Protein AF-0000000066427207 (afdb_homodimer)

Foldseek 3Di:
DPPPPPPPPPPPPPPPVQADAAEEEEEPLCQVLVVVLQVVVCVVPVHHYHYHYHFCVVCVVVCLPHHFKYKYLFLQLSLVSQVVNPPQFDSVQKDFQWKFWKWKFFAAPLVVPDQALLCLLVDQWEEEFEDQVVPTSEPRHCFNVQQQCLVVDVSSSVSNVVNYPDHHNYPVVQLVCQQVVVGRMYTGTQLVCLVPVNSGDIHGHDPSRMDMGTMIMTGTVVRDPVSVVSVVSCNDPVSQVSCVSSRIGD/DPPPPPPPPPPPPPPPVQADAAEEEEEPLCQVLVVVLQVVVCVVPVHHYHYHYHFCVVCVVVCLPHHFKYKYLFLQLSLVSQVVNPPQFDSVQKDFQWKFWKWKFFAAPLPVPDAALLCLLVDQWEEEFEDQVVPTSEPRHCFNVQQQCLVVDVSSSVSNVVNYPDHDNYPVVQLVCQQVVVGRMYTGTQLVCLVPVNSGDIHGHDPSRMDMGTMIMTGTVVRDPVSVVSVVSCNDPVSQVSCVSSRIGD

pLDDT: mean 94.64, std 12.48, range [39.25, 98.94]

Secondary structure (DSSP, 8-state):
------------------PPPEEEEE-SSTHHHHHHHHHHHHHHH---EEEEESSHHHHHHHHHHH-SEEEESSHHHHHHHHHTTGGGS-GGG-EEEEEEEEEEEESTT-TT---SHHHHHHS---EEEE--TTT---TTTTHHHHHHHTT--HHHHHHHHHTEEEEESSHHHHHHHHHTTS-SEEEEEHHHHHH-TTS-EEEEPPTTT--EEEEEEEEPTT--HHHHHHHHHTTSHHHHHHHHHTT-B-/------------------PPPEEEEE-SSTHHHHHHHHHHHHHHH---EEEEESSHHHHHHHHHHH-SEEEESSHHHHHHHHHTTGGGS-GGG-EEEEEEEEEEEESTT-TT---SHHHHHHS---EEEE--TTT---TTTTHHHHHHHTT--HHHHHHHHHTEEEEESSHHHHHHHHHTTS-SEEEEEHHHHHH-TTS-EEEEPPTTT--EEEEEEEEPTT--HHHHHHHHHTTSHHHHHHHHHTT-B-

Structure (mmCIF, N/CA/C/O backbone):
data_AF-0000000066427207-model_v1
#
loop_
_entity.id
_entity.type
_entity.pdbx_description
1 polymer 'Major antigenic peptide PEB3'
#
loop_
_atom_site.group_PDB
_atom_site.id
_atom_site.type_symbol
_atom_site.label_atom_id
_atom_site.label_alt_id
_atom_site.label_comp_id
_atom_site.label_asym_id
_atom_site.label_entity_id
_atom_site.label_seq_id
_atom_site.pdbx_PDB_ins_code
_atom_site.Cartn_x
_atom_site.Cartn_y
_atom_site.Cartn_z
_atom_site.occupancy
_atom_site.B_iso_or_equiv
_atom_site.auth_seq_id
_atom_site.auth_comp_id
_atom_site.auth_asym_id
_atom_site.auth_atom_id
_atom_site.pdbx_PDB_model_num
ATOM 1 N N . MET A 1 1 ? 2.691 -89.25 -10.711 1 39.25 1 MET A N 1
ATOM 2 C CA . MET A 1 1 ? 3.457 -88.062 -10.289 1 39.25 1 MET A CA 1
ATOM 3 C C . MET A 1 1 ? 2.871 -86.812 -10.891 1 39.25 1 MET A C 1
ATOM 5 O O . MET A 1 1 ? 3.045 -86.5 -12.078 1 39.25 1 MET A O 1
ATOM 9 N N . LYS A 1 2 ? 1.614 -86.438 -10.367 1 49.22 2 LYS A N 1
ATOM 10 C CA . LYS A 1 2 ? 0.851 -85.25 -10.758 1 49.22 2 LYS A CA 1
ATOM 11 C C . LYS A 1 2 ? 1.655 -84 -10.516 1 49.22 2 LYS A C 1
ATOM 13 O O . LYS A 1 2 ? 2.16 -83.75 -9.414 1 49.22 2 LYS A O 1
ATOM 18 N N . LYS A 1 3 ? 2.303 -83.438 -11.578 1 51.38 3 LYS A N 1
ATOM 19 C CA . LYS A 1 3 ? 2.986 -82.125 -11.625 1 51.38 3 LYS A CA 1
ATOM 20 C C . LYS A 1 3 ? 2.076 -81 -11.133 1 51.38 3 LYS A C 1
ATOM 22 O O . LYS A 1 3 ? 1.018 -80.75 -11.711 1 51.38 3 LYS A O 1
ATOM 27 N N . ILE A 1 4 ? 2.01 -80.812 -9.828 1 53.28 4 ILE A N 1
ATOM 28 C CA . ILE A 1 4 ? 1.367 -79.625 -9.234 1 53.28 4 ILE A CA 1
ATOM 29 C C . ILE A 1 4 ? 2.035 -78.312 -9.758 1 53.28 4 ILE A C 1
ATOM 31 O O . ILE A 1 4 ? 3.232 -78.125 -9.547 1 53.28 4 ILE A O 1
ATOM 35 N N . ILE A 1 5 ? 1.635 -77.812 -10.914 1 51.91 5 ILE A N 1
ATOM 36 C CA . ILE A 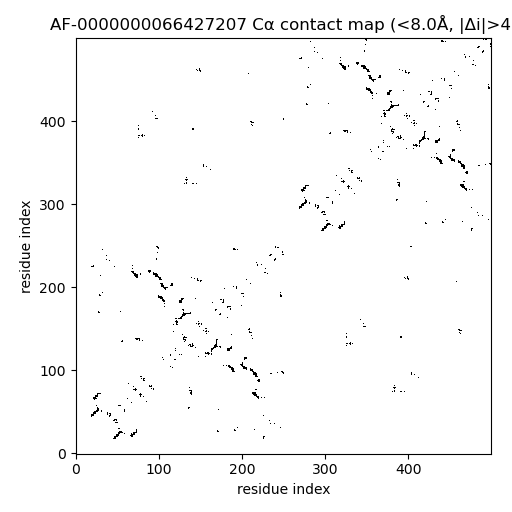1 5 ? 2.043 -76.5 -11.367 1 51.91 5 ILE A CA 1
ATOM 37 C C . ILE A 1 5 ? 1.648 -75.438 -10.32 1 51.91 5 ILE A C 1
ATOM 39 O O . ILE A 1 5 ? 0.467 -75.312 -10 1 51.91 5 ILE A O 1
ATOM 43 N N . THR A 1 6 ? 2.512 -75.125 -9.344 1 52.47 6 THR A N 1
ATOM 44 C CA . THR A 1 6 ? 2.35 -74 -8.422 1 52.47 6 THR A CA 1
ATOM 45 C C . THR A 1 6 ? 2.266 -72.688 -9.188 1 52.47 6 THR A C 1
ATOM 47 O O . THR A 1 6 ? 3.223 -72.312 -9.852 1 52.47 6 THR A O 1
ATOM 50 N N . LEU A 1 7 ? 1.104 -72.25 -9.617 1 52.78 7 LEU A N 1
ATOM 51 C CA . LEU A 1 7 ? 0.864 -70.938 -10.156 1 52.78 7 LEU A CA 1
ATOM 52 C C . LEU A 1 7 ? 1.25 -69.875 -9.141 1 52.78 7 LEU A C 1
ATOM 54 O O . LEU A 1 7 ? 0.631 -69.75 -8.078 1 52.78 7 LEU A O 1
ATOM 58 N N . PHE A 1 8 ? 2.537 -69.562 -8.969 1 53.34 8 PHE A N 1
ATOM 59 C CA . PHE A 1 8 ? 2.922 -68.312 -8.219 1 53.34 8 PHE A CA 1
ATOM 60 C C . PHE A 1 8 ? 2.295 -67.062 -8.836 1 53.34 8 PHE A C 1
ATOM 62 O O . PHE A 1 8 ? 2.652 -66.688 -9.938 1 53.34 8 PHE A O 1
ATOM 69 N N . GLY A 1 9 ? 1.061 -66.75 -8.539 1 48.94 9 GLY A N 1
ATOM 70 C CA . GLY A 1 9 ? 0.497 -65.438 -8.875 1 48.94 9 GLY A CA 1
ATOM 71 C C . GLY A 1 9 ? 1.274 -64.312 -8.289 1 48.94 9 GLY A C 1
ATOM 72 O O . GLY A 1 9 ? 1.406 -64.188 -7.066 1 48.94 9 GLY A O 1
ATOM 73 N N . ALA A 1 10 ? 2.27 -63.75 -8.93 1 52.72 10 ALA A N 1
ATOM 74 C CA . ALA A 1 10 ? 2.912 -62.5 -8.547 1 52.72 10 ALA A CA 1
ATOM 75 C C . ALA A 1 10 ? 1.877 -61.406 -8.32 1 52.72 10 ALA A C 1
ATOM 77 O O . ALA A 1 10 ? 1.228 -60.938 -9.266 1 52.72 10 ALA A O 1
ATOM 78 N N . CYS A 1 11 ? 1.34 -61.25 -7.113 1 50.38 11 CYS A N 1
ATOM 79 C CA . CYS A 1 11 ? 0.583 -60.062 -6.746 1 50.38 11 CYS A CA 1
ATOM 80 C C . CYS A 1 11 ? 1.433 -58.812 -6.902 1 50.38 11 CYS A C 1
ATOM 82 O O . CYS A 1 11 ? 2.377 -58.594 -6.141 1 50.38 11 CYS A O 1
ATOM 84 N N . ALA A 1 12 ? 1.543 -58.188 -8.031 1 53.22 12 ALA A N 1
ATOM 85 C CA . ALA A 1 12 ? 2.092 -56.844 -8.156 1 53.22 12 ALA A CA 1
ATOM 86 C C . ALA A 1 12 ? 1.447 -55.875 -7.156 1 53.22 12 ALA A C 1
ATOM 88 O O . ALA A 1 12 ? 0.272 -55.531 -7.285 1 53.22 12 ALA A O 1
ATOM 89 N N . LEU A 1 13 ? 1.914 -55.875 -5.957 1 49.34 13 LEU A N 1
ATOM 90 C CA . LEU A 1 13 ? 1.544 -54.75 -5.078 1 49.34 13 LEU A CA 1
ATOM 91 C C . LEU A 1 13 ? 1.781 -53.406 -5.762 1 49.34 13 LEU A C 1
ATOM 93 O O . LEU A 1 13 ? 2.928 -53.031 -6.02 1 49.34 13 LEU A O 1
ATOM 97 N N . ALA A 1 14 ? 0.812 -52.969 -6.566 1 51.09 14 ALA A N 1
ATOM 98 C CA . ALA A 1 14 ? 0.858 -51.562 -6.926 1 51.09 14 ALA A CA 1
ATOM 99 C C . ALA A 1 14 ? 1.098 -50.688 -5.695 1 51.09 14 ALA A C 1
ATOM 101 O O . ALA A 1 14 ? 0.227 -50.594 -4.828 1 51.09 14 ALA A O 1
ATOM 102 N N . PHE A 1 15 ? 2.283 -50.625 -5.18 1 47.97 15 PHE A N 1
ATOM 103 C CA . PHE A 1 15 ? 2.561 -49.531 -4.25 1 47.97 15 PHE A CA 1
ATOM 104 C C . PHE A 1 15 ? 1.959 -48.219 -4.754 1 47.97 15 PHE A C 1
ATOM 106 O O . PHE A 1 15 ? 2.457 -47.625 -5.711 1 47.97 15 PHE A O 1
ATOM 113 N N . SER A 1 16 ? 0.687 -48.156 -4.652 1 48.47 16 SER A N 1
ATOM 114 C CA . SER A 1 16 ? 0.201 -46.781 -4.777 1 48.47 16 SER A CA 1
ATOM 115 C C . SER A 1 16 ? 1.084 -45.812 -4.004 1 48.47 16 SER A C 1
ATOM 117 O O . SER A 1 16 ? 1.069 -45.781 -2.771 1 48.47 16 SER A O 1
ATOM 119 N N . MET A 1 17 ? 2.287 -45.562 -4.387 1 50.19 17 MET A N 1
ATOM 120 C CA . MET A 1 17 ? 3.047 -44.5 -3.771 1 50.19 17 MET A CA 1
ATOM 121 C C . MET A 1 17 ? 2.148 -43.281 -3.479 1 50.19 17 MET A C 1
ATOM 123 O O . MET A 1 17 ? 1.667 -42.625 -4.398 1 50.19 17 MET A O 1
ATOM 127 N N . ALA A 1 18 ? 1.421 -43.344 -2.428 1 56.44 18 ALA A N 1
ATOM 128 C CA . ALA A 1 18 ? 0.625 -42.219 -1.936 1 56.44 18 ALA A CA 1
ATOM 129 C C . ALA A 1 18 ? 1.4 -40.938 -2.037 1 56.44 18 ALA A C 1
ATOM 131 O O . ALA A 1 18 ? 2.414 -40.75 -1.359 1 56.44 18 ALA A O 1
ATOM 132 N N . ASN A 1 19 ? 1.307 -40.25 -3.178 1 68.31 19 ASN A N 1
ATOM 133 C CA . ASN A 1 19 ? 1.918 -38.938 -3.336 1 68.31 19 ASN A CA 1
ATOM 134 C C . ASN A 1 19 ? 1.521 -38 -2.201 1 68.31 19 ASN A C 1
ATOM 136 O O . ASN A 1 19 ? 0.393 -38.062 -1.709 1 68.31 19 ASN A O 1
ATOM 140 N N . ALA A 1 20 ? 2.502 -37.344 -1.575 1 79.69 20 ALA A N 1
ATOM 141 C CA . ALA A 1 20 ? 2.215 -36.375 -0.525 1 79.69 20 ALA A CA 1
ATOM 142 C C . ALA A 1 20 ? 1.374 -35.219 -1.063 1 79.69 20 ALA A C 1
ATOM 144 O O . ALA A 1 20 ? 1.535 -34.812 -2.215 1 79.69 20 ALA A O 1
ATOM 145 N N . ASP A 1 21 ? 0.374 -34.75 -0.355 1 94.31 21 ASP A N 1
ATOM 146 C CA . ASP A 1 21 ? -0.467 -33.594 -0.689 1 94.31 21 ASP A CA 1
ATOM 147 C C . ASP A 1 21 ? 0.364 -32.344 -0.809 1 94.31 21 ASP A C 1
ATOM 149 O O . ASP A 1 21 ? 1.424 -32.219 -0.191 1 94.31 21 ASP A O 1
ATOM 153 N N . VAL A 1 22 ? 0.023 -31.516 -1.756 1 98.5 22 VAL A N 1
ATOM 154 C CA . VAL A 1 22 ? 0.549 -30.156 -1.82 1 98.5 22 VAL A CA 1
ATOM 155 C C . VAL A 1 22 ? -0.449 -29.172 -1.192 1 98.5 22 VAL A C 1
ATOM 157 O O . VAL A 1 22 ? -1.583 -29.062 -1.662 1 98.5 22 VAL A O 1
ATOM 160 N N . ASN A 1 23 ? -0.067 -28.5 -0.099 1 98.81 23 ASN A N 1
ATOM 161 C CA . ASN A 1 23 ? -0.948 -27.594 0.625 1 98.81 23 ASN A CA 1
ATOM 162 C C . ASN A 1 23 ? -0.587 -26.125 0.362 1 98.81 23 ASN A C 1
ATOM 164 O O . ASN A 1 23 ? 0.512 -25.688 0.698 1 98.81 23 ASN A O 1
ATOM 168 N N . LEU A 1 24 ? -1.502 -25.406 -0.245 1 98.88 24 LEU A N 1
ATOM 169 C CA . LEU A 1 24 ? -1.368 -23.984 -0.486 1 98.88 24 LEU A CA 1
ATOM 170 C C . LEU A 1 24 ? -2.182 -23.172 0.526 1 98.88 24 LEU A C 1
ATOM 172 O O . LEU A 1 24 ? -3.311 -23.547 0.856 1 98.88 24 LEU A O 1
ATOM 176 N N . TYR A 1 25 ? -1.631 -22.047 0.98 1 98.94 25 TYR A N 1
ATOM 177 C CA . TYR A 1 25 ? -2.338 -21.125 1.866 1 98.94 25 TYR A CA 1
ATOM 178 C C . TYR A 1 25 ? -2.158 -19.688 1.412 1 98.94 25 TYR A C 1
ATOM 180 O O . TYR A 1 25 ? -1.06 -19.281 1.026 1 98.94 25 TYR A O 1
ATOM 188 N N . GLY A 1 26 ? -3.168 -18.875 1.418 1 98.81 26 GLY A N 1
ATOM 189 C CA . GLY A 1 26 ? -3.096 -17.469 1.071 1 98.81 26 GLY A CA 1
ATOM 190 C C . GLY A 1 26 ? -4.441 -16.766 1.118 1 98.81 26 GLY A C 1
ATOM 191 O O . GLY A 1 26 ? -5.402 -17.297 1.679 1 98.81 26 GLY A O 1
ATOM 192 N N . PRO A 1 27 ? -4.512 -15.555 0.648 1 98.44 27 PRO A N 1
ATOM 193 C CA . PRO A 1 27 ? -5.746 -14.766 0.707 1 98.44 27 PRO A CA 1
ATOM 194 C C . PRO A 1 27 ? -6.766 -15.188 -0.346 1 98.44 27 PRO A C 1
ATOM 196 O O . PRO A 1 27 ? -6.473 -16.047 -1.188 1 98.44 27 PRO A O 1
ATOM 199 N N . GLY A 1 28 ? -7.996 -14.586 -0.2 1 96.5 28 GLY A N 1
ATOM 200 C CA . GLY A 1 28 ? -8.984 -14.742 -1.256 1 96.5 28 GLY A CA 1
ATOM 201 C C . GLY A 1 28 ? -8.672 -13.922 -2.492 1 96.5 28 GLY A C 1
ATOM 202 O O . GLY A 1 28 ? -7.855 -13 -2.439 1 96.5 28 GLY A O 1
ATOM 203 N N . GLY A 1 29 ? -9.375 -14.266 -3.594 1 95.94 29 GLY A N 1
ATOM 204 C CA . GLY A 1 29 ? -9.148 -13.641 -4.887 1 95.94 29 GLY A CA 1
ATOM 205 C C . GLY A 1 29 ? -8.594 -14.594 -5.926 1 95.94 29 GLY A C 1
ATOM 206 O O . GLY A 1 29 ? -9.336 -15.102 -6.766 1 95.94 29 GLY A O 1
ATOM 207 N N . PRO A 1 30 ? -7.301 -14.93 -5.594 1 97.81 30 PRO A N 1
ATOM 208 C CA . PRO A 1 30 ? -6.695 -15.867 -6.531 1 97.81 30 PRO A CA 1
ATOM 209 C C . PRO A 1 30 ? -7.238 -17.281 -6.379 1 97.81 30 PRO A C 1
ATOM 211 O O . PRO A 1 30 ? -6.98 -18.141 -7.227 1 97.81 30 PRO A O 1
ATOM 214 N N . HIS A 1 31 ? -7.98 -17.516 -5.266 1 98.06 31 HIS A N 1
ATOM 215 C CA . HIS A 1 31 ? -8.375 -18.875 -4.914 1 98.06 31 HIS A CA 1
ATOM 216 C C . HIS A 1 31 ? -9.234 -19.5 -6.008 1 98.06 31 HIS A C 1
ATOM 218 O O . HIS A 1 31 ? -9.203 -20.719 -6.211 1 98.06 31 HIS A O 1
ATOM 224 N N . THR A 1 32 ? -10.047 -18.75 -6.754 1 97.81 32 THR A N 1
ATOM 225 C CA . THR A 1 32 ? -10.93 -19.312 -7.77 1 97.81 32 THR A CA 1
ATOM 226 C C . THR A 1 32 ? -10.109 -19.922 -8.906 1 97.81 32 THR A C 1
ATOM 228 O O . THR A 1 32 ? -10.352 -21.062 -9.297 1 97.81 32 THR A O 1
ATOM 231 N N . ALA A 1 33 ? -9.164 -19.172 -9.375 1 98.56 33 ALA A N 1
ATOM 232 C CA . ALA A 1 33 ? -8.266 -19.703 -10.391 1 98.56 33 ALA A CA 1
ATOM 233 C C . ALA A 1 33 ? -7.473 -20.891 -9.852 1 98.56 33 ALA A C 1
ATOM 235 O O . ALA A 1 33 ? -7.336 -21.922 -10.531 1 98.56 33 ALA A O 1
ATOM 236 N N . LEU A 1 34 ? -6.98 -20.828 -8.633 1 98.81 34 LEU A N 1
ATOM 237 C CA . LEU A 1 34 ? -6.129 -21.844 -8.039 1 98.81 34 LEU A CA 1
ATOM 238 C C . LEU A 1 34 ? -6.898 -23.156 -7.852 1 98.81 34 LEU A C 1
ATOM 240 O O . LEU A 1 34 ? -6.34 -24.234 -8.031 1 98.81 34 LEU A O 1
ATOM 244 N N . LYS A 1 35 ? -8.141 -23.031 -7.496 1 98.69 35 LYS A N 1
ATOM 245 C CA . LYS A 1 35 ? -8.953 -24.234 -7.336 1 98.69 35 LYS A CA 1
ATOM 246 C C . LYS A 1 35 ? -9.148 -24.938 -8.672 1 98.69 35 LYS A C 1
ATOM 248 O O . LYS A 1 35 ? -9.07 -26.172 -8.742 1 98.69 35 LYS A O 1
ATOM 253 N N . ASP A 1 36 ? -9.438 -24.156 -9.703 1 98.62 36 ASP A N 1
ATOM 254 C CA . ASP A 1 36 ? -9.562 -24.75 -11.031 1 98.62 36 ASP A CA 1
ATOM 255 C C . ASP A 1 36 ? -8.266 -25.453 -11.445 1 98.62 36 ASP A C 1
ATOM 257 O O . ASP A 1 36 ? -8.297 -26.562 -11.961 1 98.62 36 ASP A O 1
ATOM 261 N N . ILE A 1 37 ? -7.191 -24.844 -11.219 1 98.69 37 ILE A N 1
ATOM 262 C CA . ILE A 1 37 ? -5.883 -25.375 -11.602 1 98.69 37 ILE A CA 1
ATOM 263 C C . ILE A 1 37 ? -5.559 -26.609 -10.773 1 98.69 37 ILE A C 1
ATOM 265 O O . ILE A 1 37 ? -5.07 -27.609 -11.305 1 98.69 37 ILE A O 1
ATOM 269 N N . ALA A 1 38 ? -5.816 -26.5 -9.477 1 98.5 38 ALA A N 1
ATOM 270 C CA . ALA A 1 38 ? -5.574 -27.625 -8.586 1 98.5 38 ALA A CA 1
ATOM 271 C C . ALA A 1 38 ? -6.359 -28.859 -9.031 1 98.5 38 ALA A C 1
ATOM 273 O O . ALA A 1 38 ? -5.824 -29.969 -9.055 1 98.5 38 ALA A O 1
ATOM 274 N N . ASN A 1 39 ? -7.613 -28.641 -9.359 1 97.88 39 ASN A N 1
ATOM 275 C CA . ASN A 1 39 ? -8.453 -29.75 -9.828 1 97.88 39 ASN A CA 1
ATOM 276 C C . ASN A 1 39 ? -7.891 -30.375 -11.102 1 97.88 39 ASN A C 1
ATOM 278 O O . ASN A 1 39 ? -7.781 -31.609 -11.188 1 97.88 39 ASN A O 1
ATOM 282 N N . LYS A 1 40 ? -7.512 -29.578 -12.039 1 97.5 40 LYS A N 1
ATOM 283 C CA . LYS A 1 40 ? -6.961 -30.078 -13.297 1 97.5 40 LYS A CA 1
ATOM 284 C C . LYS A 1 40 ? -5.645 -30.812 -13.062 1 97.5 40 LYS A C 1
ATOM 286 O O . LYS A 1 40 ? -5.41 -31.875 -13.656 1 97.5 40 LYS A O 1
ATOM 291 N N . TYR A 1 41 ? -4.805 -30.281 -12.258 1 98.06 41 TYR A N 1
ATOM 292 C CA . TYR A 1 41 ? -3.514 -30.875 -11.945 1 98.06 41 TYR A CA 1
ATOM 293 C C . TYR A 1 41 ? -3.686 -32.25 -11.297 1 98.06 41 TYR A C 1
ATOM 295 O O . TYR A 1 41 ? -2.979 -33.188 -11.641 1 98.06 41 TYR A O 1
ATOM 303 N N . SER A 1 42 ? -4.625 -32.281 -10.359 1 97.19 42 SER A N 1
ATOM 304 C CA . SER A 1 42 ? -4.891 -33.531 -9.664 1 97.19 42 SER A CA 1
ATOM 305 C C . SER A 1 42 ? -5.418 -34.594 -10.617 1 97.19 42 SER A C 1
ATOM 307 O O . SER A 1 42 ? -5.055 -35.781 -10.516 1 97.19 42 SER A O 1
ATOM 309 N N . GLU A 1 43 ? -6.227 -34.219 -11.516 1 96.81 43 GLU A N 1
ATOM 310 C CA . GLU A 1 43 ? -6.746 -35.156 -12.516 1 96.81 43 GLU A CA 1
ATOM 311 C C . GLU A 1 43 ? -5.621 -35.719 -13.391 1 96.81 43 GLU A C 1
ATOM 313 O O . GLU A 1 43 ? -5.613 -36.906 -13.711 1 96.81 43 GLU A O 1
ATOM 318 N N . LYS A 1 44 ? -4.73 -34.906 -13.656 1 96.38 44 LYS A N 1
ATOM 319 C CA . LYS A 1 44 ? -3.66 -35.25 -14.586 1 96.38 44 LYS A CA 1
ATOM 320 C C . LYS A 1 44 ? -2.586 -36.094 -13.891 1 96.38 44 LYS A C 1
ATOM 322 O O . LYS A 1 44 ? -1.997 -37 -14.508 1 96.38 44 LYS A O 1
ATOM 327 N N . THR A 1 45 ? -2.34 -35.844 -12.641 1 96.31 45 THR A N 1
ATOM 328 C CA . THR A 1 45 ? -1.124 -36.375 -12.039 1 96.31 45 THR A CA 1
ATOM 329 C C . THR A 1 45 ? -1.463 -37.344 -10.906 1 96.31 45 THR A C 1
ATOM 331 O O . THR A 1 45 ? -0.606 -38.094 -10.453 1 96.31 45 THR A O 1
ATOM 334 N N . GLY A 1 46 ? -2.652 -37.188 -10.32 1 95.88 46 GLY A N 1
ATOM 335 C CA . GLY A 1 46 ? -3.033 -37.938 -9.141 1 95.88 46 GLY A CA 1
ATOM 336 C C . GLY A 1 46 ? -2.6 -37.281 -7.844 1 95.88 46 GLY A C 1
ATOM 337 O O . GLY A 1 46 ? -2.965 -37.75 -6.758 1 95.88 46 GLY A O 1
ATOM 338 N N . VAL A 1 47 ? -1.792 -36.25 -7.906 1 97 47 VAL A N 1
ATOM 339 C CA . VAL A 1 47 ? -1.327 -35.531 -6.719 1 97 47 VAL A CA 1
ATOM 340 C C . VAL A 1 47 ? -2.441 -34.656 -6.191 1 97 47 VAL A C 1
ATOM 342 O O . VAL A 1 47 ? -2.988 -33.812 -6.93 1 97 47 VAL A O 1
ATOM 345 N N . LYS A 1 48 ? -2.801 -34.844 -4.953 1 97.38 48 LYS A N 1
ATOM 346 C CA . LYS A 1 48 ? -3.822 -34 -4.336 1 97.38 48 LYS A CA 1
ATOM 347 C C . LYS A 1 48 ? -3.262 -32.625 -3.99 1 97.38 48 LYS A C 1
ATOM 349 O O . LYS A 1 48 ? -2.188 -32.5 -3.395 1 97.38 48 LYS A O 1
ATOM 354 N N . VAL A 1 49 ? -3.975 -31.562 -4.398 1 98.5 49 VAL A N 1
ATOM 355 C CA . VAL A 1 49 ? -3.605 -30.172 -4.121 1 98.5 49 VAL A CA 1
ATOM 356 C C . VAL A 1 49 ? -4.715 -29.484 -3.32 1 98.5 49 VAL A C 1
ATOM 358 O O . VAL A 1 49 ? -5.855 -29.406 -3.779 1 98.5 49 VAL A O 1
ATOM 361 N N . ASN A 1 50 ? -4.387 -29.062 -2.09 1 98.69 50 ASN A N 1
ATOM 362 C CA . ASN A 1 50 ? -5.332 -28.375 -1.213 1 98.69 50 ASN A CA 1
ATOM 363 C C . ASN A 1 50 ? -5.121 -26.859 -1.228 1 98.69 50 ASN A C 1
ATOM 365 O O . ASN A 1 50 ? -4.059 -26.375 -0.828 1 98.69 50 ASN A O 1
ATOM 369 N N . VAL A 1 51 ? -6.094 -26.156 -1.67 1 98.81 51 VAL A N 1
ATOM 370 C CA . VAL A 1 51 ? -6.035 -24.703 -1.684 1 98.81 51 VAL A CA 1
ATOM 371 C C . VAL A 1 51 ? -6.789 -24.141 -0.481 1 98.81 51 VAL A C 1
ATOM 373 O O . VAL A 1 51 ? -8.023 -24.188 -0.435 1 98.81 51 VAL A O 1
ATOM 376 N N . ASN A 1 52 ? -6.074 -23.641 0.481 1 98.81 52 ASN A N 1
ATOM 377 C CA . ASN A 1 52 ? -6.637 -22.969 1.646 1 98.81 52 ASN A CA 1
ATOM 378 C C . ASN A 1 52 ? -6.555 -21.438 1.507 1 98.81 52 ASN A C 1
ATOM 380 O O . ASN A 1 52 ? -5.488 -20.891 1.224 1 98.81 52 ASN A O 1
ATOM 384 N N . PHE A 1 53 ? -7.672 -20.781 1.715 1 98.62 53 PHE A N 1
ATOM 385 C CA . PHE A 1 53 ? -7.684 -19.359 1.396 1 98.62 53 PHE A CA 1
ATOM 386 C C . PHE A 1 53 ? -8.602 -18.594 2.35 1 98.62 53 PHE A C 1
ATOM 388 O O . PHE A 1 53 ? -9.445 -19.203 3.014 1 98.62 53 PHE A O 1
ATOM 395 N N . GLY A 1 54 ? -8.461 -17.281 2.453 1 97.94 54 GLY A N 1
ATOM 396 C CA . GLY A 1 54 ? -9.25 -16.391 3.283 1 97.94 54 GLY A CA 1
ATOM 397 C C . GLY A 1 54 ? -8.398 -15.477 4.156 1 97.94 54 GLY A C 1
ATOM 398 O O . GLY A 1 54 ? -7.207 -15.297 3.895 1 97.94 54 GLY A O 1
ATOM 399 N N . PRO A 1 55 ? -9.07 -14.859 5.09 1 97.19 55 PRO A N 1
ATOM 400 C CA . PRO A 1 55 ? -8.281 -14.094 6.051 1 97.19 55 PRO A CA 1
ATOM 401 C C . PRO A 1 55 ? -7.195 -14.93 6.727 1 97.19 55 PRO A C 1
ATOM 403 O O . PRO A 1 55 ? -7.457 -16.062 7.141 1 97.19 55 PRO A O 1
ATOM 406 N N . GLN A 1 56 ? -6.031 -14.375 6.734 1 98.44 56 GLN A N 1
ATOM 407 C CA . GLN A 1 56 ? -4.855 -15.109 7.18 1 98.44 56 GLN A CA 1
ATOM 408 C C . GLN A 1 56 ? -5.098 -15.773 8.531 1 98.44 56 GLN A C 1
ATOM 410 O O . GLN A 1 56 ? -4.652 -16.891 8.773 1 98.44 56 GLN A O 1
ATOM 415 N N . ALA A 1 57 ? -5.82 -15.031 9.391 1 97.56 57 ALA A N 1
ATOM 416 C CA . ALA A 1 57 ? -6.07 -15.531 10.742 1 97.56 57 ALA A CA 1
ATOM 417 C C . ALA A 1 57 ? -6.785 -16.875 10.703 1 97.56 57 ALA A C 1
ATOM 419 O O . ALA A 1 57 ? -6.672 -17.672 11.641 1 97.56 57 ALA A O 1
ATOM 420 N N . THR A 1 58 ? -7.492 -17.203 9.648 1 98.25 58 THR A N 1
ATOM 421 C CA . THR A 1 58 ? -8.344 -18.391 9.594 1 98.25 58 THR A CA 1
ATOM 422 C C . THR A 1 58 ? -7.527 -19.625 9.227 1 98.25 58 THR A C 1
ATOM 424 O O . THR A 1 58 ? -7.969 -20.75 9.438 1 98.25 58 THR A O 1
ATOM 427 N N . TRP A 1 59 ? -6.359 -19.422 8.711 1 98.75 59 TRP A N 1
ATOM 428 C CA . TRP A 1 59 ? -5.629 -20.594 8.25 1 98.75 59 TRP A CA 1
ATOM 429 C C . TRP A 1 59 ? -4.195 -20.578 8.781 1 98.75 59 TRP A C 1
ATOM 431 O O . TRP A 1 59 ? -3.439 -21.531 8.555 1 98.75 59 TRP A O 1
ATOM 441 N N . PHE A 1 60 ? -3.781 -19.594 9.508 1 98.69 60 PHE A N 1
ATOM 442 C CA . PHE A 1 60 ? -2.4 -19.375 9.922 1 98.69 60 PHE A CA 1
ATOM 443 C C . PHE A 1 60 ? -1.882 -20.547 10.727 1 98.69 60 PHE A C 1
ATOM 445 O O . PHE A 1 60 ? -0.802 -21.078 10.445 1 98.69 60 PHE A O 1
ATOM 452 N N . GLU A 1 61 ? -2.633 -21.016 11.719 1 98.62 61 GLU A N 1
ATOM 453 C CA . GLU A 1 61 ? -2.191 -22.109 12.594 1 98.62 61 GLU A CA 1
ATOM 454 C C . GLU A 1 61 ? -2.049 -23.406 11.82 1 98.62 61 GLU A C 1
ATOM 456 O O . GLU A 1 61 ? -1.103 -24.172 12.047 1 98.62 61 GLU A O 1
ATOM 461 N N . LYS A 1 62 ? -2.988 -23.672 10.953 1 98.69 62 LYS A N 1
ATOM 462 C CA . LYS A 1 62 ? -2.889 -24.875 10.133 1 98.69 62 LYS A CA 1
ATOM 463 C C . LYS A 1 62 ? -1.69 -24.797 9.195 1 98.69 62 LYS A C 1
ATOM 465 O O . LYS A 1 62 ? -0.975 -25.781 9.008 1 98.69 62 LYS A O 1
ATOM 470 N N . ALA A 1 63 ? -1.467 -23.672 8.594 1 98.88 63 ALA A N 1
ATOM 471 C CA . ALA A 1 63 ? -0.357 -23.469 7.668 1 98.88 63 ALA A CA 1
ATOM 472 C C . ALA A 1 63 ? 0.984 -23.703 8.359 1 98.88 63 ALA A C 1
ATOM 474 O O . ALA A 1 63 ? 1.918 -24.234 7.742 1 98.88 63 ALA A O 1
ATOM 475 N N . LYS A 1 64 ? 1.081 -23.344 9.586 1 98.44 64 LYS A N 1
ATOM 476 C CA . LYS A 1 64 ? 2.318 -23.562 10.336 1 98.44 64 LYS A CA 1
ATOM 477 C C . LYS A 1 64 ? 2.701 -25.047 10.352 1 98.44 64 LYS A C 1
ATOM 479 O O . LYS A 1 64 ? 3.883 -25.375 10.43 1 98.44 64 LYS A O 1
ATOM 484 N N . LYS A 1 65 ? 1.732 -25.844 10.195 1 97.94 65 LYS A N 1
ATOM 485 C CA . LYS A 1 65 ? 1.954 -27.281 10.344 1 97.94 65 LYS A CA 1
ATOM 486 C C . LYS A 1 65 ? 2.273 -27.922 8.992 1 97.94 65 LYS A C 1
ATOM 488 O O . LYS A 1 65 ? 3.08 -28.859 8.922 1 97.94 65 LYS A O 1
ATOM 493 N N . ASP A 1 66 ? 1.616 -27.391 7.918 1 97.88 66 ASP A N 1
ATOM 494 C CA . ASP A 1 66 ? 1.728 -28.266 6.754 1 97.88 66 ASP A CA 1
ATOM 495 C C . ASP A 1 66 ? 1.801 -27.453 5.461 1 97.88 66 ASP A C 1
ATOM 497 O O . ASP A 1 66 ? 1.646 -28.016 4.371 1 97.88 66 ASP A O 1
ATOM 501 N N . ALA A 1 67 ? 2.02 -26.172 5.555 1 98.81 67 ALA A N 1
ATOM 502 C CA . ALA A 1 67 ? 2.096 -25.375 4.332 1 98.81 67 ALA A CA 1
ATOM 503 C C . ALA A 1 67 ? 3.283 -25.812 3.473 1 98.81 67 ALA A C 1
ATOM 505 O O . ALA A 1 67 ? 4.418 -25.875 3.957 1 98.81 67 ALA A O 1
ATOM 506 N N . ASP A 1 68 ? 2.977 -26.047 2.232 1 98.81 68 ASP A N 1
ATOM 507 C CA . ASP A 1 68 ? 4.023 -26.266 1.24 1 98.81 68 ASP A CA 1
ATOM 508 C C . ASP A 1 68 ? 4.285 -25.016 0.421 1 98.81 68 ASP A C 1
ATOM 510 O O . ASP A 1 68 ? 5.426 -24.734 0.043 1 98.81 68 ASP A O 1
ATOM 514 N N . ILE A 1 69 ? 3.26 -24.344 0.1 1 98.94 69 ILE A N 1
ATOM 515 C CA . ILE A 1 69 ? 3.289 -23.109 -0.684 1 98.94 69 ILE A CA 1
ATOM 516 C C . ILE A 1 69 ? 2.445 -22.031 0.005 1 98.94 69 ILE A C 1
ATOM 518 O O . ILE A 1 69 ? 1.323 -22.312 0.441 1 98.94 69 ILE A O 1
ATOM 522 N N . LEU A 1 70 ? 3.014 -20.875 0.181 1 98.94 70 LEU A N 1
ATOM 523 C CA . LEU A 1 70 ? 2.229 -19.688 0.476 1 98.94 70 LEU A CA 1
ATOM 524 C C . LEU A 1 70 ? 2.02 -18.844 -0.782 1 98.94 70 LEU A C 1
ATOM 526 O O . LEU A 1 70 ? 2.879 -18.812 -1.666 1 98.94 70 LEU A O 1
ATOM 530 N N . PHE A 1 71 ? 0.872 -18.234 -0.882 1 98.88 71 PHE A N 1
ATOM 531 C CA . PHE A 1 71 ? 0.66 -17.328 -2.006 1 98.88 71 PHE A CA 1
ATOM 532 C C . PHE A 1 71 ? 0.056 -16.016 -1.534 1 98.88 71 PHE A C 1
ATOM 534 O O . PHE A 1 71 ? -0.505 -15.93 -0.439 1 98.88 71 PHE A O 1
ATOM 541 N N . GLY A 1 72 ? 0.312 -14.961 -2.293 1 98.75 72 GLY A N 1
ATOM 542 C CA . GLY A 1 72 ? -0.243 -13.633 -2.072 1 98.75 72 GLY A CA 1
ATOM 543 C C . GLY A 1 72 ? -0.948 -13.07 -3.293 1 98.75 72 GLY A C 1
ATOM 544 O O . GLY A 1 72 ? -0.646 -13.461 -4.422 1 98.75 72 GLY A O 1
ATOM 545 N N . ALA A 1 73 ? -1.843 -12.141 -2.992 1 98.69 73 ALA A N 1
ATOM 546 C CA . ALA A 1 73 ? -2.613 -11.492 -4.051 1 98.69 73 ALA A CA 1
ATOM 547 C C . ALA A 1 73 ? -1.986 -10.164 -4.449 1 98.69 73 ALA A C 1
ATOM 549 O O . ALA A 1 73 ? -2.592 -9.383 -5.188 1 98.69 73 ALA A O 1
ATOM 550 N N . SER A 1 74 ? -0.9 -9.805 -3.941 1 98.81 74 SER A N 1
ATOM 551 C CA . SER A 1 74 ? 0.061 -8.75 -4.262 1 98.81 74 SER A CA 1
ATOM 552 C C . SER A 1 74 ? 1.444 -9.086 -3.715 1 98.81 74 SER A C 1
ATOM 554 O O . SER A 1 74 ? 1.595 -10 -2.904 1 98.81 74 SER A O 1
ATOM 556 N N . ASP A 1 75 ? 2.494 -8.422 -4.234 1 98.81 75 ASP A N 1
ATOM 557 C CA . ASP A 1 75 ? 3.822 -8.688 -3.691 1 98.81 75 ASP A CA 1
ATOM 558 C C . ASP A 1 75 ? 3.904 -8.297 -2.219 1 98.81 75 ASP A C 1
ATOM 560 O O . ASP A 1 75 ? 4.406 -9.07 -1.395 1 98.81 75 ASP A O 1
ATOM 564 N N . GLN A 1 76 ? 3.344 -7.086 -1.887 1 98.69 76 GLN A N 1
ATOM 565 C CA . GLN A 1 76 ? 3.436 -6.629 -0.504 1 98.69 76 GLN A CA 1
ATOM 566 C C . GLN A 1 76 ? 2.705 -7.582 0.439 1 98.69 76 GLN A C 1
ATOM 568 O O . GLN A 1 76 ? 3.17 -7.84 1.552 1 98.69 76 GLN A O 1
ATOM 573 N N . SER A 1 77 ? 1.557 -8.133 0.061 1 98.5 77 SER A N 1
ATOM 574 C CA . SER A 1 77 ? 0.854 -9.078 0.918 1 98.5 77 SER A CA 1
ATOM 575 C C . SER A 1 77 ? 1.6 -10.406 0.999 1 98.5 77 SER A C 1
ATOM 577 O O . SER A 1 77 ? 1.634 -11.047 2.055 1 98.5 77 SER A O 1
ATOM 579 N N . ALA A 1 78 ? 2.18 -10.891 -0.138 1 98.88 78 ALA A N 1
ATOM 580 C CA . ALA A 1 78 ? 2.984 -12.109 -0.124 1 98.88 78 ALA A CA 1
ATOM 581 C C . ALA A 1 78 ? 4.164 -11.977 0.834 1 98.88 78 ALA A C 1
ATOM 583 O O . ALA A 1 78 ? 4.445 -12.891 1.614 1 98.88 78 ALA A O 1
ATOM 584 N N . LEU A 1 79 ? 4.836 -10.852 0.747 1 98.81 79 LEU A N 1
ATOM 585 C CA . LEU A 1 79 ? 5.961 -10.57 1.633 1 98.81 79 LEU A CA 1
ATOM 586 C C . LEU A 1 79 ? 5.523 -10.602 3.094 1 98.81 79 LEU A C 1
ATOM 588 O O . LEU A 1 79 ? 6.188 -11.211 3.932 1 98.81 79 LEU A O 1
ATOM 592 N N . ALA A 1 80 ? 4.422 -9.945 3.375 1 98.75 80 ALA A N 1
ATOM 593 C CA . ALA A 1 80 ? 3.92 -9.891 4.746 1 98.75 80 ALA A CA 1
ATOM 594 C C . ALA A 1 80 ? 3.551 -11.281 5.25 1 98.75 80 ALA A C 1
ATOM 596 O O . ALA A 1 80 ? 3.943 -11.672 6.352 1 98.75 80 ALA A O 1
ATOM 597 N N . ILE A 1 81 ? 2.84 -12.023 4.453 1 98.81 81 ILE A N 1
ATOM 598 C CA . ILE A 1 81 ? 2.404 -13.367 4.816 1 98.81 81 ILE A CA 1
ATOM 599 C C . ILE A 1 81 ? 3.621 -14.258 5.055 1 98.81 81 ILE A C 1
ATOM 601 O O . ILE A 1 81 ? 3.729 -14.906 6.102 1 98.81 81 ILE A O 1
ATOM 605 N N . ALA A 1 82 ? 4.508 -14.289 4.137 1 98.75 82 ALA A N 1
ATOM 606 C CA . ALA A 1 82 ? 5.684 -15.148 4.242 1 98.75 82 ALA A CA 1
ATOM 607 C C . ALA A 1 82 ? 6.531 -14.781 5.457 1 98.75 82 ALA A C 1
ATOM 609 O O . ALA A 1 82 ? 7.098 -15.656 6.117 1 98.75 82 ALA A O 1
ATOM 610 N N . SER A 1 83 ? 6.629 -13.5 5.742 1 98.31 83 SER A N 1
ATOM 611 C CA . SER A 1 83 ? 7.438 -13.031 6.863 1 98.31 83 SER A CA 1
ATOM 612 C C . SER A 1 83 ? 6.93 -13.594 8.188 1 98.31 83 SER A C 1
ATOM 614 O O . SER A 1 83 ? 7.707 -13.773 9.125 1 98.31 83 SER A O 1
ATOM 616 N N . ASP A 1 84 ? 5.719 -13.914 8.289 1 98.19 84 ASP A N 1
ATOM 617 C CA . ASP A 1 84 ? 5.133 -14.445 9.516 1 98.19 84 ASP A CA 1
ATOM 618 C C . ASP A 1 84 ? 5.578 -15.883 9.758 1 98.19 84 ASP A C 1
ATOM 620 O O . ASP A 1 84 ? 5.387 -16.422 10.844 1 98.19 84 ASP A O 1
ATOM 624 N N . PHE A 1 85 ? 6.223 -16.5 8.742 1 98.25 85 PHE A N 1
ATOM 625 C CA . PHE A 1 85 ? 6.617 -17.891 8.875 1 98.25 85 PHE A CA 1
ATOM 626 C C . PHE A 1 85 ? 8.133 -18.016 9.031 1 98.25 85 PHE A C 1
ATOM 628 O O . PHE A 1 85 ? 8.672 -19.125 9.016 1 98.25 85 PHE A O 1
ATOM 635 N N . GLY A 1 86 ? 8.828 -16.938 9.141 1 95.38 86 GLY A N 1
ATOM 636 C CA . GLY A 1 86 ? 10.25 -16.906 9.43 1 95.38 86 GLY A CA 1
ATOM 637 C C . GLY A 1 86 ? 11.086 -17.594 8.367 1 95.38 86 GLY A C 1
ATOM 638 O O . GLY A 1 86 ? 10.93 -17.328 7.172 1 95.38 86 GLY A O 1
ATOM 639 N N . LYS A 1 87 ? 11.977 -18.422 8.766 1 95.88 87 LYS A N 1
ATOM 640 C CA . LYS A 1 87 ? 12.992 -18.984 7.883 1 95.88 87 LYS A CA 1
ATOM 641 C C . LYS A 1 87 ? 12.422 -20.109 7.031 1 95.88 87 LYS A C 1
ATOM 643 O O . LYS A 1 87 ? 13.062 -20.562 6.078 1 95.88 87 LYS A O 1
ATOM 648 N N . ASP A 1 88 ? 11.25 -20.516 7.359 1 97.56 88 ASP A N 1
ATOM 649 C CA . ASP A 1 88 ? 10.625 -21.578 6.586 1 97.56 88 ASP A CA 1
ATOM 650 C C . ASP A 1 88 ? 10.359 -21.141 5.152 1 97.56 88 ASP A C 1
ATOM 652 O O . ASP A 1 88 ? 10.281 -21.969 4.242 1 97.56 88 ASP A O 1
ATOM 656 N N . PHE A 1 89 ? 10.188 -19.875 5.027 1 98.62 89 PHE A N 1
ATOM 657 C CA . PHE A 1 89 ? 9.945 -19.281 3.719 1 98.62 89 PHE A CA 1
ATOM 658 C C . PHE A 1 89 ? 10.883 -18.109 3.48 1 98.62 89 PHE A C 1
ATOM 660 O O . PHE A 1 89 ? 10.781 -17.078 4.156 1 98.62 89 PHE A O 1
ATOM 667 N N . ASN A 1 90 ? 11.719 -18.25 2.518 1 98.12 90 ASN A N 1
ATOM 668 C CA . ASN A 1 90 ? 12.688 -17.203 2.174 1 98.12 90 ASN A CA 1
ATOM 669 C C . ASN A 1 90 ? 12.062 -16.141 1.286 1 98.12 90 ASN A C 1
ATOM 671 O O . ASN A 1 90 ? 11.906 -16.328 0.08 1 98.12 90 ASN A O 1
ATOM 675 N N . VAL A 1 91 ? 11.828 -14.984 1.793 1 97.88 91 VAL A N 1
ATOM 676 C CA . VAL A 1 91 ? 11.023 -13.961 1.131 1 97.88 91 VAL A CA 1
ATOM 677 C C . VAL A 1 91 ? 11.711 -13.508 -0.154 1 97.88 91 VAL A C 1
ATOM 679 O O . VAL A 1 91 ? 11.07 -12.953 -1.05 1 97.88 91 VAL A O 1
ATOM 682 N N . SER A 1 92 ? 13 -13.68 -0.298 1 97 92 SER A N 1
ATOM 683 C CA . SER A 1 92 ? 13.703 -13.32 -1.524 1 97 92 SER A CA 1
ATOM 684 C C . SER A 1 92 ? 13.289 -14.219 -2.684 1 97 92 SER A C 1
ATOM 686 O O . SER A 1 92 ? 13.562 -13.906 -3.846 1 97 92 SER A O 1
ATOM 688 N N . LYS A 1 93 ? 12.578 -15.344 -2.359 1 97.94 93 LYS A N 1
ATOM 689 C CA . LYS A 1 93 ? 12.219 -16.328 -3.379 1 97.94 93 LYS A CA 1
ATOM 690 C C . LYS A 1 93 ? 10.758 -16.172 -3.801 1 97.94 93 LYS A C 1
ATOM 692 O O . LYS A 1 93 ? 10.234 -17 -4.547 1 97.94 93 LYS A O 1
ATOM 697 N N . ILE A 1 94 ? 10.102 -15.172 -3.283 1 98.75 94 ILE A N 1
ATOM 698 C CA . ILE A 1 94 ? 8.742 -14.883 -3.744 1 98.75 94 ILE A CA 1
ATOM 699 C C . ILE A 1 94 ? 8.75 -14.656 -5.254 1 98.75 94 ILE A C 1
ATOM 701 O O . ILE A 1 94 ? 9.578 -13.898 -5.77 1 98.75 94 ILE A O 1
ATOM 705 N N . LYS A 1 95 ? 7.797 -15.266 -5.918 1 98.38 95 LYS A N 1
ATOM 706 C CA . LYS A 1 95 ? 7.754 -15.219 -7.379 1 98.38 95 LYS A CA 1
ATOM 707 C C . LYS A 1 95 ? 6.418 -14.68 -7.875 1 98.38 95 LYS A C 1
ATOM 709 O O . LYS A 1 95 ? 5.391 -15.352 -7.781 1 98.38 95 LYS A O 1
ATOM 714 N N . PRO A 1 96 ? 6.465 -13.453 -8.445 1 98.81 96 PRO A N 1
ATOM 715 C CA . PRO A 1 96 ? 5.266 -13.031 -9.172 1 98.81 96 PRO A CA 1
ATOM 716 C C . PRO A 1 96 ? 5.027 -13.844 -10.438 1 98.81 96 PRO A C 1
ATOM 718 O O . PRO A 1 96 ? 5.961 -14.07 -11.219 1 98.81 96 PRO A O 1
ATOM 721 N N . LEU A 1 97 ? 3.768 -14.266 -10.672 1 98.81 97 LEU A N 1
ATOM 722 C CA . LEU A 1 97 ? 3.49 -15.117 -11.828 1 98.81 97 LEU A CA 1
ATOM 723 C C . LEU A 1 97 ? 2.52 -14.43 -12.781 1 98.81 97 LEU A C 1
ATOM 725 O O . LEU A 1 97 ? 2.623 -14.594 -14 1 98.81 97 LEU A O 1
ATOM 729 N N . TYR A 1 98 ? 1.508 -13.758 -12.273 1 98.88 98 TYR A N 1
ATOM 730 C CA . TYR A 1 98 ? 0.477 -13.047 -13.016 1 98.88 98 TYR A CA 1
ATOM 731 C C . TYR A 1 98 ? 0.158 -11.711 -12.367 1 98.88 98 TYR A C 1
ATOM 733 O O . TYR A 1 98 ? 0.569 -11.453 -11.227 1 98.88 98 TYR A O 1
ATOM 741 N N . PHE A 1 99 ? -0.475 -10.82 -13.07 1 98.88 99 PHE A N 1
ATOM 742 C CA . PHE A 1 99 ? -0.974 -9.578 -12.492 1 98.88 99 PHE A CA 1
ATOM 743 C C . PHE A 1 99 ? -2.385 -9.273 -12.984 1 98.88 99 PHE A C 1
ATOM 745 O O . PHE A 1 99 ? -2.852 -9.883 -13.945 1 98.88 99 PHE A O 1
ATOM 752 N N . ARG A 1 100 ? -3.033 -8.453 -12.258 1 98.88 100 ARG A N 1
ATOM 753 C CA . ARG A 1 100 ? -4.367 -8.031 -12.664 1 98.88 100 ARG A CA 1
ATOM 754 C C . ARG A 1 100 ? -4.594 -6.555 -12.352 1 98.88 100 ARG A C 1
ATOM 756 O O . ARG A 1 100 ? -3.836 -5.957 -11.586 1 98.88 100 ARG A O 1
ATOM 763 N N . GLU A 1 101 ? -5.605 -6.027 -12.953 1 98.69 101 GLU A N 1
ATOM 764 C CA . GLU A 1 101 ? -5.883 -4.598 -12.844 1 98.69 101 GLU A CA 1
ATOM 765 C C . GLU A 1 101 ? -6.91 -4.316 -11.75 1 98.69 101 GLU A C 1
ATOM 767 O O . GLU A 1 101 ? -7.809 -5.125 -11.508 1 98.69 101 GLU A O 1
ATOM 772 N N . ALA A 1 102 ? -6.785 -3.188 -11.141 1 98.94 102 ALA A N 1
ATOM 773 C CA . ALA A 1 102 ? -7.84 -2.676 -10.266 1 98.94 102 ALA A CA 1
ATOM 774 C C . ALA A 1 102 ? -9.047 -2.205 -11.07 1 98.94 102 ALA A C 1
ATOM 776 O O . ALA A 1 102 ? -8.891 -1.676 -12.18 1 98.94 102 ALA A O 1
ATOM 777 N N . ILE A 1 103 ? -10.227 -2.385 -10.539 1 98.94 103 ILE A N 1
ATOM 778 C CA . ILE A 1 103 ? -11.461 -1.925 -11.156 1 98.94 103 ILE A CA 1
ATOM 779 C C . ILE A 1 103 ? -12.383 -1.338 -10.094 1 98.94 103 ILE A C 1
ATOM 781 O O . ILE A 1 103 ? -12.094 -1.414 -8.898 1 98.94 103 ILE A O 1
ATOM 785 N N . ILE A 1 104 ? -13.391 -0.722 -10.594 1 98.94 104 ILE A N 1
ATOM 786 C CA . ILE A 1 104 ? -14.523 -0.335 -9.766 1 98.94 104 ILE A CA 1
ATOM 787 C C . ILE A 1 104 ? -15.688 -1.294 -10 1 98.94 104 ILE A C 1
ATOM 789 O O . ILE A 1 104 ? -16.062 -1.555 -11.148 1 98.94 104 ILE A O 1
ATOM 793 N N . LEU A 1 105 ? -16.219 -1.876 -8.945 1 98.94 105 LEU A N 1
ATOM 794 C CA . LEU A 1 105 ? -17.516 -2.561 -9.047 1 98.94 105 LEU A CA 1
ATOM 795 C C . LEU A 1 105 ? -18.641 -1.679 -8.523 1 98.94 105 LEU A C 1
ATOM 797 O O . LEU A 1 105 ? -18.562 -1.177 -7.398 1 98.94 105 LEU A O 1
ATOM 801 N N . THR A 1 106 ? -19.609 -1.475 -9.312 1 98.88 106 THR A N 1
ATOM 802 C CA . THR A 1 106 ? -20.812 -0.766 -8.891 1 98.88 106 THR A CA 1
ATOM 803 C C . THR A 1 106 ? -21.969 -1.737 -8.703 1 98.88 106 THR A C 1
ATOM 805 O O . THR A 1 106 ? -21.875 -2.906 -9.078 1 98.88 106 THR A O 1
ATOM 808 N N . GLN A 1 107 ? -23.031 -1.204 -8.031 1 98.75 107 GLN A N 1
ATOM 809 C CA . GLN A 1 107 ? -24.25 -2.006 -7.984 1 98.75 107 GLN A CA 1
ATOM 810 C C . GLN A 1 107 ? -24.75 -2.336 -9.391 1 98.75 107 GLN A C 1
ATOM 812 O O . GLN A 1 107 ? -24.375 -1.676 -10.359 1 98.75 107 GLN A O 1
ATOM 817 N N . LYS A 1 108 ? -25.578 -3.465 -9.445 1 98.38 108 LYS A N 1
ATOM 818 C CA . LYS A 1 108 ? -26.062 -3.979 -10.727 1 98.38 108 LYS A CA 1
ATOM 819 C C . LYS A 1 108 ? -26.688 -2.869 -11.57 1 98.38 108 LYS A C 1
ATOM 821 O O . LYS A 1 108 ? -27.516 -2.111 -11.078 1 98.38 108 LYS A O 1
ATOM 826 N N . GLY A 1 109 ? -26.172 -2.736 -12.789 1 98.31 109 GLY A N 1
ATOM 827 C CA . GLY A 1 109 ? -26.719 -1.761 -13.727 1 98.31 109 GLY A CA 1
ATOM 828 C C . GLY A 1 109 ? -26.047 -0.403 -13.625 1 98.31 109 GLY A C 1
ATOM 829 O O . GLY A 1 109 ? -26.328 0.493 -14.422 1 98.31 109 GLY A O 1
ATOM 830 N N . ASN A 1 110 ? -25.266 -0.192 -12.555 1 98.69 110 ASN A N 1
ATOM 831 C CA . ASN A 1 110 ? -24.547 1.067 -12.367 1 98.69 110 ASN A CA 1
ATOM 832 C C . ASN A 1 110 ? -25.516 2.25 -12.281 1 98.69 110 ASN A C 1
ATOM 834 O O . ASN A 1 110 ? -25.422 3.189 -13.078 1 98.69 110 ASN A O 1
ATOM 838 N N . PRO A 1 111 ? -26.344 2.236 -11.305 1 98.44 111 PRO A N 1
ATOM 839 C CA . PRO A 1 111 ? -27.406 3.236 -11.242 1 98.44 111 PRO A CA 1
ATOM 840 C C . PRO A 1 111 ? -26.875 4.664 -11.125 1 98.44 111 PRO A C 1
ATOM 842 O O . PRO A 1 111 ? -27.547 5.613 -11.547 1 98.44 111 PRO A O 1
ATOM 845 N N . LEU A 1 112 ? -25.656 4.828 -10.586 1 98.56 112 LEU A N 1
ATOM 846 C CA . LEU A 1 112 ? -25.109 6.168 -10.398 1 98.56 112 LEU A CA 1
ATOM 847 C C . LEU A 1 112 ? -24.281 6.59 -11.602 1 98.56 112 LEU A C 1
ATOM 849 O O . LEU A 1 112 ? -23.672 7.66 -11.602 1 98.56 112 LEU A O 1
ATOM 853 N N . LYS A 1 113 ? -24.172 5.754 -12.672 1 98.62 113 LYS A N 1
ATOM 854 C CA . LYS A 1 113 ? -23.5 6.039 -13.93 1 98.62 113 LYS A CA 1
ATOM 855 C C . LYS A 1 113 ? -22.031 6.438 -13.695 1 98.62 113 LYS A C 1
ATOM 857 O O . LYS A 1 113 ? -21.578 7.449 -14.227 1 98.62 113 LYS A O 1
ATOM 862 N N . ILE A 1 114 ? -21.422 5.676 -12.828 1 98.88 114 ILE A N 1
ATOM 863 C CA . ILE A 1 114 ? -20 5.863 -12.539 1 98.88 114 ILE A CA 1
ATOM 864 C C . ILE A 1 114 ? -19.188 5.512 -13.773 1 98.88 114 ILE A C 1
ATOM 866 O O . ILE A 1 114 ? -19.344 4.434 -14.352 1 98.88 114 ILE A O 1
ATOM 870 N N . LYS A 1 115 ? -18.25 6.422 -14.188 1 98.75 115 LYS A N 1
ATOM 871 C CA . LYS A 1 115 ? -17.438 6.207 -15.383 1 98.75 115 LYS A CA 1
ATOM 872 C C . LYS A 1 115 ? -15.984 5.934 -15.023 1 98.75 115 LYS A C 1
ATOM 874 O O . LYS A 1 115 ? -15.203 5.504 -15.875 1 98.75 115 LYS A O 1
ATOM 879 N N . GLY A 1 116 ? -15.594 6.25 -13.805 1 98.75 116 GLY A N 1
ATOM 880 C CA . GLY A 1 116 ? -14.219 6.078 -13.352 1 98.75 116 GLY A CA 1
ATOM 881 C C . GLY A 1 116 ? -13.984 6.605 -11.945 1 98.75 116 GLY A C 1
ATOM 882 O O . GLY A 1 116 ? -14.938 6.895 -11.219 1 98.75 116 GLY A O 1
ATOM 883 N N . LEU A 1 117 ? -12.758 6.719 -11.531 1 98.75 117 LEU A N 1
ATOM 884 C CA . LEU A 1 117 ? -12.383 7.152 -10.195 1 98.75 117 LEU A CA 1
ATOM 885 C C . LEU A 1 117 ? -12.773 8.609 -9.969 1 98.75 117 LEU A C 1
ATOM 887 O O . LEU A 1 117 ? -13.172 8.984 -8.859 1 98.75 117 LEU A O 1
ATOM 891 N N . LYS A 1 118 ? -12.586 9.367 -10.977 1 98.75 118 LYS A N 1
ATOM 892 C CA . LYS A 1 118 ? -12.898 10.789 -10.828 1 98.75 118 LYS A CA 1
ATOM 893 C C . LYS A 1 118 ? -14.375 11 -10.492 1 98.75 118 LYS A C 1
ATOM 895 O O . LYS A 1 118 ? -14.719 11.891 -9.719 1 98.75 118 LYS A O 1
ATOM 900 N N . ASP A 1 119 ? -15.242 10.195 -11.07 1 98.81 119 ASP A N 1
ATOM 901 C CA . ASP A 1 119 ? -16.656 10.258 -10.719 1 98.81 119 ASP A CA 1
ATOM 902 C C . ASP A 1 119 ? -16.875 9.922 -9.242 1 98.81 119 ASP A C 1
ATOM 904 O O . ASP A 1 119 ? -17.734 10.508 -8.586 1 98.81 119 ASP A O 1
ATOM 908 N N . LEU A 1 120 ? -16.094 8.977 -8.719 1 98.88 120 LEU A N 1
ATOM 909 C CA . LEU A 1 120 ? -16.2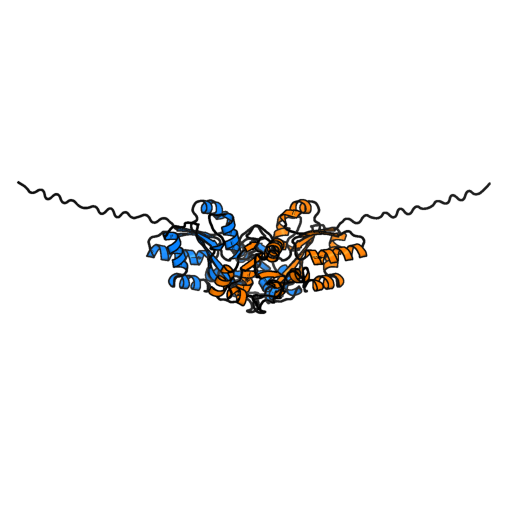19 8.586 -7.316 1 98.88 120 LEU A CA 1
ATOM 910 C C . LEU A 1 120 ? -15.797 9.727 -6.391 1 98.88 120 LEU A C 1
ATOM 912 O O . LEU A 1 120 ? -16.266 9.812 -5.258 1 98.88 120 LEU A O 1
ATOM 916 N N . ALA A 1 121 ? -14.891 10.555 -6.855 1 98.56 121 ALA A N 1
ATOM 917 C CA . ALA A 1 121 ? -14.469 11.727 -6.082 1 98.56 121 ALA A CA 1
ATOM 918 C C . ALA A 1 121 ? -15.508 12.836 -6.168 1 98.56 121 ALA A C 1
ATOM 920 O O . ALA A 1 121 ? -15.766 13.539 -5.184 1 98.56 121 ALA A O 1
ATOM 921 N N . ASN A 1 122 ? -16.141 12.969 -7.285 1 97.94 122 ASN A N 1
ATOM 922 C CA . ASN A 1 122 ? -16.922 14.164 -7.582 1 97.94 122 ASN A CA 1
ATOM 923 C C . ASN A 1 122 ? -18.406 13.969 -7.262 1 97.94 122 ASN A C 1
ATOM 925 O O . ASN A 1 122 ? -19.141 14.938 -7.098 1 97.94 122 ASN A O 1
ATOM 929 N N . LYS A 1 123 ? -18.859 12.758 -7.199 1 98 123 LYS A N 1
ATOM 930 C CA . LYS A 1 123 ? -20.25 12.453 -6.914 1 98 123 LYS A CA 1
ATOM 931 C C . LYS A 1 123 ? -20.453 12.062 -5.449 1 98 123 LYS A C 1
ATOM 933 O O . LYS A 1 123 ? -19.484 11.758 -4.754 1 98 123 LYS A O 1
ATOM 938 N N . LYS A 1 124 ? -21.703 12.195 -5.039 1 97.19 124 LYS A N 1
ATOM 939 C CA . LYS A 1 124 ? -22.062 11.609 -3.752 1 97.19 124 LYS A CA 1
ATOM 940 C C . LYS A 1 124 ? -22.219 10.094 -3.863 1 97.19 124 LYS A C 1
ATOM 942 O O . LYS A 1 124 ? -23.234 9.602 -4.367 1 97.19 124 LYS A O 1
ATOM 947 N N . VAL A 1 125 ? -21.297 9.414 -3.469 1 98.69 125 VAL A N 1
ATOM 948 C CA . VAL A 1 125 ? -21.219 7.961 -3.6 1 98.69 125 VAL A CA 1
ATOM 949 C C . VAL A 1 125 ? -20.625 7.355 -2.328 1 98.69 125 VAL A C 1
ATOM 951 O O . VAL A 1 125 ? -19.766 7.965 -1.686 1 98.69 125 VAL A O 1
ATOM 954 N N . ARG A 1 126 ? -21.156 6.191 -1.866 1 98.88 126 ARG A N 1
ATOM 955 C CA . ARG A 1 126 ? -20.562 5.418 -0.778 1 98.88 126 ARG A CA 1
ATOM 956 C C . ARG A 1 126 ? -19.547 4.41 -1.312 1 98.88 126 ARG A C 1
ATOM 958 O O . ARG A 1 126 ? -19.922 3.477 -2.027 1 98.88 126 ARG A O 1
ATOM 965 N N . ILE A 1 127 ? -18.266 4.594 -0.95 1 98.94 127 ILE A N 1
ATOM 966 C CA . ILE A 1 127 ? -17.203 3.742 -1.458 1 98.94 127 ILE A CA 1
ATOM 967 C C . ILE A 1 127 ? -16.719 2.807 -0.354 1 98.94 127 ILE A C 1
ATOM 969 O O . ILE A 1 127 ? -16.547 3.227 0.793 1 98.94 127 ILE A O 1
ATOM 973 N N . VAL A 1 128 ? -16.547 1.522 -0.623 1 98.94 128 VAL A N 1
ATOM 974 C CA . VAL A 1 128 ? -15.852 0.595 0.265 1 98.94 128 VAL A CA 1
ATOM 975 C C . VAL A 1 128 ? -14.508 0.195 -0.348 1 98.94 128 VAL A C 1
ATOM 977 O O . VAL A 1 128 ? -14.414 -0.019 -1.559 1 98.94 128 VAL A O 1
ATOM 980 N N . VAL A 1 129 ? -13.445 0.19 0.453 1 98.88 129 VAL A N 1
ATOM 981 C CA . VAL A 1 129 ? -12.109 -0.181 -0.003 1 98.88 129 VAL A CA 1
ATOM 982 C C . VAL A 1 129 ? -11.508 -1.206 0.953 1 98.88 129 VAL A C 1
ATOM 984 O O . VAL A 1 129 ? -11.625 -1.075 2.172 1 98.88 129 VAL A O 1
ATOM 987 N N . PRO A 1 130 ? -10.906 -2.314 0.416 1 98.75 130 PRO A N 1
ATOM 988 C CA . PRO A 1 130 ? -10.016 -3.105 1.269 1 98.75 130 PRO A CA 1
ATOM 989 C C . PRO A 1 130 ? -8.766 -2.332 1.694 1 98.75 130 PRO A C 1
ATOM 991 O O . PRO A 1 130 ? -8.109 -1.709 0.859 1 98.75 130 PRO A O 1
ATOM 994 N N . GLU A 1 131 ? -8.484 -2.326 2.902 1 98.5 131 GLU A N 1
ATOM 995 C CA . GLU A 1 131 ? -7.328 -1.694 3.529 1 98.5 131 GLU A CA 1
ATOM 996 C C . GLU A 1 131 ? -6.891 -2.457 4.777 1 98.5 131 GLU A C 1
ATOM 998 O O . GLU A 1 131 ? -7.68 -2.645 5.703 1 98.5 131 GLU A O 1
ATOM 1003 N N . GLY A 1 132 ? -5.648 -2.854 4.852 1 97.56 132 GLY A N 1
ATOM 1004 C CA . GLY A 1 132 ? -5.176 -3.723 5.918 1 97.56 132 GLY A CA 1
ATOM 1005 C C . GLY A 1 132 ? -5.051 -3.012 7.254 1 97.56 132 GLY A C 1
ATOM 1006 O O . GLY A 1 132 ? -5.172 -3.639 8.312 1 97.56 132 GLY A O 1
ATOM 1007 N N . ALA A 1 133 ? -4.754 -1.72 7.254 1 97.19 133 ALA A N 1
ATOM 1008 C CA . ALA A 1 133 ? -4.672 -0.874 8.438 1 97.19 133 ALA A CA 1
ATOM 1009 C C . ALA A 1 133 ? -3.67 -1.436 9.445 1 97.19 133 ALA A C 1
ATOM 1011 O O . ALA A 1 133 ? -3.877 -1.335 10.656 1 97.19 133 ALA A O 1
ATOM 1012 N N . GLY A 1 134 ? -2.668 -2.111 8.922 1 95.62 134 GLY A N 1
ATOM 1013 C CA . GLY A 1 134 ? -1.651 -2.688 9.781 1 95.62 134 GLY A CA 1
ATOM 1014 C C . GLY A 1 134 ? -2.113 -3.945 10.492 1 95.62 134 GLY A C 1
ATOM 1015 O O . GLY A 1 134 ? -1.38 -4.512 11.305 1 95.62 134 GLY A O 1
ATOM 1016 N N . LYS A 1 135 ? -3.256 -4.438 10.141 1 95.81 135 LYS A N 1
ATOM 1017 C CA . LYS A 1 135 ? -3.834 -5.547 10.891 1 95.81 135 LYS A CA 1
ATOM 1018 C C . LYS A 1 135 ? -4.109 -6.742 9.977 1 95.81 135 LYS A C 1
ATOM 1020 O O . LYS A 1 135 ? -4.254 -7.871 10.453 1 95.81 135 LYS A O 1
ATOM 1025 N N . SER A 1 136 ? -4.266 -6.508 8.742 1 97.56 136 SER A N 1
ATOM 1026 C CA . SER A 1 136 ? -4.559 -7.551 7.766 1 97.56 136 SER A CA 1
ATOM 1027 C C . SER A 1 136 ? -3.635 -7.449 6.555 1 97.56 136 SER A C 1
ATOM 1029 O O . SER A 1 136 ? -3.312 -6.348 6.102 1 97.56 136 SER A O 1
ATOM 1031 N N . ASN A 1 137 ? -3.172 -8.609 6.102 1 97.81 137 ASN A N 1
ATOM 1032 C CA . ASN A 1 137 ? -2.346 -8.648 4.902 1 97.81 137 ASN A CA 1
ATOM 1033 C C . ASN A 1 137 ? -3.191 -8.82 3.645 1 97.81 137 ASN A C 1
ATOM 1035 O O . ASN A 1 137 ? -3.404 -9.945 3.188 1 97.81 137 ASN A O 1
ATOM 1039 N N . THR A 1 138 ? -3.637 -7.688 3.092 1 98.12 138 THR A N 1
ATOM 1040 C CA . THR A 1 138 ? -4.531 -7.664 1.939 1 98.12 138 THR A CA 1
ATOM 1041 C C . THR A 1 138 ? -3.877 -6.953 0.759 1 98.12 138 THR A C 1
ATOM 1043 O O . THR A 1 138 ? -3.049 -6.059 0.948 1 98.12 138 THR A O 1
ATOM 1046 N N . SER A 1 139 ? -4.316 -7.348 -0.448 1 98.44 139 SER A N 1
ATOM 1047 C CA . SER A 1 139 ? -3.816 -6.723 -1.67 1 98.44 139 SER A CA 1
ATOM 1048 C C . SER A 1 139 ? -4.312 -5.289 -1.798 1 98.44 139 SER A C 1
ATOM 1050 O O . SER A 1 139 ? -3.799 -4.52 -2.615 1 98.44 139 SER A O 1
ATOM 1052 N N . GLY A 1 140 ? -5.305 -4.906 -1.034 1 98.56 140 GLY A N 1
ATOM 1053 C CA . GLY A 1 140 ? -5.961 -3.619 -1.2 1 98.56 140 GLY A CA 1
ATOM 1054 C C . GLY A 1 140 ? -5.215 -2.479 -0.534 1 98.56 140 GLY A C 1
ATOM 1055 O O . GLY A 1 140 ? -5.539 -1.309 -0.745 1 98.56 140 GLY A O 1
ATOM 1056 N N . THR A 1 141 ? -4.152 -2.805 0.272 1 98.5 141 THR A N 1
ATOM 1057 C CA . THR A 1 141 ? -3.473 -1.777 1.055 1 98.5 141 THR A CA 1
ATOM 1058 C C . THR A 1 141 ? -2.83 -0.738 0.14 1 98.5 141 THR A C 1
ATOM 1060 O O . THR A 1 141 ? -1.973 -1.072 -0.681 1 98.5 141 THR A O 1
ATOM 1063 N N . GLY A 1 142 ? -3.311 0.499 0.248 1 98.62 142 GLY A N 1
ATOM 1064 C CA . GLY A 1 142 ? -2.699 1.637 -0.42 1 98.62 142 GLY A CA 1
ATOM 1065 C C . GLY A 1 142 ? -3.184 1.823 -1.846 1 98.62 142 GLY A C 1
ATOM 1066 O O . GLY A 1 142 ? -2.779 2.768 -2.527 1 98.62 142 GLY A O 1
ATOM 1067 N N . VAL A 1 143 ? -4.109 0.976 -2.307 1 98.88 143 VAL A N 1
ATOM 1068 C CA . VAL A 1 143 ? -4.469 0.921 -3.721 1 98.88 143 VAL A CA 1
ATOM 1069 C C . VAL A 1 143 ? -5.211 2.195 -4.113 1 98.88 143 VAL A C 1
ATOM 1071 O O . VAL A 1 143 ? -4.82 2.881 -5.062 1 98.88 143 VAL A O 1
ATOM 1074 N N . TRP A 1 144 ? -6.266 2.525 -3.389 1 98.88 144 TRP A N 1
ATOM 1075 C CA . TRP A 1 144 ? -7.094 3.66 -3.781 1 98.88 144 TRP A CA 1
ATOM 1076 C C . TRP A 1 144 ? -6.289 4.957 -3.758 1 98.88 144 TRP A C 1
ATOM 1078 O O . TRP A 1 144 ? -6.434 5.801 -4.645 1 98.88 144 TRP A O 1
ATOM 1088 N N . GLU A 1 145 ? -5.387 5.113 -2.732 1 98.88 145 GLU A N 1
ATOM 1089 C CA . GLU A 1 145 ? -4.648 6.371 -2.633 1 98.88 145 GLU A CA 1
ATOM 1090 C C . GLU A 1 145 ? -3.605 6.488 -3.74 1 98.88 145 GLU A C 1
ATOM 1092 O O . GLU A 1 145 ? -3.334 7.586 -4.23 1 98.88 145 GLU A O 1
ATOM 1097 N N . ASP A 1 146 ? -3.01 5.348 -4.145 1 98.88 146 ASP A N 1
ATOM 1098 C CA . ASP A 1 146 ? -2.049 5.402 -5.246 1 98.88 146 ASP A CA 1
ATOM 1099 C C . ASP A 1 146 ? -2.736 5.781 -6.555 1 98.88 146 ASP A C 1
ATOM 1101 O O . ASP A 1 146 ? -2.16 6.492 -7.383 1 98.88 146 ASP A O 1
ATOM 1105 N N . MET A 1 147 ? -3.945 5.344 -6.691 1 98.94 147 MET A N 1
ATOM 1106 C CA . MET A 1 147 ? -4.656 5.645 -7.93 1 98.94 147 MET A CA 1
ATOM 1107 C C . MET A 1 147 ? -5.141 7.094 -7.938 1 98.94 147 MET A C 1
ATOM 1109 O O . MET A 1 147 ? -4.777 7.867 -8.82 1 98.94 147 MET A O 1
ATOM 1113 N N . ILE A 1 148 ? -5.879 7.484 -6.926 1 98.94 148 ILE A N 1
ATOM 1114 C CA . ILE A 1 148 ? -6.473 8.82 -6.934 1 98.94 148 ILE A CA 1
ATOM 1115 C C . ILE A 1 148 ? -5.375 9.875 -6.785 1 98.94 148 ILE A C 1
ATOM 1117 O O . ILE A 1 148 ? -5.5 10.984 -7.309 1 98.94 148 ILE A O 1
ATOM 1121 N N . GLY A 1 149 ? -4.277 9.508 -6.129 1 98.81 149 GLY A N 1
ATOM 1122 C CA . GLY A 1 149 ? -3.154 10.422 -5.984 1 98.81 149 GLY A CA 1
ATOM 1123 C C . GLY A 1 149 ? -2.576 10.867 -7.312 1 98.81 149 GLY A C 1
ATOM 1124 O O . GLY A 1 149 ? -2.025 11.969 -7.418 1 98.81 149 GLY A O 1
ATOM 1125 N N . ARG A 1 150 ? -2.723 10.102 -8.328 1 98.81 150 ARG A N 1
ATOM 1126 C CA . ARG A 1 150 ? -2.148 10.398 -9.633 1 98.81 150 ARG A CA 1
ATOM 1127 C C . ARG A 1 150 ? -2.91 11.531 -10.32 1 98.81 150 ARG A C 1
ATOM 1129 O O . ARG A 1 150 ? -2.463 12.055 -11.344 1 98.81 150 ARG A O 1
ATOM 1136 N N . THR A 1 151 ? -4.039 11.922 -9.758 1 98.62 151 THR A N 1
ATOM 1137 C CA . THR A 1 151 ? -4.707 13.125 -10.242 1 98.62 151 THR A CA 1
ATOM 1138 C C . THR A 1 151 ? -3.902 14.375 -9.883 1 98.62 151 THR A C 1
ATOM 1140 O O . THR A 1 151 ? -4.121 15.445 -10.453 1 98.62 151 THR A O 1
ATOM 1143 N N . GLN A 1 152 ? -3.102 14.297 -8.891 1 98.44 152 GLN A N 1
ATOM 1144 C CA . GLN A 1 152 ? -2.246 15.383 -8.422 1 98.44 152 GLN A CA 1
ATOM 1145 C C . GLN A 1 152 ? -3.07 16.609 -8.039 1 98.44 152 GLN A C 1
ATOM 1147 O O . GLN A 1 152 ? -2.736 17.734 -8.414 1 98.44 152 GLN A O 1
ATOM 1152 N N . ASP A 1 153 ? -4.098 16.344 -7.324 1 98.44 153 ASP A N 1
ATOM 1153 C CA . ASP A 1 153 ? -5.012 17.375 -6.852 1 98.44 153 ASP A CA 1
ATOM 1154 C C . ASP A 1 153 ? -5.539 17.047 -5.457 1 98.44 153 ASP A C 1
ATOM 1156 O O . ASP A 1 153 ? -6.375 16.156 -5.293 1 98.44 153 ASP A O 1
ATOM 1160 N N . ILE A 1 154 ? -5.102 17.797 -4.473 1 98.56 154 ILE A N 1
ATOM 1161 C CA . ILE A 1 154 ? -5.367 17.484 -3.072 1 98.56 154 ILE A CA 1
ATOM 1162 C C . ILE A 1 154 ? -6.871 17.531 -2.811 1 98.56 154 ILE A C 1
ATOM 1164 O O . ILE A 1 154 ? -7.387 16.75 -2 1 98.56 154 ILE A O 1
ATOM 1168 N N . LYS A 1 155 ? -7.594 18.391 -3.461 1 98.31 155 LYS A N 1
ATOM 1169 C CA . LYS A 1 155 ? -9.039 18.469 -3.266 1 98.31 155 LYS A CA 1
ATOM 1170 C C . LYS A 1 155 ? -9.727 17.203 -3.762 1 98.31 155 LYS A C 1
ATOM 1172 O O . LYS A 1 155 ? -10.633 16.688 -3.102 1 98.31 155 LYS A O 1
ATOM 1177 N N . THR A 1 156 ? -9.305 16.734 -4.922 1 98.62 156 THR A N 1
ATOM 1178 C CA . THR A 1 156 ? -9.852 15.484 -5.453 1 98.62 156 THR A CA 1
ATOM 1179 C C . THR A 1 156 ? -9.562 14.32 -4.516 1 98.62 156 THR A C 1
ATOM 1181 O O . THR A 1 156 ? -10.43 13.484 -4.27 1 98.62 156 THR A O 1
ATOM 1184 N N . ILE A 1 157 ? -8.375 14.297 -3.949 1 98.75 157 ILE A N 1
ATOM 1185 C CA . ILE A 1 157 ? -7.977 13.25 -3.012 1 98.75 157 ILE A CA 1
ATOM 1186 C C . ILE A 1 157 ? -8.852 13.32 -1.761 1 98.75 157 ILE A C 1
ATOM 1188 O O . ILE A 1 157 ? -9.359 12.297 -1.295 1 98.75 157 ILE A O 1
ATOM 1192 N N . GLN A 1 158 ? -9.031 14.523 -1.264 1 98.62 158 GLN A N 1
ATOM 1193 C CA . GLN A 1 158 ? -9.875 14.727 -0.091 1 98.62 158 GLN A CA 1
ATOM 1194 C C . GLN A 1 158 ? -11.312 14.297 -0.363 1 98.62 158 GLN A C 1
ATOM 1196 O O . GLN A 1 158 ? -11.922 13.602 0.456 1 98.62 158 GLN A O 1
ATOM 1201 N N . ASN A 1 159 ? -11.852 14.719 -1.515 1 98.75 159 ASN A N 1
ATOM 1202 C CA . ASN A 1 159 ? -13.219 14.352 -1.88 1 98.75 159 ASN A CA 1
ATOM 1203 C C . ASN A 1 159 ? -13.391 12.836 -1.95 1 98.75 159 ASN A C 1
ATOM 1205 O O . ASN A 1 159 ? -14.367 12.297 -1.429 1 98.75 159 ASN A O 1
ATOM 1209 N N . PHE A 1 160 ? -12.5 12.195 -2.6 1 98.88 160 PHE A N 1
ATOM 1210 C CA . PHE A 1 160 ? -12.547 10.742 -2.715 1 98.88 160 PHE A CA 1
ATOM 1211 C C . PHE A 1 160 ? -12.539 10.086 -1.338 1 98.88 160 PHE A C 1
ATOM 1213 O O . PHE A 1 160 ? -13.375 9.227 -1.049 1 98.88 160 PHE A O 1
ATOM 1220 N N . ARG A 1 161 ? -11.617 10.477 -0.519 1 98.75 161 ARG A N 1
ATOM 1221 C CA . ARG A 1 161 ? -11.5 9.906 0.818 1 98.75 161 ARG A CA 1
ATOM 1222 C C . ARG A 1 161 ? -12.789 10.094 1.606 1 98.75 161 ARG A C 1
ATOM 1224 O O . ARG A 1 161 ? -13.227 9.188 2.32 1 98.75 161 ARG A O 1
ATOM 1231 N N . ASN A 1 162 ? -13.336 11.32 1.512 1 98.31 162 ASN A N 1
ATOM 1232 C CA . ASN A 1 162 ? -14.555 11.641 2.246 1 98.31 162 ASN A CA 1
ATOM 1233 C C . ASN A 1 162 ? -15.719 10.742 1.821 1 98.31 162 ASN A C 1
ATOM 1235 O O . ASN A 1 162 ? -16.672 10.555 2.58 1 98.31 162 ASN A O 1
ATOM 1239 N N . ASN A 1 163 ? -15.625 10.203 0.591 1 98.81 163 ASN A N 1
ATOM 1240 C CA . ASN A 1 163 ? -16.688 9.344 0.067 1 98.81 163 ASN A CA 1
ATOM 1241 C C . ASN A 1 163 ? -16.5 7.895 0.501 1 98.81 163 ASN A C 1
ATOM 1243 O O . ASN A 1 163 ? -17.375 7.062 0.294 1 98.81 163 ASN A O 1
ATOM 1247 N N . ILE A 1 164 ? -15.367 7.547 1.122 1 98.81 164 ILE A N 1
ATOM 1248 C CA . ILE A 1 164 ? -15.156 6.191 1.615 1 98.81 164 ILE A CA 1
ATOM 1249 C C . ILE A 1 164 ? -15.938 5.988 2.914 1 98.81 164 ILE A C 1
ATOM 1251 O O . ILE A 1 164 ? -15.672 6.66 3.914 1 98.81 164 ILE A O 1
ATOM 1255 N N . VAL A 1 165 ? -16.797 5.016 2.877 1 98.69 165 VAL A N 1
ATOM 1256 C CA . VAL A 1 165 ? -17.672 4.809 4.031 1 98.69 165 VAL A CA 1
ATOM 1257 C C . VAL A 1 165 ? -17.156 3.639 4.863 1 98.69 165 VAL A C 1
ATOM 1259 O O . VAL A 1 165 ? -17.578 3.449 6.008 1 98.69 165 VAL A O 1
ATOM 1262 N N . ALA A 1 1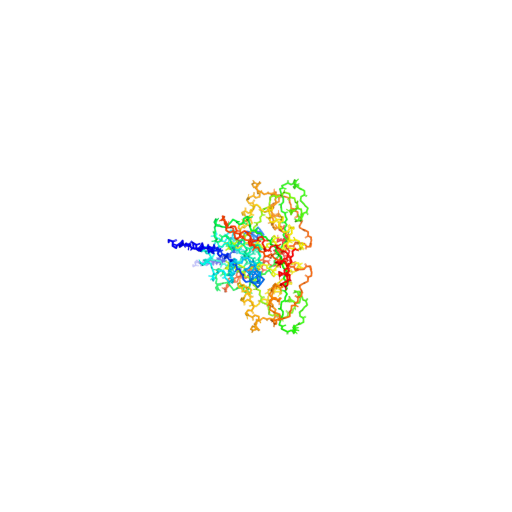66 ? -16.25 2.816 4.27 1 98.62 166 ALA A N 1
ATOM 1263 C CA . ALA A 1 166 ? -15.727 1.68 5.02 1 98.62 166 ALA A CA 1
ATOM 1264 C C . ALA A 1 166 ? -14.344 1.285 4.508 1 98.62 166 ALA A C 1
ATOM 1266 O O . ALA A 1 166 ? -14.156 1.066 3.307 1 98.62 166 ALA A O 1
ATOM 1267 N N . PHE A 1 167 ? -13.383 1.311 5.383 1 98.62 167 PHE A N 1
ATOM 1268 C CA . PHE A 1 167 ? -12.125 0.586 5.246 1 98.62 167 PHE A CA 1
ATOM 1269 C C . PHE A 1 167 ? -12.234 -0.804 5.863 1 98.62 167 PHE A C 1
ATOM 1271 O O . PHE A 1 167 ? -12.477 -0.94 7.062 1 98.62 167 PHE A O 1
ATOM 1278 N N . VAL A 1 168 ? -12.055 -1.828 5.02 1 98.69 168 VAL A N 1
ATOM 1279 C CA . VAL A 1 168 ? -12.281 -3.176 5.531 1 98.69 168 VAL A CA 1
ATOM 1280 C C . VAL A 1 168 ? -11.031 -4.027 5.316 1 98.69 168 VAL A C 1
ATOM 1282 O O . VAL A 1 168 ? -10.234 -3.758 4.418 1 98.69 168 VAL A O 1
ATOM 1285 N N . PRO A 1 169 ? -10.867 -5.059 6.07 1 98.12 169 PRO A N 1
ATOM 1286 C CA . PRO A 1 169 ? -9.562 -5.719 6.172 1 98.12 169 PRO A CA 1
ATOM 1287 C C . PRO A 1 169 ? -9.219 -6.547 4.938 1 98.12 169 PRO A C 1
ATOM 1289 O O . PRO A 1 169 ? -8.062 -6.938 4.754 1 98.12 169 PRO A O 1
ATOM 1292 N N . ASN A 1 170 ? -10.188 -6.859 4.109 1 98.06 170 ASN A N 1
ATOM 1293 C CA . ASN A 1 170 ? -9.93 -7.695 2.943 1 98.06 170 ASN A CA 1
ATOM 1294 C C . ASN A 1 170 ? -11.07 -7.625 1.937 1 98.06 170 ASN A C 1
ATOM 1296 O O . ASN A 1 170 ? -12.125 -7.047 2.223 1 98.06 170 ASN A O 1
ATOM 1300 N N . SER A 1 171 ? -10.82 -8.258 0.808 1 98.19 171 SER A N 1
ATOM 1301 C CA . SER A 1 171 ? -11.797 -8.203 -0.277 1 98.19 171 SER A CA 1
ATOM 1302 C C . SER A 1 171 ? -13.086 -8.93 0.101 1 98.19 171 SER A C 1
ATOM 1304 O O . SER A 1 171 ? -14.172 -8.523 -0.307 1 98.19 171 SER A O 1
ATOM 1306 N N . GLY A 1 172 ? -12.984 -10.055 0.837 1 97.38 172 GLY A N 1
ATOM 1307 C CA . GLY A 1 172 ? -14.18 -10.75 1.279 1 97.38 172 GLY A CA 1
ATOM 1308 C C . GLY A 1 172 ? -15.109 -9.875 2.102 1 97.38 172 GLY A C 1
ATOM 1309 O O . GLY A 1 172 ? -16.328 -9.891 1.9 1 97.38 172 GLY A O 1
ATOM 1310 N N . SER A 1 173 ? -14.539 -9.109 3.033 1 98.19 173 SER A N 1
ATOM 1311 C CA . SER A 1 173 ? -15.328 -8.195 3.852 1 98.19 173 SER A CA 1
ATOM 1312 C C . SER A 1 173 ? -15.945 -7.086 3.006 1 98.19 173 SER A C 1
ATOM 1314 O O . SER A 1 173 ? -17.078 -6.676 3.242 1 98.19 173 SER A O 1
ATOM 1316 N N . ALA A 1 174 ? -15.195 -6.578 2.053 1 98.69 174 ALA A N 1
ATOM 1317 C CA . ALA A 1 174 ? -15.727 -5.562 1.148 1 98.69 174 ALA A CA 1
ATOM 1318 C C . ALA A 1 174 ? -16.891 -6.109 0.327 1 98.69 174 ALA A C 1
ATOM 1320 O O . ALA A 1 174 ? -17.922 -5.445 0.176 1 98.69 174 ALA A O 1
ATOM 1321 N N . ARG A 1 175 ? -16.703 -7.293 -0.201 1 98.19 175 ARG A N 1
ATOM 1322 C CA . ARG A 1 175 ? -17.75 -7.953 -0.979 1 98.19 175 ARG A CA 1
ATOM 1323 C C . ARG A 1 175 ? -19.047 -8.055 -0.182 1 98.19 175 ARG A C 1
ATOM 1325 O O . ARG A 1 175 ? -20.125 -7.805 -0.712 1 98.19 175 ARG A O 1
ATOM 1332 N N . LYS A 1 176 ? -18.859 -8.477 1.056 1 98 176 LYS A N 1
ATOM 1333 C CA . LYS A 1 176 ? -20.031 -8.633 1.919 1 98 176 LYS A CA 1
ATOM 1334 C C . LYS A 1 176 ? -20.797 -7.32 2.061 1 98 176 LYS A C 1
ATOM 1336 O O . LYS A 1 176 ? -22.016 -7.273 1.861 1 98 176 LYS A O 1
ATOM 1341 N N . LEU A 1 177 ? -20.125 -6.207 2.379 1 98.56 177 LEU A N 1
ATOM 1342 C CA . LEU A 1 177 ? -20.766 -4.902 2.529 1 98.56 177 LEU A CA 1
ATOM 1343 C C . LEU A 1 177 ? -21.406 -4.457 1.221 1 98.56 177 LEU A C 1
ATOM 1345 O O . LEU A 1 177 ? -22.516 -3.939 1.218 1 98.56 177 LEU A O 1
ATOM 1349 N N . PHE A 1 178 ? -20.719 -4.684 0.163 1 98.75 178 PHE A N 1
ATOM 1350 C CA . PHE A 1 178 ? -21.188 -4.309 -1.162 1 98.75 178 PHE A CA 1
ATOM 1351 C C . PHE A 1 178 ? -22.453 -5.082 -1.523 1 98.75 178 PHE A C 1
ATOM 1353 O O . PHE A 1 178 ? -23.438 -4.496 -1.977 1 98.75 178 PHE A O 1
ATOM 1360 N N . ALA A 1 179 ? -22.438 -6.359 -1.299 1 97.62 179 ALA A N 1
A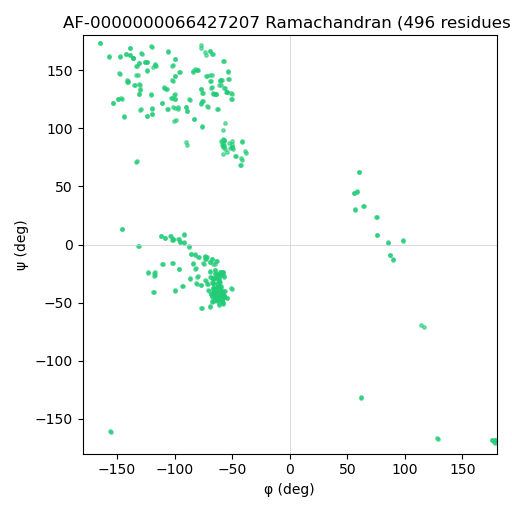TOM 1361 C CA . ALA A 1 179 ? -23.562 -7.223 -1.626 1 97.62 179 ALA A CA 1
ATOM 1362 C C . ALA A 1 179 ? -24.781 -6.863 -0.787 1 97.62 179 ALA A C 1
ATOM 1364 O O . ALA A 1 179 ? -25.922 -7.105 -1.201 1 97.62 179 ALA A O 1
ATOM 1365 N N . GLN A 1 180 ? -24.562 -6.277 0.354 1 98 180 GLN A N 1
ATOM 1366 C CA . GLN A 1 180 ? -25.641 -5.895 1.256 1 98 180 GLN A CA 1
ATOM 1367 C C . GLN A 1 180 ? -26.094 -4.465 0.995 1 98 180 GLN A C 1
ATOM 1369 O O . GLN A 1 180 ? -26.797 -3.873 1.812 1 98 180 GLN A O 1
ATOM 1374 N N . ASP A 1 181 ? -25.625 -3.9 -0.035 1 97.81 181 ASP A N 1
ATOM 1375 C CA . ASP A 1 181 ? -26 -2.557 -0.466 1 97.81 181 ASP A CA 1
ATOM 1376 C C . ASP A 1 181 ? -25.578 -1.511 0.564 1 97.81 181 ASP A C 1
ATOM 1378 O O . ASP A 1 181 ? -26.297 -0.548 0.811 1 97.81 181 ASP A O 1
ATOM 1382 N N . GLN A 1 182 ? -24.5 -1.803 1.177 1 98.62 182 GLN A N 1
ATOM 1383 C CA . GLN A 1 182 ? -23.953 -0.842 2.131 1 98.62 182 GLN A CA 1
ATOM 1384 C C . GLN A 1 182 ? -22.891 0.037 1.479 1 98.62 182 GLN A C 1
ATOM 1386 O O . GLN A 1 182 ? -22.297 0.883 2.141 1 98.62 182 GLN A O 1
ATOM 1391 N N . ALA A 1 183 ? -22.641 -0.122 0.255 1 98.88 183 ALA A N 1
ATOM 1392 C CA . ALA A 1 183 ? -21.766 0.706 -0.577 1 98.88 183 ALA A CA 1
ATOM 1393 C C . ALA A 1 183 ? -22.266 0.759 -2.016 1 98.88 183 ALA A C 1
ATOM 1395 O O . ALA A 1 183 ? -22.797 -0.228 -2.531 1 98.88 183 ALA A O 1
ATOM 1396 N N . ASP A 1 184 ? -22.047 1.89 -2.668 1 98.88 184 ASP A N 1
ATOM 1397 C CA . ASP A 1 184 ? -22.406 2.08 -4.07 1 98.88 184 ASP A CA 1
ATOM 1398 C C . ASP A 1 184 ? -21.281 1.59 -4.996 1 98.88 184 ASP A C 1
ATOM 1400 O O . ASP A 1 184 ? -21.547 1.19 -6.133 1 98.88 184 ASP A O 1
ATOM 1404 N N . ALA A 1 185 ? -20.094 1.649 -4.547 1 98.94 185 ALA A N 1
ATOM 1405 C CA . ALA A 1 185 ? -18.906 1.274 -5.324 1 98.94 185 ALA A CA 1
ATOM 1406 C C . ALA A 1 185 ? -17.891 0.551 -4.449 1 98.94 185 ALA A C 1
ATOM 1408 O O . ALA A 1 185 ? -17.688 0.91 -3.287 1 98.94 185 ALA A O 1
ATOM 1409 N N . TRP A 1 186 ? -17.281 -0.469 -5.004 1 98.94 186 TRP A N 1
ATOM 1410 C CA . TRP A 1 186 ? -16.219 -1.262 -4.398 1 98.94 186 TRP A CA 1
ATOM 1411 C C . TRP A 1 186 ? -14.953 -1.192 -5.238 1 98.94 186 TRP A C 1
ATOM 1413 O O . TRP A 1 186 ? -14.938 -1.622 -6.395 1 98.94 186 TRP A O 1
ATOM 1423 N N . ILE A 1 187 ? -13.891 -0.525 -4.672 1 98.94 187 ILE A N 1
ATOM 1424 C CA . ILE A 1 187 ? -12.586 -0.603 -5.32 1 98.94 187 ILE A CA 1
ATOM 1425 C C . ILE A 1 187 ? -12 -2.002 -5.137 1 98.94 187 ILE A C 1
ATOM 1427 O O . ILE A 1 187 ? -11.766 -2.441 -4.008 1 98.94 187 ILE A O 1
ATOM 1431 N N . THR A 1 188 ? -11.758 -2.686 -6.215 1 98.75 188 THR A N 1
ATOM 1432 C CA . THR A 1 188 ? -11.344 -4.082 -6.137 1 98.75 188 THR A CA 1
ATOM 1433 C C . THR A 1 188 ? -10.57 -4.484 -7.391 1 98.75 188 THR A C 1
ATOM 1435 O O . THR A 1 188 ? -9.953 -3.641 -8.047 1 98.75 188 THR A O 1
ATOM 1438 N N . TRP A 1 189 ? -10.508 -5.766 -7.598 1 98.88 189 TRP A N 1
ATOM 1439 C CA . TRP A 1 189 ? -9.719 -6.32 -8.688 1 98.88 189 TRP A CA 1
ATOM 1440 C C . TRP A 1 189 ? -10.617 -7.047 -9.688 1 98.88 189 TRP A C 1
ATOM 1442 O O . TRP A 1 189 ? -11.656 -7.594 -9.32 1 98.88 189 TRP A O 1
ATOM 1452 N N . ILE A 1 190 ? -10.172 -7.152 -10.938 1 98.75 190 ILE A N 1
ATOM 1453 C CA . ILE A 1 190 ? -10.953 -7.703 -12.039 1 98.75 190 ILE A CA 1
ATOM 1454 C C . ILE A 1 190 ? -11.289 -9.164 -11.758 1 98.75 190 ILE A C 1
ATOM 1456 O O . ILE A 1 190 ? -12.328 -9.664 -12.195 1 98.75 190 ILE A O 1
ATOM 1460 N N . ASP A 1 191 ? -10.43 -9.859 -11.008 1 98.56 191 ASP A N 1
ATOM 1461 C CA . ASP A 1 191 ? -10.68 -11.281 -10.766 1 98.56 191 ASP A CA 1
ATOM 1462 C C . ASP A 1 191 ? -11.93 -11.477 -9.906 1 98.56 191 ASP A C 1
ATOM 1464 O O . ASP A 1 191 ? -12.617 -12.492 -10.031 1 98.56 191 ASP A O 1
ATOM 1468 N N . TRP A 1 192 ? -12.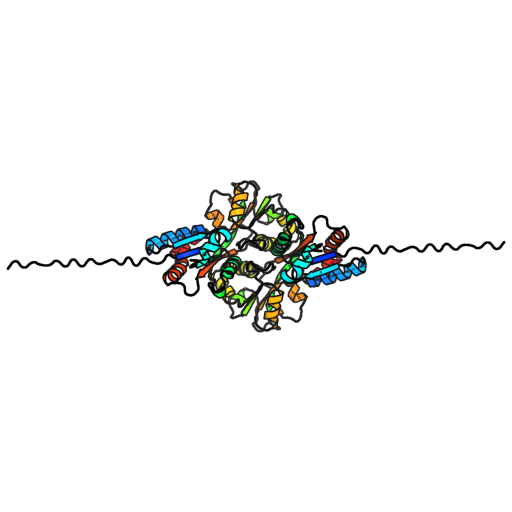258 -10.562 -9.086 1 98.38 192 TRP A N 1
ATOM 1469 C CA . TRP A 1 192 ? -13.484 -10.664 -8.305 1 98.38 192 TRP A CA 1
ATOM 1470 C C . TRP A 1 192 ? -14.719 -10.539 -9.195 1 98.38 192 TRP A C 1
ATOM 1472 O O . TRP A 1 192 ? -15.703 -11.25 -8.992 1 98.38 192 TRP A O 1
ATOM 1482 N N . SER A 1 193 ? -14.648 -9.602 -10.125 1 97.94 193 SER A N 1
ATOM 1483 C CA . SER A 1 193 ? -15.75 -9.453 -11.07 1 97.94 193 SER A CA 1
ATOM 1484 C C . SER A 1 193 ? -15.914 -10.703 -11.922 1 97.94 193 SER A C 1
ATOM 1486 O O . SER A 1 193 ? -17.031 -11.188 -12.117 1 97.94 193 SER A O 1
ATOM 1488 N N . LYS A 1 194 ? -14.828 -11.25 -12.445 1 98.25 194 LYS A N 1
ATOM 1489 C CA . LYS A 1 194 ? -14.867 -12.422 -13.312 1 98.25 194 LYS A CA 1
ATOM 1490 C C . LYS A 1 194 ? -15.336 -13.656 -12.555 1 98.25 194 LYS A C 1
ATOM 1492 O O . LYS A 1 194 ? -16.016 -14.516 -13.109 1 98.25 194 LYS A O 1
ATOM 1497 N N . SER A 1 195 ? -15.008 -13.742 -11.289 1 97.44 195 SER A N 1
ATOM 1498 C CA . SER A 1 195 ? -15.352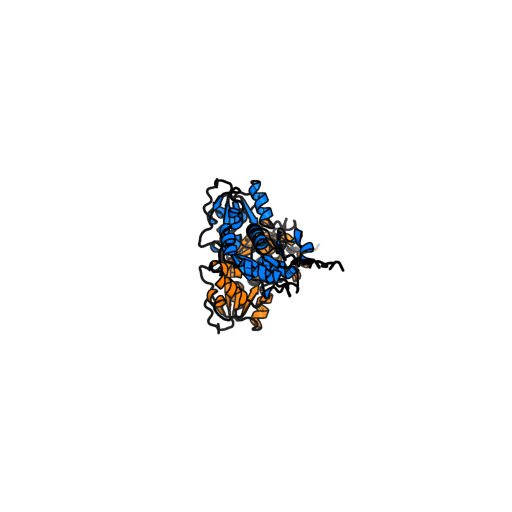 -14.898 -10.469 1 97.44 195 SER A CA 1
ATOM 1499 C C . SER A 1 195 ? -16.781 -14.797 -9.953 1 97.44 195 SER A C 1
ATOM 1501 O O . SER A 1 195 ? -17.359 -15.797 -9.523 1 97.44 195 SER A O 1
ATOM 1503 N N . ASN A 1 196 ? -17.297 -13.578 -9.938 1 95.75 196 ASN A N 1
ATOM 1504 C CA . ASN A 1 196 ? -18.641 -13.305 -9.445 1 95.75 196 ASN A CA 1
ATOM 1505 C C . ASN A 1 196 ? -19.422 -12.422 -10.414 1 95.75 196 ASN A C 1
ATOM 1507 O O . ASN A 1 196 ? -19.797 -11.297 -10.078 1 95.75 196 ASN A O 1
ATOM 1511 N N . PRO A 1 197 ? -19.828 -12.992 -11.57 1 94.31 197 PRO A N 1
ATOM 1512 C CA . PRO A 1 197 ? -20.359 -12.156 -12.648 1 94.31 197 PRO A CA 1
ATOM 1513 C C . PRO A 1 197 ? -21.688 -11.5 -12.281 1 94.31 197 PRO A C 1
ATOM 1515 O O . PRO A 1 197 ? -22.062 -10.484 -12.875 1 94.31 197 PRO A O 1
ATOM 1518 N N . ASP A 1 198 ? -22.391 -11.945 -11.266 1 95.19 198 ASP A N 1
ATOM 1519 C CA . ASP A 1 198 ? -23.719 -11.422 -10.961 1 95.19 198 ASP A CA 1
ATOM 1520 C C . ASP A 1 198 ? -23.656 -10.422 -9.805 1 95.19 198 ASP A C 1
ATOM 1522 O O . ASP A 1 198 ? -24.688 -9.867 -9.398 1 95.19 198 ASP A O 1
ATOM 1526 N N . ILE A 1 199 ? -22.484 -10.156 -9.359 1 95.94 199 ILE A N 1
ATOM 1527 C CA . ILE A 1 199 ? -22.391 -9.406 -8.117 1 95.94 199 ILE A CA 1
ATOM 1528 C C . ILE A 1 199 ? -22.609 -7.918 -8.398 1 95.94 199 ILE A C 1
ATOM 1530 O O . ILE A 1 199 ? -23.062 -7.18 -7.52 1 95.94 199 ILE A O 1
ATOM 1534 N N . GLY A 1 200 ? -22.312 -7.461 -9.539 1 98.25 200 GLY A N 1
ATOM 1535 C CA . GLY A 1 200 ? -22.375 -6.051 -9.891 1 98.25 200 GLY A CA 1
ATOM 1536 C C . GLY A 1 200 ? -21.922 -5.762 -11.305 1 98.25 200 GLY A C 1
ATOM 1537 O O . GLY A 1 200 ? -21.844 -6.672 -12.133 1 98.25 200 GLY A O 1
ATOM 1538 N N . THR A 1 201 ? -21.719 -4.438 -11.602 1 98.75 201 THR A N 1
ATOM 1539 C CA . THR A 1 201 ? -21.25 -3.984 -12.906 1 98.75 201 THR A CA 1
ATOM 1540 C C . THR A 1 201 ? -19.828 -3.43 -12.797 1 98.75 201 THR A C 1
ATOM 1542 O O . THR A 1 201 ? -19.578 -2.504 -12.023 1 98.75 201 THR A O 1
ATOM 1545 N N . ALA A 1 202 ? -18.938 -4.023 -13.555 1 98.81 202 ALA A N 1
ATOM 1546 C CA . ALA A 1 202 ? -17.547 -3.584 -13.539 1 98.81 202 ALA A CA 1
ATOM 1547 C C . ALA A 1 202 ? -17.375 -2.301 -14.344 1 98.81 202 ALA A C 1
ATOM 1549 O O . ALA A 1 202 ? -17.938 -2.162 -15.438 1 98.81 202 ALA A O 1
ATOM 1550 N N . VAL A 1 203 ? -16.656 -1.34 -13.781 1 98.88 203 VAL A N 1
ATOM 1551 C CA . VAL A 1 203 ? -16.266 -0.103 -14.453 1 98.88 203 VAL A CA 1
ATOM 1552 C C . VAL A 1 203 ? -14.734 0.001 -14.484 1 98.88 203 VAL A C 1
ATOM 1554 O O . VAL A 1 203 ? -14.07 -0.169 -13.461 1 98.88 203 VAL A O 1
ATOM 1557 N N . ALA A 1 204 ? -14.203 0.253 -15.688 1 98.81 204 ALA A N 1
ATOM 1558 C CA . ALA A 1 204 ? -12.758 0.429 -15.828 1 98.81 204 ALA A CA 1
ATOM 1559 C C . ALA A 1 204 ? -12.289 1.722 -15.172 1 98.81 204 ALA A C 1
ATOM 1561 O O . ALA A 1 204 ? -12.977 2.744 -15.234 1 98.81 204 ALA A O 1
ATOM 1562 N N . ILE A 1 205 ? -11.18 1.617 -14.555 1 98.88 205 ILE A N 1
ATOM 1563 C CA . ILE A 1 205 ? -10.523 2.816 -14.039 1 98.88 205 ILE A CA 1
ATOM 1564 C C . ILE A 1 205 ? -9.781 3.521 -15.172 1 98.88 205 ILE A C 1
ATOM 1566 O O . ILE A 1 205 ? -9.281 2.871 -16.094 1 98.88 205 ILE A O 1
ATOM 1570 N N . GLU A 1 206 ? -9.664 4.855 -15.07 1 98.81 206 GLU A N 1
ATOM 1571 C CA . GLU A 1 206 ? -8.984 5.637 -16.094 1 98.81 206 GLU A CA 1
ATOM 1572 C C . GLU A 1 206 ? -7.578 5.098 -16.359 1 98.81 206 GLU A C 1
ATOM 1574 O O . GLU A 1 206 ? -6.863 4.734 -15.422 1 98.81 206 GLU A O 1
ATOM 1579 N N . LYS A 1 207 ? -7.141 5.102 -17.609 1 98.38 207 LYS A N 1
ATOM 1580 C CA . LYS A 1 207 ? -5.875 4.504 -18.031 1 98.38 207 LYS A CA 1
ATOM 1581 C C . LYS A 1 207 ? -4.691 5.18 -17.344 1 98.38 207 LYS A C 1
ATOM 1583 O O . LYS A 1 207 ? -3.689 4.531 -17.047 1 98.38 207 LYS A O 1
ATOM 1588 N N . ASP A 1 208 ? -4.812 6.402 -17.078 1 98.19 208 ASP A N 1
ATOM 1589 C CA . ASP A 1 208 ? -3.688 7.133 -16.5 1 98.19 208 ASP A CA 1
ATOM 1590 C C . ASP A 1 208 ? -3.678 7.023 -14.984 1 98.19 208 ASP A C 1
ATOM 1592 O O . ASP A 1 208 ? -2.73 7.465 -14.328 1 98.19 208 ASP A O 1
ATOM 1596 N N . LEU A 1 209 ? -4.684 6.316 -14.383 1 98.88 209 LEU A N 1
ATOM 1597 C CA . LEU A 1 209 ? -4.789 6.277 -12.93 1 98.88 209 LEU A CA 1
ATOM 1598 C C . LEU A 1 209 ? -4.641 4.848 -12.414 1 98.88 209 LEU A C 1
ATOM 1600 O O . LEU A 1 209 ? -4.215 4.633 -11.281 1 98.88 209 LEU A O 1
ATOM 1604 N N . VAL A 1 210 ? -4.965 3.883 -13.148 1 98.94 210 VAL A N 1
ATOM 1605 C CA . VAL A 1 210 ? -5.16 2.498 -12.734 1 98.94 210 VAL A CA 1
ATOM 1606 C C . VAL A 1 210 ? -3.822 1.893 -12.312 1 98.94 210 VAL A C 1
ATOM 1608 O O . VAL A 1 210 ? -2.777 2.229 -12.875 1 98.94 210 VAL A O 1
ATOM 1611 N N . VAL A 1 211 ? -3.836 0.991 -11.297 1 98.88 211 VAL A N 1
ATOM 1612 C CA . VAL A 1 211 ? -2.654 0.228 -10.906 1 98.88 211 VAL A CA 1
ATOM 1613 C C . VAL A 1 211 ? -2.936 -1.267 -11.055 1 98.88 211 VAL A C 1
ATOM 1615 O O . VAL A 1 211 ? -4.07 -1.669 -11.312 1 98.88 211 VAL A O 1
ATOM 1618 N N . TYR A 1 212 ? -1.868 -2.018 -10.922 1 98.88 212 TYR A N 1
ATOM 1619 C CA . TYR A 1 212 ? -1.864 -3.467 -11.078 1 98.88 212 TYR A CA 1
ATOM 1620 C C . TYR A 1 212 ? -1.133 -4.141 -9.922 1 98.88 212 TYR A C 1
ATOM 1622 O O . TYR A 1 212 ? -0.158 -3.6 -9.398 1 98.88 212 TYR A O 1
ATOM 1630 N N . ARG A 1 213 ? -1.587 -5.316 -9.531 1 98.81 213 ARG A N 1
ATOM 1631 C CA . ARG A 1 213 ? -0.858 -6.086 -8.531 1 98.81 213 ARG A CA 1
ATOM 1632 C C . ARG A 1 213 ? -0.776 -7.555 -8.922 1 98.81 213 ARG A C 1
ATOM 1634 O O . ARG A 1 213 ? -1.601 -8.047 -9.695 1 98.81 213 ARG A O 1
ATOM 1641 N N . THR A 1 214 ? 0.15 -8.25 -8.344 1 98.94 214 THR A N 1
ATOM 1642 C CA . THR A 1 214 ? 0.567 -9.562 -8.828 1 98.94 214 THR A CA 1
ATOM 1643 C C . THR A 1 214 ? -0.046 -10.672 -7.973 1 98.94 214 THR A C 1
ATOM 1645 O O . THR A 1 214 ? -0.468 -10.43 -6.84 1 98.94 214 THR A O 1
ATOM 1648 N N . PHE A 1 215 ? -0.193 -11.828 -8.594 1 98.94 215 PHE A N 1
ATOM 1649 C CA . PHE A 1 215 ? -0.257 -13.117 -7.914 1 98.94 215 PHE A CA 1
ATOM 1650 C C . PHE A 1 215 ? 1.141 -13.688 -7.699 1 98.94 215 PHE A C 1
ATOM 1652 O O . PHE A 1 215 ? 1.908 -13.836 -8.656 1 98.94 215 PHE A O 1
ATOM 1659 N N . ASN A 1 216 ? 1.457 -13.992 -6.422 1 98.88 216 ASN A N 1
ATOM 1660 C CA . ASN A 1 216 ? 2.789 -14.453 -6.051 1 98.88 216 ASN A CA 1
ATOM 1661 C C . ASN A 1 216 ? 2.738 -15.805 -5.332 1 98.88 216 ASN A C 1
ATOM 1663 O O . ASN A 1 216 ? 1.79 -16.078 -4.598 1 98.88 216 ASN A O 1
ATOM 1667 N N . VAL A 1 217 ? 3.777 -16.578 -5.492 1 98.88 217 VAL A N 1
ATOM 1668 C CA . VAL A 1 217 ? 3.908 -17.812 -4.738 1 98.88 217 VAL A CA 1
ATOM 1669 C C . VAL A 1 217 ? 5.293 -17.891 -4.102 1 98.88 217 VAL A C 1
ATOM 1671 O O . VAL A 1 217 ? 6.242 -17.281 -4.594 1 98.88 217 VAL A O 1
ATOM 1674 N N . ILE A 1 218 ? 5.402 -18.625 -3.072 1 98.88 218 ILE A N 1
ATOM 1675 C CA . ILE A 1 218 ? 6.664 -18.938 -2.412 1 98.88 218 ILE A CA 1
ATOM 1676 C C . ILE A 1 218 ? 6.605 -20.359 -1.844 1 98.88 218 ILE A C 1
ATOM 1678 O O . ILE A 1 218 ? 5.676 -20.703 -1.112 1 98.88 218 ILE A O 1
ATOM 1682 N N . ALA A 1 219 ? 7.527 -21.156 -2.199 1 98.81 219 ALA A N 1
ATOM 1683 C CA . ALA A 1 219 ? 7.621 -22.531 -1.699 1 98.81 219 ALA A CA 1
ATOM 1684 C C . ALA A 1 219 ? 8.336 -22.578 -0.351 1 98.81 219 ALA A C 1
ATOM 1686 O O . ALA A 1 219 ? 9.227 -21.766 -0.088 1 98.81 219 ALA A O 1
ATOM 1687 N N . LYS A 1 220 ? 7.945 -23.531 0.444 1 98.69 220 LYS A N 1
ATOM 1688 C CA . LYS A 1 220 ? 8.695 -23.828 1.665 1 98.69 220 LYS A CA 1
ATOM 1689 C C . LYS A 1 220 ? 10.133 -24.203 1.35 1 98.69 220 LYS A C 1
ATOM 1691 O O . LYS A 1 220 ? 10.398 -24.875 0.343 1 98.69 220 LYS A O 1
ATOM 1696 N N . GLU A 1 221 ? 11.055 -23.734 2.207 1 98.38 221 GLU A N 1
ATOM 1697 C CA . GLU A 1 221 ? 12.438 -24.172 2.053 1 98.38 221 GLU A CA 1
ATOM 1698 C C . GLU A 1 221 ? 12.539 -25.688 2.074 1 98.38 221 GLU A C 1
ATOM 1700 O O . GLU A 1 221 ? 11.906 -26.344 2.906 1 98.38 221 GLU A O 1
ATOM 1705 N N . GLY A 1 222 ? 13.25 -26.234 1.115 1 97.25 222 GLY A N 1
ATOM 1706 C CA . GLY A 1 222 ? 13.375 -27.688 1.036 1 97.25 222 GLY A CA 1
ATOM 1707 C C . GLY A 1 222 ? 12.125 -28.359 0.507 1 97.25 222 GLY A C 1
ATOM 1708 O O . GLY A 1 222 ? 11.898 -29.547 0.772 1 97.25 222 GLY A O 1
ATOM 1709 N N . ALA A 1 223 ? 11.359 -27.688 -0.191 1 96.56 223 ALA A N 1
ATOM 1710 C CA . ALA A 1 223 ? 10.094 -28.188 -0.705 1 96.56 223 ALA A CA 1
ATOM 1711 C C . ALA A 1 223 ? 10.297 -29.5 -1.479 1 96.56 223 ALA A C 1
ATOM 1713 O O . ALA A 1 223 ? 11.328 -29.688 -2.129 1 96.56 223 ALA A O 1
ATOM 1714 N N . SER A 1 224 ? 9.289 -30.375 -1.45 1 96.75 224 SER A N 1
ATOM 1715 C CA . SER A 1 224 ? 9.297 -31.641 -2.156 1 96.75 224 SER A CA 1
ATOM 1716 C C . SER A 1 224 ? 9.281 -31.438 -3.668 1 96.75 224 SER A C 1
ATOM 1718 O O . SER A 1 224 ? 9 -30.344 -4.148 1 96.75 224 SER A O 1
ATOM 1720 N N . LYS A 1 225 ? 9.602 -32.438 -4.363 1 96.31 225 LYS A N 1
ATOM 1721 C CA . LYS A 1 225 ? 9.516 -32.438 -5.82 1 96.31 225 LYS A CA 1
ATOM 1722 C C . LYS A 1 225 ? 8.086 -32.156 -6.277 1 96.31 225 LYS A C 1
ATOM 1724 O O . LYS A 1 225 ? 7.871 -31.406 -7.246 1 96.31 225 LYS A O 1
ATOM 1729 N N . GLU A 1 226 ? 7.086 -32.75 -5.57 1 97.12 226 GLU A N 1
ATOM 1730 C CA . GLU A 1 226 ? 5.684 -32.531 -5.902 1 97.12 226 GLU A CA 1
ATOM 1731 C C . GLU A 1 226 ? 5.324 -31.062 -5.82 1 97.12 226 GLU A C 1
ATOM 1733 O O . GLU A 1 226 ? 4.617 -30.547 -6.688 1 97.12 226 GLU A O 1
ATOM 1738 N N . THR A 1 227 ? 5.797 -30.406 -4.77 1 97.88 227 THR A N 1
ATOM 1739 C CA . THR A 1 227 ? 5.559 -28.969 -4.586 1 97.88 227 THR A CA 1
ATOM 1740 C C . THR A 1 227 ? 6.188 -28.172 -5.719 1 97.88 227 THR A C 1
ATOM 1742 O O . THR A 1 227 ? 5.543 -27.297 -6.293 1 97.88 227 THR A O 1
ATOM 1745 N N . GLN A 1 228 ? 7.395 -28.516 -6.07 1 97.75 228 GLN A N 1
ATOM 1746 C CA . GLN A 1 228 ? 8.109 -27.812 -7.133 1 97.75 228 GLN A CA 1
ATOM 1747 C C . GLN A 1 228 ? 7.434 -28.016 -8.484 1 97.75 228 GLN A C 1
ATOM 1749 O O . GLN A 1 228 ? 7.328 -27.094 -9.281 1 97.75 228 GLN A O 1
ATOM 1754 N N . ASP A 1 229 ? 7.023 -29.219 -8.695 1 98 229 ASP A N 1
ATOM 1755 C CA . ASP A 1 229 ? 6.328 -29.531 -9.945 1 98 229 ASP A CA 1
ATOM 1756 C C . ASP A 1 229 ? 5.023 -28.75 -10.055 1 98 229 ASP A C 1
ATOM 1758 O O . ASP A 1 229 ? 4.66 -28.281 -11.141 1 98 229 ASP A O 1
ATOM 1762 N N . PHE A 1 230 ? 4.312 -28.672 -8.969 1 98.62 230 PHE A N 1
ATOM 1763 C CA . PHE A 1 230 ? 3.064 -27.906 -9 1 98.62 230 PHE A CA 1
ATOM 1764 C C . PHE A 1 230 ? 3.326 -26.438 -9.281 1 98.62 230 PHE A C 1
ATOM 1766 O O . PHE A 1 230 ? 2.602 -25.812 -10.055 1 98.62 230 PHE A O 1
ATOM 1773 N N . ILE A 1 231 ? 4.289 -25.812 -8.656 1 98.69 231 ILE A N 1
ATOM 1774 C CA . ILE A 1 231 ? 4.633 -24.422 -8.906 1 98.69 231 ILE A CA 1
ATOM 1775 C C . ILE A 1 231 ? 4.988 -24.234 -10.375 1 98.69 231 ILE A C 1
ATOM 1777 O O . ILE A 1 231 ? 4.586 -23.25 -10.992 1 98.69 231 ILE A O 1
ATOM 1781 N N . ALA A 1 232 ? 5.781 -25.172 -10.922 1 98.31 232 ALA A N 1
ATOM 1782 C CA . ALA A 1 232 ? 6.094 -25.109 -12.352 1 98.31 232 ALA A CA 1
ATOM 1783 C C . ALA A 1 232 ? 4.82 -25.156 -13.195 1 98.31 232 ALA A C 1
ATOM 1785 O O . ALA A 1 232 ? 4.695 -24.453 -14.195 1 98.31 232 ALA A O 1
ATOM 1786 N N . TYR A 1 233 ? 3.883 -26 -12.805 1 98.5 233 TYR A N 1
ATOM 1787 C CA . TYR A 1 233 ? 2.615 -26.141 -13.508 1 98.5 233 TYR A CA 1
ATOM 1788 C C . TYR A 1 233 ? 1.83 -24.844 -13.5 1 98.5 233 TYR A C 1
ATOM 1790 O O . TYR A 1 233 ? 1.108 -24.531 -14.453 1 98.5 233 TYR A O 1
ATOM 1798 N N . LEU A 1 234 ? 1.969 -23.984 -12.477 1 98.75 234 LEU A N 1
ATOM 1799 C CA . LEU A 1 234 ? 1.262 -22.703 -12.352 1 98.75 234 LEU A CA 1
ATOM 1800 C C . LEU A 1 234 ? 1.659 -21.75 -13.469 1 98.75 234 LEU A C 1
ATOM 1802 O O . LEU A 1 234 ? 0.985 -20.75 -13.703 1 98.75 234 LEU A O 1
ATOM 1806 N N . SER A 1 235 ? 2.707 -22.031 -14.188 1 97.56 235 SER A N 1
ATOM 1807 C CA . SER A 1 235 ? 3.143 -21.188 -15.289 1 97.56 235 SER A CA 1
ATOM 1808 C C . SER A 1 235 ? 2.965 -21.891 -16.625 1 97.56 235 SER A C 1
ATOM 1810 O O . SER A 1 235 ? 3.492 -21.453 -17.656 1 97.56 235 SER A O 1
ATOM 1812 N N . SER A 1 236 ? 2.35 -23.016 -16.625 1 97.88 236 SER A N 1
ATOM 1813 C CA . SER A 1 236 ? 2.098 -23.766 -17.859 1 97.88 236 SER A CA 1
ATOM 1814 C C . SER A 1 236 ? 1.073 -23.062 -18.734 1 97.88 236 SER A C 1
ATOM 1816 O O . SER A 1 236 ? 0.373 -22.156 -18.281 1 97.88 236 SER A O 1
ATOM 1818 N N . LYS A 1 237 ? 0.953 -23.484 -19.984 1 97.69 237 LYS A N 1
ATOM 1819 C CA . LYS A 1 237 ? -0.04 -22.953 -20.906 1 97.69 237 LYS A CA 1
ATOM 1820 C C . LYS A 1 237 ? -1.456 -23.156 -20.375 1 97.69 237 LYS A C 1
ATOM 1822 O O . LYS A 1 237 ? -2.301 -22.266 -20.5 1 97.69 237 LYS A O 1
ATOM 1827 N N . GLU A 1 238 ? -1.671 -24.297 -19.812 1 97.62 238 GLU A N 1
ATOM 1828 C CA . GLU A 1 238 ? -2.986 -24.609 -19.25 1 97.62 238 GLU A CA 1
ATOM 1829 C C . GLU A 1 238 ? -3.338 -23.672 -18.109 1 97.62 238 GLU A C 1
ATOM 1831 O O . GLU A 1 238 ? -4.461 -23.156 -18.031 1 97.62 238 GLU A O 1
ATOM 1836 N N . ALA A 1 239 ? -2.443 -23.484 -17.188 1 98.19 239 ALA A N 1
ATOM 1837 C CA . ALA A 1 239 ? -2.674 -22.578 -16.062 1 98.19 239 ALA A CA 1
ATOM 1838 C C . ALA A 1 239 ? -2.912 -21.156 -16.547 1 98.19 239 ALA A C 1
ATOM 1840 O O . ALA A 1 239 ? -3.781 -20.453 -16.031 1 98.19 239 ALA A O 1
ATOM 1841 N N . LYS A 1 240 ? -2.154 -20.766 -17.516 1 98.31 240 LYS A N 1
ATOM 1842 C CA . LYS A 1 240 ? -2.293 -19.422 -18.094 1 98.31 240 LYS A CA 1
ATOM 1843 C C . LYS A 1 240 ? -3.705 -19.188 -18.609 1 98.31 240 LYS A C 1
ATOM 1845 O O . LYS A 1 240 ? -4.285 -18.125 -18.406 1 98.31 240 LYS A O 1
ATOM 1850 N N . GLU A 1 241 ? -4.223 -20.125 -19.281 1 98.31 241 GLU A N 1
ATOM 1851 C CA . GLU A 1 241 ? -5.57 -20.016 -19.828 1 98.31 241 GLU A CA 1
ATOM 1852 C C . GLU A 1 241 ? -6.609 -19.891 -18.719 1 98.31 241 GLU A C 1
ATOM 1854 O O . GLU A 1 241 ? -7.57 -19.125 -18.844 1 98.31 241 GLU A O 1
ATOM 1859 N N . ILE A 1 242 ? -6.402 -20.609 -17.688 1 98.44 242 ILE A N 1
ATOM 1860 C CA . ILE A 1 242 ? -7.328 -20.547 -16.562 1 98.44 242 ILE A CA 1
ATOM 1861 C C . ILE A 1 242 ? -7.23 -19.172 -15.891 1 98.44 242 ILE A C 1
ATOM 1863 O O . ILE A 1 242 ? -8.25 -18.531 -15.625 1 98.44 242 ILE A O 1
ATOM 1867 N N . PHE A 1 243 ? -5.98 -18.719 -15.602 1 98.69 243 PHE A N 1
ATOM 1868 C CA . PHE A 1 243 ? -5.793 -17.406 -15.008 1 98.69 243 PHE A CA 1
ATOM 1869 C C . PHE A 1 243 ? -6.414 -16.312 -15.875 1 98.69 243 PHE A C 1
ATOM 1871 O O . PHE A 1 243 ? -7.055 -15.398 -15.367 1 98.69 243 PHE A O 1
ATOM 1878 N N . LYS A 1 244 ? -6.277 -16.438 -17.172 1 98.5 244 LYS A N 1
ATOM 1879 C CA . LYS A 1 244 ? -6.832 -15.477 -18.109 1 98.5 244 LYS A CA 1
ATOM 1880 C C . LYS A 1 244 ? -8.352 -15.398 -17.984 1 98.5 244 LYS A C 1
ATOM 1882 O O . LYS A 1 244 ? -8.938 -14.32 -18.078 1 98.5 244 LYS A O 1
ATOM 1887 N N . LYS A 1 245 ? -8.977 -16.547 -17.797 1 98.19 245 LYS A N 1
ATOM 1888 C CA . LYS A 1 245 ? -10.422 -16.609 -17.641 1 98.19 245 LYS A CA 1
ATOM 1889 C C . LYS A 1 245 ? -10.883 -15.734 -16.484 1 98.19 245 LYS A C 1
ATOM 1891 O O . LYS A 1 245 ? -11.992 -15.18 -16.5 1 98.19 245 LYS A O 1
ATOM 1896 N N . TYR A 1 246 ? -10 -15.555 -15.516 1 98.44 246 TYR A N 1
ATOM 1897 C CA . TYR A 1 246 ? -10.367 -14.797 -14.32 1 98.44 246 TYR A CA 1
ATOM 1898 C C . TYR A 1 246 ? -9.773 -13.398 -14.352 1 98.44 246 TYR A C 1
ATOM 1900 O O . TYR A 1 246 ? -9.797 -12.688 -13.344 1 98.44 246 TYR A O 1
ATOM 1908 N N . GLY A 1 247 ? -9.188 -13.031 -15.453 1 98.38 247 GLY A N 1
ATOM 1909 C CA . GLY A 1 247 ? -8.781 -11.648 -15.648 1 98.38 247 GLY A CA 1
ATOM 1910 C C . GLY A 1 247 ? -7.312 -11.406 -15.352 1 98.38 247 GLY A C 1
ATOM 1911 O O . GLY A 1 247 ? -6.836 -10.273 -15.422 1 98.38 247 GLY A O 1
ATOM 1912 N N . TRP A 1 248 ? -6.633 -12.492 -15.023 1 98.62 248 TRP A N 1
ATOM 1913 C CA . TRP A 1 248 ? -5.199 -12.375 -14.789 1 98.62 248 TRP A CA 1
ATOM 1914 C C . TRP A 1 248 ? -4.43 -12.367 -16.109 1 98.62 248 TRP A C 1
ATOM 1916 O O . TRP A 1 248 ? -4.871 -12.953 -17.094 1 98.62 248 TRP A O 1
ATOM 1926 N N . ARG A 1 249 ? -3.26 -11.641 -16.062 1 97.56 249 ARG A N 1
ATOM 1927 C CA . ARG A 1 249 ? -2.41 -11.492 -17.234 1 97.56 249 ARG A CA 1
ATOM 1928 C C . ARG A 1 249 ? -0.967 -11.867 -16.922 1 97.56 249 ARG A C 1
ATOM 1930 O O . ARG A 1 249 ? -0.588 -11.969 -15.75 1 97.56 249 ARG A O 1
ATOM 1937 N N . GLU A 1 250 ? -0.215 -12.078 -18.016 1 94.31 250 GLU A N 1
ATOM 1938 C CA . GLU A 1 250 ? 1.223 -12.297 -17.891 1 94.31 250 GLU A CA 1
ATOM 1939 C C . GLU A 1 250 ? 2.014 -11.141 -18.5 1 94.31 250 GLU A C 1
ATOM 1941 O O . GLU A 1 250 ? 1.529 -10.461 -19.406 1 94.31 250 GLU A O 1
ATOM 1946 N N . MET B 1 1 ? -0.934 65.812 60.219 1 40.31 1 MET B N 1
ATOM 1947 C CA . MET B 1 1 ? -1.6 64.625 59.781 1 40.31 1 MET B CA 1
ATOM 1948 C C . MET B 1 1 ? -1.243 64.312 58.312 1 40.31 1 MET B C 1
ATOM 1950 O O . MET B 1 1 ? -1.687 65 57.406 1 40.31 1 MET B O 1
ATOM 1954 N N . LYS B 1 2 ? 0.059 63.875 58.156 1 49.47 2 LYS B N 1
ATOM 1955 C CA . LYS B 1 2 ? 0.648 63.5 56.875 1 49.47 2 LYS B CA 1
ATOM 1956 C C . LYS B 1 2 ? -0.167 62.406 56.188 1 49.47 2 LYS B C 1
ATOM 1958 O O . LYS B 1 2 ? -0.497 61.406 56.812 1 49.47 2 LYS B O 1
ATOM 1963 N N . LYS B 1 3 ? -0.971 62.75 55.125 1 52.41 3 LYS B N 1
ATOM 1964 C CA . LYS B 1 3 ? -1.692 61.844 54.219 1 52.41 3 LYS B CA 1
ATOM 1965 C C . LYS B 1 3 ? -0.767 60.812 53.625 1 52.41 3 LYS B C 1
ATOM 1967 O O . LYS B 1 3 ? 0.216 61.125 52.969 1 52.41 3 LYS B O 1
ATOM 1972 N N . ILE B 1 4 ? -0.562 59.656 54.312 1 52.91 4 ILE B N 1
ATOM 1973 C CA . ILE B 1 4 ? 0.115 58.5 53.75 1 52.91 4 ILE B CA 1
ATOM 1974 C C . ILE B 1 4 ? -0.628 58 52.5 1 52.91 4 ILE B C 1
ATOM 1976 O O . ILE B 1 4 ? -1.806 57.656 52.594 1 52.91 4 ILE B O 1
ATOM 1980 N N . ILE B 1 5 ? -0.32 58.5 51.312 1 52.66 5 ILE B N 1
ATOM 1981 C CA . ILE B 1 5 ? -0.792 57.938 50.062 1 52.66 5 ILE B CA 1
ATOM 1982 C C . ILE B 1 5 ? -0.359 56.469 49.969 1 52.66 5 ILE B C 1
ATOM 1984 O O . ILE B 1 5 ? 0.836 56.188 49.969 1 52.66 5 ILE B O 1
ATOM 1988 N N . THR B 1 6 ? -1.146 55.5 50.469 1 52.94 6 THR B N 1
ATOM 1989 C CA . THR B 1 6 ? -0.944 54.094 50.219 1 52.94 6 THR B CA 1
ATOM 1990 C C . THR B 1 6 ? -0.951 53.781 48.719 1 52.94 6 THR B C 1
ATOM 1992 O O . THR B 1 6 ? -1.964 53.969 48.031 1 52.94 6 THR B O 1
ATOM 1995 N N . LEU B 1 7 ? 0.162 53.906 48.031 1 52.91 7 LEU B N 1
ATOM 1996 C CA . LEU B 1 7 ? 0.318 53.406 46.688 1 52.91 7 LEU B CA 1
ATOM 1997 C C . LEU B 1 7 ? -0.008 51.938 46.594 1 52.91 7 LEU B C 1
ATOM 1999 O O . LEU B 1 7 ? 0.692 51.094 47.156 1 52.91 7 LEU B O 1
ATOM 2003 N N . PHE B 1 8 ? -1.28 51.531 46.531 1 53.59 8 PHE B N 1
ATOM 2004 C CA . PHE B 1 8 ? -1.628 50.156 46.156 1 53.59 8 PHE B CA 1
ATOM 2005 C C . PHE B 1 8 ? -1.044 49.812 44.781 1 53.59 8 PHE B C 1
ATOM 2007 O O . PHE B 1 8 ? -1.459 50.375 43.75 1 53.59 8 PHE B O 1
ATOM 2014 N N . GLY B 1 9 ? 0.197 49.406 44.688 1 48.91 9 GLY B N 1
ATOM 2015 C CA . GLY B 1 9 ? 0.724 48.844 43.469 1 48.91 9 GLY B CA 1
ATOM 2016 C C . GLY B 1 9 ? -0.051 47.625 43 1 48.91 9 GLY B C 1
ATOM 2017 O O . GLY B 1 9 ? -0.14 46.625 43.719 1 48.91 9 GLY B O 1
ATOM 2018 N N . ALA B 1 10 ? -1.071 47.688 42.188 1 52.84 10 ALA B N 1
ATOM 2019 C CA . ALA B 1 10 ? -1.717 46.594 41.5 1 52.84 10 ALA B CA 1
ATOM 2020 C C . ALA B 1 10 ? -0.688 45.719 40.781 1 52.84 10 ALA B C 1
ATOM 2022 O O . ALA B 1 10 ? -0.085 46.125 39.812 1 52.84 10 ALA B O 1
ATOM 2023 N N . CYS B 1 11 ? -0.101 44.719 41.469 1 50.12 11 CYS B N 1
ATOM 2024 C CA . CYS B 1 11 ? 0.649 43.688 40.781 1 50.12 11 CYS B CA 1
ATOM 2025 C C . CYS B 1 11 ? -0.229 42.969 39.75 1 50.12 11 CYS B C 1
ATOM 2027 O O . CYS B 1 11 ? -1.134 42.219 40.156 1 50.12 11 CYS B O 1
ATOM 2029 N N . ALA B 1 12 ? -0.389 43.406 38.562 1 53.12 12 ALA B N 1
ATOM 2030 C CA . ALA B 1 12 ? -0.965 42.594 37.5 1 53.12 12 ALA B CA 1
ATOM 2031 C C . ALA B 1 12 ? -0.284 41.219 37.406 1 53.12 12 ALA B C 1
ATOM 2033 O O . ALA B 1 12 ? 0.883 41.125 37 1 53.12 12 ALA B O 1
ATOM 2034 N N . LEU B 1 13 ? -0.694 40.312 38.188 1 49.16 13 LEU B N 1
ATOM 2035 C CA . LEU B 1 13 ? -0.298 38.938 37.906 1 49.16 13 LEU B CA 1
ATOM 2036 C C . LEU B 1 13 ? -0.586 38.562 36.438 1 49.16 13 LEU B C 1
ATOM 2038 O O . LEU B 1 13 ? -1.748 38.5 36.031 1 49.16 13 LEU B O 1
ATOM 2042 N N . ALA B 1 14 ? 0.339 38.906 35.562 1 51.22 14 ALA B N 1
ATOM 2043 C CA . ALA B 1 14 ? 0.254 38.25 34.25 1 51.22 14 ALA B CA 1
ATOM 2044 C C . ALA B 1 14 ? 0.069 36.75 34.406 1 51.22 14 ALA B C 1
ATOM 2046 O O . ALA B 1 14 ? 0.988 36.062 34.844 1 51.22 14 ALA B O 1
ATOM 2047 N N . PHE B 1 15 ? -1.094 36.281 34.75 1 48.16 15 PHE B N 1
ATOM 2048 C CA . PHE B 1 15 ? -1.336 34.844 34.531 1 48.16 15 PHE B CA 1
ATOM 2049 C C . PHE B 1 15 ? -0.786 34.406 33.156 1 48.16 15 PHE B C 1
ATOM 2051 O O . PHE B 1 15 ? -1.341 34.75 32.125 1 48.16 15 PHE B O 1
ATOM 2058 N N . SER B 1 16 ? 0.487 34.312 33.125 1 48.19 16 SER B N 1
ATOM 2059 C CA . SER B 1 16 ? 0.939 33.531 31.969 1 48.19 16 SER B CA 1
ATOM 2060 C C . SER B 1 16 ? 0.08 32.281 31.766 1 48.19 16 SER B C 1
ATOM 2062 O O . SER B 1 16 ? 0.163 31.344 32.531 1 48.19 16 SER B O 1
ATOM 2064 N N . MET B 1 17 ? -1.137 32.406 31.391 1 50.22 17 MET B N 1
ATOM 2065 C CA . MET B 1 17 ? -1.88 31.219 31 1 50.22 17 MET B CA 1
ATOM 2066 C C . MET B 1 17 ? -0.983 30.25 30.234 1 50.22 17 MET B C 1
ATOM 2068 O O . MET B 1 17 ? -0.564 30.531 29.109 1 50.22 17 MET B O 1
ATOM 2072 N N . ALA B 1 18 ? -0.179 29.516 30.922 1 56.19 18 ALA B N 1
ATOM 2073 C CA . ALA B 1 18 ? 0.623 28.438 30.344 1 56.19 18 ALA B CA 1
ATOM 2074 C C . ALA B 1 18 ? -0.182 27.641 29.328 1 56.19 18 ALA B C 1
ATOM 2076 O O . ALA B 1 18 ? -1.165 26.984 29.672 1 56.19 18 ALA B O 1
ATOM 2077 N N . ASN B 1 19 ? -0.159 28.078 28.078 1 67.75 19 ASN B N 1
ATOM 2078 C CA . ASN B 1 19 ? -0.801 27.312 27 1 67.75 19 ASN B CA 1
ATOM 2079 C C . ASN B 1 19 ? -0.374 25.859 27.016 1 67.75 19 ASN B C 1
ATOM 2081 O O . ASN B 1 19 ? 0.778 25.547 27.328 1 67.75 19 ASN B O 1
ATOM 2085 N N . ALA B 1 20 ? -1.329 24.938 26.984 1 80.12 20 ALA B N 1
ATOM 2086 C CA . ALA B 1 20 ? -1.02 23.5 26.922 1 80.12 20 ALA B CA 1
ATOM 2087 C C . ALA B 1 20 ? -0.224 23.172 25.672 1 80.12 20 ALA B C 1
ATOM 2089 O O . ALA B 1 20 ? -0.442 23.766 24.609 1 80.12 20 ALA B O 1
ATOM 2090 N N . ASP B 1 21 ? 0.801 22.344 25.734 1 94.44 21 ASP B N 1
ATOM 2091 C CA . ASP B 1 21 ? 1.602 21.859 24.609 1 94.44 21 ASP B CA 1
ATOM 2092 C C . ASP B 1 21 ? 0.737 21.094 23.609 1 94.44 21 ASP B C 1
ATOM 2094 O O . ASP B 1 21 ? -0.297 20.531 23.969 1 94.44 21 ASP B O 1
ATOM 2098 N N . VAL B 1 22 ? 1.021 21.281 22.359 1 98.5 22 VAL B N 1
ATOM 2099 C CA . VAL B 1 22 ? 0.466 20.422 21.312 1 98.5 22 VAL B CA 1
ATOM 2100 C C . VAL B 1 22 ? 1.47 19.344 20.938 1 98.5 22 VAL B C 1
ATOM 2102 O O . VAL B 1 22 ? 2.58 19.641 20.5 1 98.5 22 VAL B O 1
ATOM 2105 N N . ASN B 1 23 ? 1.122 18.062 21.141 1 98.81 23 ASN B N 1
ATOM 2106 C CA . ASN B 1 23 ? 2.018 16.938 20.891 1 98.81 23 ASN B CA 1
ATOM 2107 C C . ASN B 1 23 ? 1.615 16.172 19.625 1 98.81 23 ASN B C 1
ATOM 2109 O O . ASN B 1 23 ? 0.525 15.602 19.562 1 98.81 23 ASN B O 1
ATOM 2113 N N . LEU B 1 24 ? 2.482 16.172 18.656 1 98.88 24 LEU B N 1
ATOM 2114 C CA . LEU B 1 24 ? 2.309 15.414 17.422 1 98.88 24 LEU B CA 1
ATOM 2115 C C . LEU B 1 24 ? 3.15 14.148 17.438 1 98.88 24 LEU B C 1
ATOM 2117 O O . LEU B 1 24 ? 4.297 14.164 17.891 1 98.88 24 LEU B O 1
ATOM 2121 N N . TYR B 1 25 ? 2.602 13.055 16.906 1 98.94 25 TYR B N 1
ATOM 2122 C CA . TYR B 1 25 ? 3.328 11.797 16.766 1 98.94 25 TYR B CA 1
ATOM 2123 C C . TYR B 1 25 ? 3.1 11.188 15.383 1 98.94 25 TYR B C 1
ATOM 2125 O O . TYR B 1 25 ? 1.978 11.203 14.867 1 98.94 25 TYR B O 1
ATOM 2133 N N . GLY B 1 26 ? 4.09 10.672 14.734 1 98.81 26 GLY B N 1
ATOM 2134 C CA . GLY B 1 26 ? 3.973 10.008 13.445 1 98.81 26 GLY B CA 1
ATOM 2135 C C . GLY B 1 26 ? 5.305 9.547 12.883 1 98.81 26 GLY B C 1
ATOM 2136 O O . GLY B 1 26 ? 6.301 9.484 13.609 1 98.81 26 GLY B O 1
ATOM 2137 N N . PRO B 1 27 ? 5.336 9.125 11.656 1 98.5 27 PRO B N 1
ATOM 2138 C CA . PRO B 1 27 ? 6.551 8.586 11.039 1 98.5 27 PRO B CA 1
ATOM 2139 C C . PRO B 1 27 ? 7.539 9.688 10.641 1 98.5 27 PRO B C 1
ATOM 2141 O O . PRO B 1 27 ? 7.219 10.875 10.734 1 98.5 27 PRO B O 1
ATOM 2144 N N . GLY B 1 28 ? 8.773 9.203 10.281 1 97.06 28 GLY B N 1
ATOM 2145 C CA . GLY B 1 28 ? 9.719 10.125 9.672 1 97.06 28 GLY B CA 1
ATOM 2146 C C . GLY B 1 28 ? 9.359 10.5 8.242 1 97.06 28 GLY B C 1
ATOM 2147 O O . GLY B 1 28 ? 8.586 9.797 7.59 1 97.06 28 GLY B O 1
ATOM 2148 N N . GLY B 1 29 ? 9.953 11.57 7.758 1 96.38 29 GLY B N 1
ATOM 2149 C CA . GLY B 1 29 ? 9.672 12.125 6.441 1 96.38 29 GLY B CA 1
ATOM 2150 C C . GLY B 1 29 ? 9.094 13.523 6.492 1 96.38 29 GLY B C 1
ATOM 2151 O O . GLY B 1 29 ? 9.812 14.508 6.301 1 96.38 29 GLY B O 1
ATOM 2152 N N . PRO B 1 30 ? 7.812 13.477 6.98 1 98 30 PRO B N 1
ATOM 2153 C CA . PRO B 1 30 ? 7.176 14.797 7.098 1 98 30 PRO B CA 1
ATOM 2154 C C . PRO B 1 30 ? 7.742 15.617 8.25 1 98 30 PRO B C 1
ATOM 2156 O O . PRO B 1 30 ? 7.461 16.812 8.352 1 98 30 PRO B O 1
ATOM 2159 N N . HIS B 1 31 ? 8.516 14.945 9.125 1 98.19 31 HIS B N 1
ATOM 2160 C CA . HIS B 1 31 ? 8.945 15.578 10.367 1 98.19 31 HIS B CA 1
ATOM 2161 C C . HIS B 1 31 ? 9.789 16.812 10.086 1 98.19 31 HIS B C 1
ATOM 2163 O O . HIS B 1 31 ? 9.789 17.766 10.875 1 98.19 31 HIS B O 1
ATOM 2169 N N . THR B 1 32 ? 10.555 16.875 8.984 1 97.94 32 THR B N 1
ATOM 2170 C CA . THR B 1 32 ? 11.414 18.031 8.711 1 97.94 32 THR B CA 1
ATOM 2171 C C . THR B 1 32 ? 10.57 19.281 8.469 1 97.94 32 THR B C 1
ATOM 2173 O O . THR B 1 32 ? 10.828 20.328 9.07 1 97.94 32 THR B O 1
ATOM 2176 N N . ALA B 1 33 ? 9.578 19.125 7.633 1 98.62 33 ALA B N 1
ATOM 2177 C CA . ALA B 1 33 ? 8.656 20.234 7.414 1 98.62 33 ALA B CA 1
ATOM 2178 C C . ALA B 1 33 ? 7.922 20.594 8.703 1 98.62 33 ALA B C 1
ATOM 2180 O O . ALA B 1 33 ? 7.777 21.781 9.031 1 98.62 33 ALA B O 1
ATOM 2181 N N . LEU B 1 34 ? 7.48 19.625 9.461 1 98.88 34 LEU B N 1
ATOM 2182 C CA . LEU B 1 34 ? 6.68 19.828 10.664 1 98.88 34 LEU B CA 1
ATOM 2183 C C . LEU B 1 34 ? 7.48 20.562 11.734 1 98.88 34 LEU B C 1
ATOM 2185 O O . LEU B 1 34 ? 6.941 21.391 12.461 1 98.88 34 LEU B O 1
ATOM 2189 N N . LYS B 1 35 ? 8.734 20.234 11.812 1 98.75 35 LYS B N 1
ATOM 2190 C CA . LYS B 1 35 ? 9.578 20.906 12.797 1 98.75 35 LYS B CA 1
ATOM 2191 C C . LYS B 1 35 ? 9.734 22.391 12.453 1 98.75 35 LYS B C 1
ATOM 2193 O O . LYS B 1 35 ? 9.68 23.25 13.344 1 98.75 35 LYS B O 1
ATOM 2198 N N . ASP B 1 36 ? 9.961 22.656 11.18 1 98.62 36 ASP B N 1
ATOM 2199 C CA . ASP B 1 36 ? 10.039 24.062 10.75 1 98.62 36 ASP B CA 1
ATOM 2200 C C . ASP B 1 36 ? 8.742 24.797 11.062 1 98.62 36 ASP B C 1
ATOM 2202 O O . ASP B 1 36 ? 8.773 25.922 11.57 1 98.62 36 ASP B O 1
ATOM 2206 N N . ILE B 1 37 ? 7.664 24.203 10.797 1 98.69 37 ILE B N 1
ATOM 2207 C CA . ILE B 1 37 ? 6.355 24.812 11 1 98.69 37 ILE B CA 1
ATOM 2208 C C . ILE B 1 37 ? 6.094 25 12.492 1 98.69 37 ILE B C 1
ATOM 2210 O O . ILE B 1 37 ? 5.602 26.047 12.922 1 98.69 37 ILE B O 1
ATOM 2214 N N . ALA B 1 38 ? 6.398 23.953 13.242 1 98.5 38 ALA B N 1
ATOM 2215 C CA . ALA B 1 38 ? 6.223 24.016 14.695 1 98.5 38 ALA B CA 1
ATOM 2216 C C . ALA B 1 38 ? 7.016 25.172 15.297 1 98.5 38 ALA B C 1
ATOM 2218 O O . ALA B 1 38 ? 6.504 25.906 16.141 1 98.5 38 ALA B O 1
ATOM 2219 N N . ASN B 1 39 ? 8.242 25.297 14.867 1 97.94 39 ASN B N 1
ATOM 2220 C CA . ASN B 1 39 ? 9.086 26.391 15.352 1 97.94 39 ASN B CA 1
ATOM 2221 C C . ASN B 1 39 ? 8.484 27.75 15.023 1 97.94 39 ASN B C 1
ATOM 2223 O O . ASN B 1 39 ? 8.398 28.625 15.891 1 97.94 39 ASN B O 1
ATOM 2227 N N . LYS B 1 40 ? 8.055 27.938 13.82 1 97.62 40 LYS B N 1
ATOM 2228 C CA . LYS B 1 40 ? 7.457 29.203 13.406 1 97.62 40 LYS B CA 1
ATOM 2229 C C . LYS B 1 40 ? 6.172 29.484 14.172 1 97.62 40 LYS B C 1
ATOM 2231 O O . LYS B 1 40 ? 5.934 30.625 14.594 1 97.62 40 LYS B O 1
ATOM 2236 N N . TYR B 1 41 ? 5.359 28.5 14.344 1 98.12 41 TYR B N 1
ATOM 2237 C CA . TYR B 1 41 ? 4.094 28.641 15.055 1 98.12 41 TYR B CA 1
ATOM 2238 C C . TYR B 1 41 ? 4.324 29.047 16.516 1 98.12 41 TYR B C 1
ATOM 2240 O O . TYR B 1 41 ? 3.625 29.922 17.031 1 98.12 41 TYR B O 1
ATOM 2248 N N . SER B 1 42 ? 5.301 28.391 17.094 1 97.25 42 SER B N 1
ATOM 2249 C CA . SER B 1 42 ? 5.625 28.688 18.5 1 97.25 42 SER B CA 1
ATOM 2250 C C . SER B 1 42 ? 6.133 30.109 18.656 1 97.25 42 SER B C 1
ATOM 2252 O O . SER B 1 42 ? 5.801 30.797 19.625 1 97.25 42 SER B O 1
ATOM 2254 N N . GLU B 1 43 ? 6.887 30.547 17.75 1 96.88 43 GLU B N 1
ATOM 2255 C CA . GLU B 1 43 ? 7.383 31.922 17.766 1 96.88 43 GLU B CA 1
ATOM 2256 C C . GLU B 1 43 ? 6.238 32.938 17.672 1 96.88 43 GLU B C 1
ATOM 2258 O O . GLU B 1 43 ? 6.242 33.938 18.359 1 96.88 43 GLU B O 1
ATOM 2263 N N . LYS B 1 44 ? 5.316 32.562 16.922 1 96.44 44 LYS B N 1
ATOM 2264 C CA . LYS B 1 44 ? 4.219 33.5 16.641 1 96.44 44 LYS B CA 1
ATOM 2265 C C . LYS B 1 44 ? 3.193 33.5 17.766 1 96.44 44 LYS B C 1
ATOM 2267 O O . LYS B 1 44 ? 2.598 34.531 18.062 1 96.44 44 LYS B O 1
ATOM 2272 N N . THR B 1 45 ? 2.998 32.375 18.391 1 96.38 45 THR B N 1
ATOM 2273 C CA . THR B 1 45 ? 1.822 32.25 19.25 1 96.38 45 THR B CA 1
ATOM 2274 C C . THR B 1 45 ? 2.232 32.031 20.703 1 96.38 45 THR B C 1
ATOM 2276 O O . THR B 1 45 ? 1.413 32.188 21.609 1 96.38 45 THR B O 1
ATOM 2279 N N . GLY B 1 46 ? 3.439 31.516 20.922 1 95.94 46 GLY B N 1
ATOM 2280 C CA . GLY B 1 46 ? 3.889 31.141 22.25 1 95.94 46 GLY B CA 1
ATOM 2281 C C . GLY B 1 46 ? 3.496 29.719 22.625 1 95.94 46 GLY B C 1
ATOM 2282 O O . GLY B 1 46 ? 3.914 29.219 23.672 1 95.94 46 GLY B O 1
ATOM 2283 N N . VAL B 1 47 ? 2.674 29.078 21.844 1 97.12 47 VAL B N 1
ATOM 2284 C CA . VAL B 1 47 ? 2.246 27.703 22.094 1 97.12 47 VAL B CA 1
ATOM 2285 C C . VAL B 1 47 ? 3.361 26.734 21.719 1 97.12 47 VAL B C 1
ATOM 2287 O O . VAL B 1 47 ? 3.859 26.766 20.578 1 97.12 47 VAL B O 1
ATOM 2290 N N . LYS B 1 48 ? 3.771 25.922 22.641 1 97.44 48 LYS B N 1
ATOM 2291 C CA . LYS B 1 48 ? 4.801 24.922 22.359 1 97.44 48 LYS B CA 1
ATOM 2292 C C . LYS B 1 48 ? 4.23 23.75 21.578 1 97.44 48 LYS B C 1
ATOM 2294 O O . LYS B 1 48 ? 3.18 23.219 21.938 1 97.44 48 LYS B O 1
ATOM 2299 N N . VAL B 1 49 ? 4.902 23.391 20.484 1 98.56 49 VAL B N 1
ATOM 2300 C CA . VAL B 1 49 ? 4.516 22.266 19.625 1 98.56 49 VAL B CA 1
ATOM 2301 C C . VAL B 1 49 ? 5.645 21.234 19.594 1 98.56 49 VAL B C 1
ATOM 2303 O O . VAL B 1 49 ? 6.762 21.547 19.172 1 98.56 49 VAL B O 1
ATOM 2306 N N . ASN B 1 50 ? 5.363 20 20.078 1 98.69 50 ASN B N 1
ATOM 2307 C CA . ASN B 1 50 ? 6.332 18.922 20.094 1 98.69 50 ASN B CA 1
ATOM 2308 C C . ASN B 1 50 ? 6.082 17.938 18.938 1 98.69 50 ASN B C 1
ATOM 2310 O O . ASN B 1 50 ? 5.027 17.297 18.875 1 98.69 50 ASN B O 1
ATOM 2314 N N . VAL B 1 51 ? 7.02 17.812 18.078 1 98.88 51 VAL B N 1
ATOM 2315 C CA . VAL B 1 51 ? 6.93 16.875 16.969 1 98.88 51 VAL B CA 1
ATOM 2316 C C . VAL B 1 51 ? 7.727 15.617 17.297 1 98.88 51 VAL B C 1
ATOM 2318 O O . VAL B 1 51 ? 8.961 15.633 17.297 1 98.88 51 VAL B O 1
ATOM 2321 N N . ASN B 1 52 ? 7.047 14.562 17.594 1 98.81 52 ASN B N 1
ATOM 2322 C CA . ASN B 1 52 ? 7.648 13.25 17.812 1 98.81 52 ASN B CA 1
ATOM 2323 C C . ASN B 1 52 ? 7.527 12.359 16.578 1 98.81 52 ASN B C 1
ATOM 2325 O O . ASN B 1 52 ? 6.438 12.203 16.016 1 98.81 52 ASN B O 1
ATOM 2329 N N . PHE B 1 53 ? 8.633 11.773 16.156 1 98.69 53 PHE B N 1
ATOM 2330 C CA . PHE B 1 53 ? 8.602 11.086 14.875 1 98.69 53 PHE B CA 1
ATOM 2331 C C . PHE B 1 53 ? 9.539 9.891 14.883 1 98.69 53 PHE B C 1
ATOM 2333 O O . PHE B 1 53 ? 10.43 9.797 15.734 1 98.69 53 PHE B O 1
ATOM 2340 N N . GLY B 1 54 ? 9.383 8.961 13.961 1 98.06 54 GLY B N 1
ATOM 2341 C CA . GLY B 1 54 ? 10.188 7.766 13.789 1 98.06 54 GLY B CA 1
ATOM 2342 C C . GLY B 1 54 ? 9.367 6.492 13.711 1 98.06 54 GLY B C 1
ATOM 2343 O O . GLY B 1 54 ? 8.164 6.543 13.461 1 98.06 54 GLY B O 1
ATOM 2344 N N . PRO B 1 55 ? 10.07 5.402 13.828 1 97.38 55 PRO B N 1
ATOM 2345 C CA . PRO B 1 55 ? 9.312 4.152 13.922 1 97.38 55 PRO B CA 1
ATOM 2346 C C . PRO B 1 55 ? 8.281 4.172 15.047 1 97.38 55 PRO B C 1
ATOM 2348 O O . PRO B 1 55 ? 8.586 4.605 16.156 1 97.38 55 PRO B O 1
ATOM 2351 N N . GLN B 1 56 ? 7.109 3.775 14.688 1 98.5 56 GLN B N 1
ATOM 2352 C CA . GLN B 1 56 ? 5.969 3.904 15.586 1 98.5 56 GLN B CA 1
ATOM 2353 C C . GLN B 1 56 ? 6.281 3.32 16.953 1 98.5 56 GLN B C 1
ATOM 2355 O O . GLN B 1 56 ? 5.875 3.873 17.984 1 98.5 56 GLN B O 1
ATOM 2360 N N . ALA B 1 57 ? 7.027 2.207 16.938 1 97.62 57 ALA B N 1
ATOM 2361 C CA . ALA B 1 57 ? 7.348 1.521 18.188 1 97.62 57 ALA B CA 1
ATOM 2362 C C . ALA B 1 57 ? 8.086 2.447 19.141 1 97.62 57 ALA B C 1
ATOM 2364 O O . ALA B 1 57 ? 8.031 2.258 20.359 1 97.62 57 ALA B O 1
ATOM 2365 N N . THR B 1 58 ? 8.75 3.475 18.656 1 98.31 58 THR B N 1
ATOM 2366 C CA . THR B 1 58 ? 9.617 4.309 19.484 1 98.31 58 THR B CA 1
ATOM 2367 C C . THR B 1 58 ? 8.812 5.379 20.203 1 98.31 58 THR B C 1
ATOM 2369 O O . THR B 1 58 ? 9.289 5.977 21.172 1 98.31 58 THR B O 1
ATOM 2372 N N . TRP B 1 59 ? 7.625 5.602 19.766 1 98.75 59 TRP B N 1
ATOM 2373 C CA . TRP B 1 59 ? 6.895 6.703 20.391 1 98.75 59 TRP B CA 1
ATOM 2374 C C . TRP B 1 59 ? 5.488 6.262 20.781 1 98.75 59 TRP B C 1
ATOM 2376 O O . TRP B 1 59 ? 4.738 7.035 21.391 1 98.75 59 TRP B O 1
ATOM 2386 N N . PHE B 1 60 ? 5.082 5.055 20.531 1 98.69 60 PHE B N 1
ATOM 2387 C CA . PHE B 1 60 ? 3.717 4.562 20.703 1 98.69 60 PHE B CA 1
ATOM 2388 C C . PHE B 1 60 ? 3.258 4.723 22.141 1 98.69 60 PHE B C 1
ATOM 2390 O O . PHE B 1 60 ? 2.176 5.254 22.406 1 98.69 60 PHE B O 1
ATOM 2397 N N . GLU B 1 61 ? 4.062 4.301 23.109 1 98.69 61 GLU B N 1
ATOM 2398 C CA . GLU B 1 61 ? 3.684 4.34 24.516 1 98.69 61 GLU B CA 1
ATOM 2399 C C . GLU B 1 61 ? 3.529 5.777 25 1 98.69 61 GLU B C 1
ATOM 2401 O O . GLU B 1 61 ? 2.611 6.086 25.766 1 98.69 61 GLU B O 1
ATOM 2406 N N . LYS B 1 62 ? 4.438 6.613 24.594 1 98.75 62 LYS B N 1
ATOM 2407 C CA . LYS B 1 62 ? 4.324 8.023 24.969 1 98.75 62 LYS B CA 1
ATOM 2408 C C . LYS B 1 62 ? 3.082 8.656 24.344 1 98.75 62 LYS B C 1
ATOM 2410 O O . LYS B 1 62 ? 2.379 9.43 25 1 98.75 62 LYS B O 1
ATOM 2415 N N . ALA B 1 63 ? 2.812 8.367 23.125 1 98.88 63 ALA B N 1
ATOM 2416 C CA . ALA B 1 63 ? 1.656 8.906 22.422 1 98.88 63 ALA B CA 1
ATOM 2417 C C . ALA B 1 63 ? 0.354 8.516 23.109 1 98.88 63 ALA B C 1
ATOM 2419 O O . ALA B 1 63 ? -0.595 9.305 23.141 1 98.88 63 ALA B O 1
ATOM 2420 N N . LYS B 1 64 ? 0.305 7.344 23.641 1 98.44 64 LYS B N 1
ATOM 2421 C CA . LYS B 1 64 ? -0.891 6.898 24.344 1 98.44 64 LYS B CA 1
ATOM 2422 C C . LYS B 1 64 ? -1.239 7.844 25.5 1 98.44 64 LYS B C 1
ATOM 2424 O O . LYS B 1 64 ? -2.408 7.984 25.859 1 98.44 64 LYS B O 1
ATOM 2429 N N . LYS B 1 65 ? -0.262 8.516 25.953 1 97.94 65 LYS B N 1
ATOM 2430 C CA . LYS B 1 65 ? -0.445 9.336 27.141 1 97.94 65 LYS B CA 1
ATOM 2431 C C . LYS B 1 65 ? -0.815 10.773 26.766 1 97.94 65 LYS B C 1
ATOM 2433 O O . LYS B 1 65 ? -1.606 11.414 27.453 1 97.94 65 LYS B O 1
ATOM 2438 N N . ASP B 1 66 ? -0.217 11.25 25.625 1 97.94 66 ASP B N 1
ATOM 2439 C CA . ASP B 1 66 ? -0.371 12.695 25.531 1 97.94 66 ASP B CA 1
ATOM 2440 C C . ASP B 1 66 ? -0.522 13.141 24.078 1 97.94 66 ASP B C 1
ATOM 2442 O O . ASP B 1 66 ? -0.414 14.328 23.781 1 97.94 66 ASP B O 1
ATOM 2446 N N . ALA B 1 67 ? -0.756 12.227 23.188 1 98.81 67 ALA B N 1
ATOM 2447 C CA . ALA B 1 67 ? -0.906 12.625 21.781 1 98.81 67 ALA B CA 1
ATOM 2448 C C . ALA B 1 67 ? -2.121 13.523 21.609 1 98.81 67 ALA B C 1
ATOM 2450 O O . ALA B 1 67 ? -3.229 13.18 22.016 1 98.81 67 ALA B O 1
ATOM 2451 N N . ASP B 1 68 ? -1.867 14.625 20.953 1 98.81 68 ASP B N 1
ATOM 2452 C CA . ASP B 1 68 ? -2.951 15.508 20.516 1 98.81 68 ASP B CA 1
ATOM 2453 C C . ASP B 1 68 ? -3.275 15.297 19.047 1 98.81 68 ASP B C 1
ATOM 2455 O O . ASP B 1 68 ? -4.438 15.383 18.641 1 98.81 68 ASP B O 1
ATOM 2459 N N . ILE B 1 69 ? -2.275 15.117 18.281 1 98.94 69 ILE B N 1
ATOM 2460 C CA . ILE B 1 69 ? -2.363 14.906 16.844 1 98.94 69 ILE B CA 1
ATOM 2461 C C . ILE B 1 69 ? -1.515 13.695 16.453 1 98.94 69 ILE B C 1
ATOM 2463 O O . ILE B 1 69 ? -0.367 13.57 16.891 1 98.94 69 ILE B O 1
ATOM 2467 N N . LEU B 1 70 ? -2.102 12.789 15.711 1 98.94 70 LEU B N 1
ATOM 2468 C CA . LEU B 1 70 ? -1.329 11.805 14.969 1 98.94 70 LEU B CA 1
ATOM 2469 C C . LEU B 1 70 ? -1.196 12.211 13.5 1 98.94 70 LEU B C 1
ATOM 2471 O O . LEU B 1 70 ? -2.096 12.844 12.945 1 98.94 70 LEU B O 1
ATOM 2475 N N . PHE B 1 71 ? -0.068 11.906 12.922 1 98.94 71 PHE B N 1
ATOM 2476 C CA . PHE B 1 71 ? 0.075 12.164 11.492 1 98.94 71 PHE B CA 1
ATOM 2477 C C . PHE B 1 71 ? 0.672 10.961 10.773 1 98.94 71 PHE B C 1
ATOM 2479 O O . PHE B 1 71 ? 1.283 10.102 11.406 1 98.94 71 PHE B O 1
ATOM 2486 N N . GLY B 1 72 ? 0.367 10.844 9.5 1 98.75 72 GLY B N 1
ATOM 2487 C CA . GLY B 1 72 ? 0.904 9.82 8.617 1 98.75 72 GLY B CA 1
ATOM 2488 C C . GLY B 1 72 ? 1.544 10.391 7.367 1 98.75 72 GLY B C 1
ATOM 2489 O O . GLY B 1 72 ? 1.205 11.492 6.938 1 98.75 72 GLY B O 1
ATOM 2490 N N . ALA B 1 73 ? 2.42 9.57 6.816 1 98.75 73 ALA B N 1
ATOM 2491 C CA . ALA B 1 73 ? 3.131 9.961 5.602 1 98.75 73 ALA B CA 1
ATOM 2492 C C . ALA B 1 73 ? 2.457 9.375 4.363 1 98.75 73 ALA B C 1
ATOM 2494 O O . ALA B 1 73 ? 3.014 9.422 3.262 1 98.75 73 ALA B O 1
ATOM 2495 N N . SER B 1 74 ? 1.388 8.734 4.477 1 98.81 74 SER B N 1
ATOM 2496 C CA . SER B 1 74 ? 0.39 8.266 3.52 1 98.81 74 SER B CA 1
ATOM 2497 C C . SER B 1 74 ? -0.963 8.047 4.191 1 98.81 74 SER B C 1
ATOM 2499 O O . SER B 1 74 ? -1.059 8.047 5.418 1 98.81 74 SER B O 1
ATOM 2501 N N . ASP B 1 75 ? -2.049 7.988 3.391 1 98.81 75 ASP B N 1
ATOM 2502 C CA . ASP B 1 75 ? -3.346 7.73 4.008 1 98.81 75 ASP B CA 1
ATOM 2503 C C . ASP B 1 75 ? -3.373 6.359 4.68 1 98.81 75 ASP B C 1
ATOM 2505 O O . ASP B 1 75 ? -3.828 6.23 5.816 1 98.81 75 ASP B O 1
ATOM 2509 N N . GLN B 1 76 ? -2.818 5.328 3.967 1 98.69 76 GLN B N 1
ATOM 2510 C CA . GLN B 1 76 ? -2.854 3.984 4.531 1 9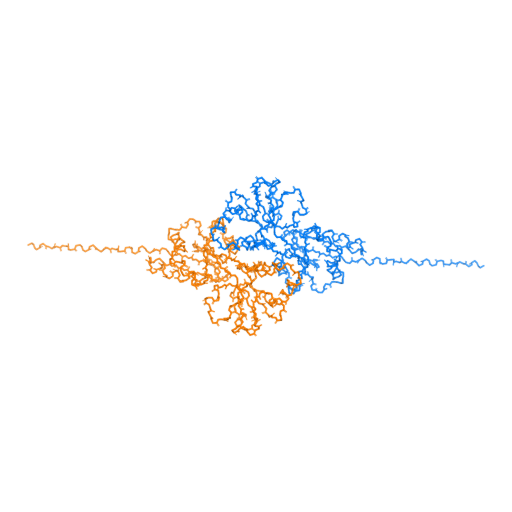8.69 76 GLN B CA 1
ATOM 2511 C C . GLN B 1 76 ? -2.061 3.914 5.832 1 98.69 76 GLN B C 1
ATOM 2513 O O . GLN B 1 76 ? -2.463 3.229 6.777 1 98.69 76 GLN B O 1
ATOM 2518 N N . SER B 1 77 ? -0.921 4.586 5.945 1 98.5 77 SER B N 1
ATOM 2519 C CA . SER B 1 77 ? -0.16 4.582 7.191 1 98.5 77 SER B CA 1
ATOM 2520 C C . SER B 1 77 ? -0.878 5.371 8.281 1 98.5 77 SER B C 1
ATOM 2522 O O . SER B 1 77 ? -0.853 4.984 9.453 1 98.5 77 SER B O 1
ATOM 2524 N N . ALA B 1 78 ? -1.496 6.531 7.926 1 98.88 78 ALA B N 1
ATOM 2525 C CA . ALA B 1 78 ? -2.277 7.297 8.891 1 98.88 78 ALA B CA 1
ATOM 2526 C C . ALA B 1 78 ? -3.412 6.461 9.469 1 98.88 78 ALA B C 1
ATOM 2528 O O . ALA B 1 78 ? -3.639 6.461 10.68 1 98.88 78 ALA B O 1
ATOM 2529 N N . LEU B 1 79 ? -4.109 5.77 8.594 1 98.81 79 LEU B N 1
ATOM 2530 C CA . LEU B 1 79 ? -5.199 4.895 9.008 1 98.81 79 LEU B CA 1
ATOM 2531 C C . LEU B 1 79 ? -4.695 3.818 9.969 1 98.81 79 LEU B C 1
ATOM 2533 O O . LEU B 1 79 ? -5.309 3.572 11.008 1 98.81 79 LEU B O 1
ATOM 2537 N N . ALA B 1 80 ? -3.592 3.201 9.602 1 98.75 80 ALA B N 1
ATOM 2538 C CA . ALA B 1 80 ? -3.029 2.143 10.438 1 98.75 80 ALA B CA 1
ATOM 2539 C C . ALA B 1 80 ? -2.611 2.682 11.805 1 98.75 80 ALA B C 1
ATOM 2541 O O . ALA B 1 80 ? -2.945 2.1 12.836 1 98.75 80 ALA B O 1
ATOM 2542 N N . ILE B 1 81 ? -1.921 3.785 11.812 1 98.81 81 ILE B N 1
ATOM 2543 C CA . ILE B 1 81 ? -1.442 4.398 13.047 1 98.81 81 ILE B CA 1
ATOM 2544 C C . ILE B 1 81 ? -2.629 4.777 13.93 1 98.81 81 ILE B C 1
ATOM 2546 O O . ILE B 1 81 ? -2.676 4.41 15.109 1 98.81 81 ILE B O 1
ATOM 2550 N N . ALA B 1 82 ? -3.559 5.469 13.398 1 98.81 82 ALA B N 1
ATOM 2551 C CA . ALA B 1 82 ? -4.711 5.93 14.164 1 98.81 82 ALA B CA 1
ATOM 2552 C C . ALA B 1 82 ? -5.508 4.75 14.719 1 98.81 82 ALA B C 1
ATOM 2554 O O . ALA B 1 82 ? -6.027 4.812 15.836 1 98.81 82 ALA B O 1
ATOM 2555 N N . SER B 1 83 ? -5.625 3.699 13.945 1 98.31 83 SER B N 1
ATOM 2556 C CA . SER B 1 83 ? -6.391 2.527 14.359 1 98.31 83 SER B CA 1
ATOM 2557 C C . SER B 1 83 ? -5.809 1.908 15.633 1 98.31 83 SER B C 1
ATOM 2559 O O . SER B 1 83 ? -6.535 1.296 16.422 1 98.31 83 SER B O 1
ATOM 2561 N N . ASP B 1 84 ? -4.59 2.064 15.875 1 98.19 84 ASP B N 1
ATOM 2562 C CA . ASP B 1 84 ? -3.932 1.503 17.047 1 98.19 84 ASP B CA 1
ATOM 2563 C C . ASP B 1 84 ? -4.34 2.252 18.312 1 98.19 84 ASP B C 1
ATOM 2565 O O . ASP B 1 84 ? -4.082 1.785 19.438 1 98.19 84 ASP B O 1
ATOM 2569 N N . PHE B 1 85 ? -5.016 3.396 18.156 1 98.31 85 PHE B N 1
ATOM 2570 C CA . PHE B 1 85 ? -5.375 4.203 19.312 1 98.31 85 PHE B CA 1
ATOM 2571 C C . PHE B 1 85 ? -6.875 4.137 19.578 1 98.31 85 PHE B C 1
ATOM 2573 O O . PHE B 1 85 ? -7.395 4.863 20.422 1 98.31 85 PHE B O 1
ATOM 2580 N N . GLY B 1 86 ? -7.59 3.32 18.859 1 95.44 86 GLY B N 1
ATOM 2581 C CA . GLY B 1 86 ? -9 3.051 19.094 1 95.44 86 GLY B CA 1
ATOM 2582 C C . GLY B 1 86 ? -9.875 4.281 18.953 1 95.44 86 GLY B C 1
ATOM 2583 O O . GLY B 1 86 ? -9.773 5.012 17.953 1 95.44 86 GLY B O 1
ATOM 2584 N N . LYS B 1 87 ? -10.719 4.516 19.891 1 95.94 87 LYS B N 1
ATOM 2585 C CA . LYS B 1 87 ? -11.758 5.531 19.781 1 95.94 87 LYS B CA 1
ATOM 2586 C C . LYS B 1 87 ? -11.203 6.926 20.047 1 95.94 87 LYS B C 1
ATOM 2588 O O . LYS B 1 87 ? -11.875 7.93 19.797 1 95.94 87 LYS B O 1
ATOM 2593 N N . ASP B 1 88 ? -10.023 6.965 20.516 1 97.56 88 ASP B N 1
ATOM 2594 C CA . ASP B 1 88 ? -9.406 8.266 20.781 1 97.56 88 ASP B CA 1
ATOM 2595 C C . ASP B 1 88 ? -9.219 9.062 19.5 1 97.56 88 ASP B C 1
ATOM 2597 O O . ASP B 1 88 ? -9.164 10.297 19.531 1 97.56 88 ASP B O 1
ATOM 2601 N N . PHE B 1 89 ? -9.07 8.328 18.469 1 98.62 89 PHE B N 1
ATOM 2602 C CA . PHE B 1 89 ? -8.906 8.938 17.141 1 98.62 89 PHE B CA 1
ATOM 2603 C C . PHE B 1 89 ? -9.883 8.328 16.141 1 98.62 89 PHE B C 1
ATOM 2605 O O . PHE B 1 89 ? -9.781 7.148 15.812 1 98.62 89 PHE B O 1
ATOM 2612 N N . ASN B 1 90 ? -10.75 9.141 15.656 1 98.12 90 ASN B N 1
ATOM 2613 C CA . ASN B 1 90 ? -11.758 8.703 14.688 1 98.12 90 ASN B CA 1
ATOM 2614 C C . ASN B 1 90 ? -11.203 8.68 13.273 1 98.12 90 ASN B C 1
ATOM 2616 O O . ASN B 1 90 ? -11.086 9.727 12.625 1 98.12 90 ASN B O 1
ATOM 2620 N N . VAL B 1 91 ? -10.969 7.547 12.719 1 97.88 91 VAL B N 1
ATOM 2621 C CA . VAL B 1 91 ? -10.219 7.391 11.484 1 97.88 91 VAL B CA 1
ATOM 2622 C C . VAL B 1 91 ? -10.977 8.055 10.328 1 97.88 91 VAL B C 1
ATOM 2624 O O . VAL B 1 91 ? -10.391 8.383 9.297 1 97.88 91 VAL B O 1
ATOM 2627 N N . SER B 1 92 ? -12.266 8.258 10.422 1 97 92 SER B N 1
ATOM 2628 C CA . SER B 1 92 ? -13.031 8.938 9.383 1 97 92 SER B CA 1
ATOM 2629 C C . SER B 1 92 ? -12.648 10.406 9.281 1 97 92 SER B C 1
ATOM 2631 O O . SER B 1 92 ? -12.977 11.078 8.305 1 97 92 SER B O 1
ATOM 2633 N N . LYS B 1 93 ? -11.891 10.898 10.312 1 98 93 LYS B N 1
ATOM 2634 C CA . LYS B 1 93 ? -11.555 12.32 10.367 1 98 93 LYS B CA 1
ATOM 2635 C C . LYS B 1 93 ? -10.117 12.562 9.906 1 98 93 LYS B C 1
ATOM 2637 O O . LYS B 1 93 ? -9.602 13.68 10.031 1 98 93 LYS B O 1
ATOM 2642 N N . ILE B 1 94 ? -9.461 11.531 9.469 1 98.75 94 ILE B N 1
ATOM 2643 C CA . ILE B 1 94 ? -8.133 11.711 8.883 1 98.75 94 ILE B CA 1
ATOM 2644 C C . ILE B 1 94 ? -8.211 12.703 7.723 1 98.75 94 ILE B C 1
ATOM 2646 O O . ILE B 1 94 ? -9.07 12.586 6.852 1 98.75 94 ILE B O 1
ATOM 2650 N N . LYS B 1 95 ? -7.27 13.625 7.703 1 98.38 95 LYS B N 1
ATOM 2651 C CA . LYS B 1 95 ? -7.297 14.703 6.715 1 98.38 95 LYS B CA 1
ATOM 2652 C C . LYS B 1 95 ? -5.996 14.742 5.918 1 98.38 95 LYS B C 1
ATOM 2654 O O . LYS B 1 95 ? -4.949 15.133 6.445 1 98.38 95 LYS B O 1
ATOM 2659 N N . PRO B 1 96 ? -6.094 14.375 4.625 1 98.81 96 PRO B N 1
ATOM 2660 C CA . PRO B 1 96 ? -4.938 14.672 3.775 1 98.81 96 PRO B CA 1
ATOM 2661 C C . PRO B 1 96 ? -4.742 16.172 3.549 1 98.81 96 PRO B C 1
ATOM 2663 O O . PRO B 1 96 ? -5.707 16.875 3.26 1 98.81 96 PRO B O 1
ATOM 2666 N N . LEU B 1 97 ? -3.484 16.656 3.664 1 98.81 97 LEU B N 1
ATOM 2667 C CA . LEU B 1 97 ? -3.244 18.094 3.537 1 98.81 97 LEU B CA 1
ATOM 2668 C C . LEU B 1 97 ? -2.33 18.375 2.352 1 98.81 97 LEU B C 1
ATOM 2670 O O . LEU B 1 97 ? -2.484 19.406 1.682 1 98.81 97 LEU B O 1
ATOM 2674 N N . TYR B 1 98 ? -1.314 17.578 2.131 1 98.88 98 TYR B N 1
ATOM 2675 C CA . TYR B 1 98 ? -0.333 17.688 1.059 1 98.88 98 TYR B CA 1
ATOM 2676 C C . TYR B 1 98 ? -0.011 16.328 0.463 1 98.88 98 TYR B C 1
ATOM 2678 O O . TYR B 1 98 ? -0.375 15.289 1.03 1 98.88 98 TYR B O 1
ATOM 2686 N N . PHE B 1 99 ? 0.574 16.281 -0.703 1 98.88 99 PHE B N 1
ATOM 2687 C CA . PHE B 1 99 ? 1.076 15.047 -1.287 1 98.88 99 PHE B CA 1
ATOM 2688 C C . PHE B 1 99 ? 2.457 15.258 -1.899 1 98.88 99 PHE B C 1
ATOM 2690 O O . PHE B 1 99 ? 2.891 16.391 -2.084 1 98.88 99 PHE B O 1
ATOM 2697 N N . ARG B 1 100 ? 3.129 14.18 -2.076 1 98.88 100 ARG B N 1
ATOM 2698 C CA . ARG B 1 100 ? 4.438 14.242 -2.723 1 98.88 100 ARG B CA 1
ATOM 2699 C C . ARG B 1 100 ? 4.652 13.047 -3.637 1 98.88 100 ARG B C 1
ATOM 2701 O O . ARG B 1 100 ? 3.92 12.055 -3.557 1 98.88 100 ARG B O 1
ATOM 2708 N N . GLU B 1 101 ? 5.621 13.188 -4.473 1 98.69 101 GLU B N 1
ATOM 2709 C CA . GLU B 1 101 ? 5.875 12.18 -5.496 1 98.69 101 GLU B CA 1
ATOM 2710 C C . GLU B 1 101 ? 6.938 11.188 -5.043 1 98.69 101 GLU B C 1
ATOM 2712 O O . GLU B 1 101 ? 7.863 11.547 -4.316 1 98.69 101 GLU B O 1
ATOM 2717 N N . ALA B 1 102 ? 6.82 9.984 -5.5 1 98.94 102 ALA B N 1
ATOM 2718 C CA . ALA B 1 102 ? 7.895 9 -5.363 1 98.94 102 ALA B CA 1
ATOM 2719 C C . ALA B 1 102 ? 9.055 9.328 -6.305 1 98.94 102 ALA B C 1
ATOM 2721 O O . ALA B 1 102 ? 8.844 9.805 -7.422 1 98.94 102 ALA B O 1
ATOM 2722 N N . ILE B 1 103 ? 10.258 9.07 -5.875 1 98.94 103 ILE B N 1
ATOM 2723 C CA . ILE B 1 103 ? 11.461 9.258 -6.684 1 98.94 103 ILE B CA 1
ATOM 2724 C C . ILE B 1 103 ? 12.414 8.086 -6.473 1 98.94 103 ILE B C 1
ATOM 2726 O O . ILE B 1 103 ? 12.172 7.219 -5.625 1 98.94 103 ILE B O 1
ATOM 2730 N N . ILE B 1 104 ? 13.383 8.07 -7.316 1 98.94 104 ILE B N 1
ATOM 2731 C CA . ILE B 1 104 ? 14.547 7.215 -7.117 1 98.94 104 ILE B CA 1
ATOM 2732 C C . ILE B 1 104 ? 15.719 8.047 -6.598 1 98.94 104 ILE B C 1
ATOM 2734 O O . ILE B 1 104 ? 16.047 9.086 -7.168 1 98.94 104 ILE B O 1
ATOM 2738 N N . LEU B 1 105 ? 16.312 7.641 -5.488 1 98.94 105 LEU B N 1
ATOM 2739 C CA . LEU B 1 105 ? 17.609 8.195 -5.09 1 98.94 105 LEU B CA 1
ATOM 2740 C C . LEU B 1 105 ? 18.734 7.25 -5.465 1 98.94 105 LEU B C 1
ATOM 2742 O O . LEU B 1 105 ? 18.719 6.07 -5.102 1 98.94 105 LEU B O 1
ATOM 2746 N N . THR B 1 106 ? 19.656 7.734 -6.172 1 98.88 106 THR B N 1
ATOM 2747 C CA . THR B 1 106 ? 20.875 6.98 -6.492 1 98.88 106 THR B CA 1
ATOM 2748 C C . THR B 1 106 ? 22.062 7.496 -5.691 1 98.88 106 THR B C 1
ATOM 2750 O O . THR B 1 106 ? 21.969 8.555 -5.055 1 98.88 106 THR B O 1
ATOM 2753 N N . GLN B 1 107 ? 23.141 6.668 -5.703 1 98.75 107 GLN B N 1
ATOM 2754 C CA . GLN B 1 107 ? 24.375 7.176 -5.121 1 98.75 107 GLN B CA 1
ATOM 2755 C C . GLN B 1 107 ? 24.812 8.469 -5.812 1 98.75 107 GLN B C 1
ATOM 2757 O O . GLN B 1 107 ? 24.375 8.758 -6.926 1 98.75 107 GLN B O 1
ATOM 2762 N N . LYS B 1 108 ? 25.672 9.258 -5.031 1 98.38 108 LYS B N 1
ATOM 2763 C CA . LYS B 1 108 ? 26.109 10.57 -5.5 1 98.38 108 LYS B CA 1
ATOM 2764 C C . LYS B 1 108 ? 26.672 10.492 -6.914 1 98.38 108 LYS B C 1
ATOM 2766 O O . LYS B 1 108 ? 27.516 9.641 -7.203 1 98.38 108 LYS B O 1
ATOM 2771 N N . GLY B 1 109 ? 26.109 11.32 -7.789 1 98.31 109 GLY B N 1
ATOM 2772 C CA . GLY B 1 109 ? 26.594 11.391 -9.156 1 98.31 109 GLY B CA 1
ATOM 2773 C C . GLY B 1 109 ? 25.891 10.414 -10.086 1 98.31 109 GLY B C 1
ATOM 2774 O O . GLY B 1 109 ? 26.125 10.438 -11.297 1 98.31 109 GLY B O 1
ATOM 2775 N N . ASN B 1 110 ? 25.156 9.453 -9.516 1 98.69 110 ASN B N 1
ATOM 2776 C CA . ASN B 1 110 ? 24.422 8.477 -10.312 1 98.69 110 ASN B CA 1
ATOM 2777 C C . ASN B 1 110 ? 25.359 7.656 -11.195 1 98.69 110 ASN B C 1
ATOM 2779 O O . ASN B 1 110 ? 25.203 7.637 -12.422 1 98.69 110 ASN B O 1
ATOM 2783 N N . PRO B 1 111 ? 26.234 6.938 -10.586 1 98.44 111 PRO B N 1
ATOM 2784 C CA . PRO B 1 111 ? 27.281 6.258 -11.352 1 98.44 111 PRO B CA 1
ATOM 2785 C C . PRO B 1 111 ? 26.719 5.219 -12.328 1 98.44 111 PRO B C 1
ATOM 2787 O O . PRO B 1 111 ? 27.344 4.93 -13.352 1 98.44 111 PRO B O 1
ATOM 2790 N N . LEU B 1 112 ? 25.531 4.688 -12.039 1 98.56 112 LEU B N 1
ATOM 2791 C CA . LEU B 1 112 ? 24.953 3.658 -12.906 1 98.56 112 LEU B CA 1
ATOM 2792 C C . LEU B 1 112 ? 24.062 4.281 -13.977 1 98.56 112 LEU B C 1
ATOM 2794 O O . LEU B 1 112 ? 23.438 3.566 -14.758 1 98.56 112 LEU B O 1
ATOM 2798 N N . LYS B 1 113 ? 23.922 5.625 -14.039 1 98.62 113 LYS B N 1
ATOM 2799 C CA . LYS B 1 113 ? 23.188 6.379 -15.047 1 98.62 113 LYS B CA 1
ATOM 2800 C C . LYS B 1 113 ? 21.734 5.914 -15.133 1 98.62 113 LYS B C 1
ATOM 2802 O O . LYS B 1 113 ? 21.234 5.641 -16.219 1 98.62 113 LYS B O 1
ATOM 2807 N N . ILE B 1 114 ? 21.188 5.754 -13.953 1 98.88 114 ILE B N 1
ATOM 2808 C CA . ILE B 1 114 ? 19.781 5.387 -13.844 1 98.88 114 ILE B CA 1
ATOM 2809 C C . ILE B 1 114 ? 18.906 6.527 -14.352 1 98.88 114 ILE B C 1
ATOM 2811 O O . ILE B 1 114 ? 19.062 7.676 -13.922 1 98.88 114 ILE B O 1
ATOM 2815 N N . LYS B 1 115 ? 17.922 6.223 -15.266 1 98.75 115 LYS B N 1
ATOM 2816 C CA . LYS B 1 115 ? 17.078 7.25 -15.852 1 98.75 115 LYS B CA 1
ATOM 2817 C C . LYS B 1 115 ? 15.641 7.129 -15.344 1 98.75 115 LYS B C 1
ATOM 2819 O O . LYS B 1 115 ? 14.828 8.039 -15.531 1 98.75 115 LYS B O 1
ATOM 2824 N N . GLY B 1 116 ? 15.297 5.992 -14.773 1 98.75 116 GLY B N 1
ATOM 2825 C CA . GLY B 1 116 ? 13.953 5.734 -14.289 1 98.75 116 GLY B CA 1
ATOM 2826 C C . GLY B 1 116 ? 13.766 4.324 -13.766 1 98.75 116 GLY B C 1
ATOM 2827 O O . GLY B 1 116 ? 14.742 3.604 -13.547 1 98.75 116 GLY B O 1
ATOM 2828 N N . LEU B 1 117 ? 12.555 3.914 -13.523 1 98.75 117 LEU B N 1
ATOM 2829 C CA . LEU B 1 117 ? 12.234 2.605 -12.961 1 98.75 117 LEU B CA 1
ATOM 2830 C C . LEU B 1 117 ? 12.602 1.491 -13.93 1 98.75 117 LEU B C 1
ATOM 2832 O O . LEU B 1 117 ? 13.039 0.418 -13.516 1 98.75 117 LEU B O 1
ATOM 2836 N N . LYS B 1 118 ? 12.352 1.751 -15.156 1 98.75 118 LYS B N 1
ATOM 2837 C CA . LYS B 1 118 ? 12.648 0.721 -16.156 1 98.75 118 LYS B CA 1
ATOM 2838 C C . LYS B 1 118 ? 14.125 0.362 -16.156 1 98.75 118 LYS B C 1
ATOM 2840 O O . LYS B 1 118 ? 14.492 -0.801 -16.344 1 98.75 118 LYS B O 1
ATOM 2845 N N . ASP B 1 119 ? 14.984 1.342 -15.961 1 98.81 119 ASP B N 1
ATOM 2846 C CA . ASP B 1 119 ? 16.406 1.059 -15.844 1 98.81 119 ASP B CA 1
ATOM 2847 C C . ASP B 1 119 ? 16.703 0.163 -14.641 1 98.81 119 ASP B C 1
ATOM 2849 O O . ASP B 1 119 ? 17.578 -0.699 -14.695 1 98.81 119 ASP B O 1
ATOM 2853 N N . LEU B 1 120 ? 15.969 0.388 -13.539 1 98.88 120 LEU B N 1
ATOM 2854 C CA . LEU B 1 120 ? 16.172 -0.415 -12.344 1 98.88 120 LEU B CA 1
ATOM 2855 C C . LEU B 1 120 ? 15.773 -1.867 -12.586 1 98.88 120 LEU B C 1
ATOM 2857 O O . LEU B 1 120 ? 16.297 -2.775 -11.938 1 98.88 120 LEU B O 1
ATOM 2861 N N . ALA B 1 121 ? 14.82 -2.084 -13.469 1 98.56 121 ALA B N 1
ATOM 2862 C CA . ALA B 1 121 ? 14.406 -3.438 -13.828 1 98.56 121 ALA B CA 1
ATOM 2863 C C . ALA B 1 121 ? 15.414 -4.082 -14.781 1 98.56 121 ALA B C 1
ATOM 2865 O O . ALA B 1 121 ? 15.68 -5.285 -14.688 1 98.56 121 ALA B O 1
ATOM 2866 N N . ASN B 1 122 ? 15.992 -3.309 -15.633 1 97.94 122 ASN B N 1
ATOM 2867 C CA . ASN B 1 122 ? 16.734 -3.85 -16.766 1 97.94 122 ASN B CA 1
ATOM 2868 C C . ASN B 1 122 ? 18.234 -3.939 -16.469 1 97.94 122 ASN B C 1
ATOM 2870 O O . ASN B 1 122 ? 18.953 -4.688 -17.125 1 97.94 122 ASN B O 1
ATOM 2874 N N . LYS B 1 123 ? 18.719 -3.193 -15.531 1 98.06 123 LYS B N 1
ATOM 2875 C CA . LYS B 1 123 ? 20.141 -3.189 -15.172 1 98.06 123 LYS B CA 1
ATOM 2876 C C . LYS B 1 123 ? 20.391 -4.039 -13.93 1 98.06 123 LYS B C 1
ATOM 2878 O O . LYS B 1 123 ? 19.453 -4.371 -13.203 1 98.06 123 LYS B O 1
ATOM 2883 N N . LYS B 1 124 ? 21.656 -4.418 -13.812 1 97.19 124 LYS B N 1
ATOM 2884 C CA . LYS B 1 124 ? 22.078 -4.996 -12.539 1 97.19 124 LYS B CA 1
ATOM 2885 C C . LYS B 1 124 ? 22.266 -3.916 -11.484 1 97.19 124 LYS B C 1
ATOM 2887 O O . LYS B 1 124 ? 23.266 -3.191 -11.5 1 97.19 124 LYS B O 1
ATOM 2892 N N . VAL B 1 125 ? 21.375 -3.791 -10.656 1 98.69 125 VAL B N 1
ATOM 2893 C CA . VAL B 1 125 ? 21.344 -2.74 -9.648 1 98.69 125 VAL B CA 1
ATOM 2894 C C . VAL B 1 125 ? 20.812 -3.309 -8.328 1 98.69 125 VAL B C 1
ATOM 2896 O O . VAL B 1 125 ? 19.969 -4.207 -8.328 1 98.69 125 VAL B O 1
ATOM 2899 N N . ARG B 1 126 ? 21.391 -2.875 -7.168 1 98.88 126 ARG B N 1
ATOM 2900 C CA . ARG B 1 126 ? 20.859 -3.199 -5.844 1 98.88 126 ARG B CA 1
ATOM 2901 C C . ARG B 1 126 ? 19.844 -2.158 -5.391 1 98.88 126 ARG B C 1
ATOM 2903 O O . ARG B 1 126 ? 20.188 -0.996 -5.172 1 98.88 126 ARG B O 1
ATOM 2910 N N . ILE B 1 127 ? 18.578 -2.582 -5.238 1 98.94 127 ILE B N 1
ATOM 2911 C CA . ILE B 1 127 ? 17.5 -1.665 -4.883 1 98.94 127 ILE B CA 1
ATOM 2912 C C . ILE B 1 127 ? 17.094 -1.896 -3.43 1 98.94 127 ILE B C 1
ATOM 2914 O O . ILE B 1 127 ? 16.953 -3.041 -2.988 1 98.94 127 ILE B O 1
ATOM 2918 N N . VAL B 1 128 ? 16.938 -0.852 -2.629 1 98.94 128 VAL B N 1
ATOM 2919 C CA . VAL B 1 128 ? 16.297 -0.928 -1.315 1 98.94 128 VAL B CA 1
ATOM 2920 C C . VAL B 1 128 ? 14.938 -0.232 -1.354 1 98.94 128 VAL B C 1
ATOM 2922 O O . VAL B 1 128 ? 14.789 0.82 -1.979 1 98.94 128 VAL B O 1
ATOM 2925 N N . VAL B 1 129 ? 13.914 -0.867 -0.782 1 98.88 129 VAL B N 1
ATOM 2926 C CA . VAL B 1 129 ? 12.57 -0.307 -0.74 1 98.88 129 VAL B CA 1
ATOM 2927 C C . VAL B 1 129 ? 12.023 -0.371 0.686 1 98.88 129 VAL B C 1
ATOM 2929 O O . VAL B 1 129 ? 12.203 -1.374 1.381 1 98.88 129 VAL B O 1
ATOM 2932 N N . PRO B 1 130 ? 11.422 0.754 1.203 1 98.75 130 PRO B N 1
ATOM 2933 C CA . PRO B 1 130 ? 10.586 0.609 2.395 1 98.75 130 PRO B CA 1
ATOM 2934 C C . PRO B 1 130 ? 9.344 -0.242 2.143 1 98.75 130 PRO B C 1
ATOM 2936 O O . PRO B 1 130 ? 8.633 -0.028 1.156 1 98.75 130 PRO B O 1
ATOM 2939 N N . GLU B 1 131 ? 9.117 -1.167 2.932 1 98.56 131 GLU B N 1
ATOM 2940 C CA . GLU B 1 131 ? 7.98 -2.078 2.916 1 98.56 131 GLU B CA 1
ATOM 2941 C C . GLU B 1 131 ? 7.613 -2.525 4.328 1 98.56 131 GLU B C 1
ATOM 2943 O O . GLU B 1 131 ? 8.445 -3.09 5.043 1 98.56 131 GLU B O 1
ATOM 2948 N N . GLY B 1 132 ? 6.379 -2.34 4.734 1 97.69 132 GLY B N 1
ATOM 2949 C CA . GLY B 1 132 ? 5.973 -2.582 6.109 1 97.69 132 GLY B CA 1
ATOM 2950 C C . GLY B 1 132 ? 5.895 -4.055 6.457 1 97.69 132 GLY B C 1
ATOM 2951 O O . GLY B 1 132 ? 6.078 -4.438 7.617 1 97.69 132 GLY B O 1
ATOM 2952 N N . ALA B 1 133 ? 5.562 -4.91 5.492 1 97.19 133 ALA B N 1
ATOM 2953 C CA . ALA B 1 133 ? 5.516 -6.363 5.637 1 97.19 133 ALA B CA 1
ATOM 2954 C C . ALA B 1 133 ? 4.578 -6.773 6.77 1 97.19 133 ALA B C 1
ATOM 2956 O O . ALA B 1 133 ? 4.836 -7.75 7.477 1 97.19 133 ALA B O 1
ATOM 2957 N N . GLY B 1 134 ? 3.566 -5.957 6.984 1 95.75 134 GLY B N 1
ATOM 2958 C CA . GLY B 1 134 ? 2.605 -6.254 8.031 1 95.75 134 GLY B CA 1
ATOM 2959 C C . GLY B 1 134 ? 3.129 -5.957 9.43 1 95.75 134 GLY B C 1
ATOM 2960 O O . GLY B 1 134 ? 2.445 -6.211 10.422 1 95.75 134 GLY B O 1
ATOM 2961 N N . LYS B 1 135 ? 4.262 -5.344 9.508 1 95.88 135 LYS B N 1
ATOM 2962 C CA . LYS B 1 135 ? 4.902 -5.16 10.812 1 95.88 135 LYS B CA 1
ATOM 2963 C C . LYS B 1 135 ? 5.156 -3.684 11.094 1 95.88 135 LYS B C 1
ATOM 2965 O O . LYS B 1 135 ? 5.32 -3.289 12.25 1 95.88 135 LYS B O 1
ATOM 2970 N N . SER B 1 136 ? 5.266 -2.898 10.102 1 97.56 136 SER B N 1
ATOM 2971 C CA . SER B 1 136 ? 5.539 -1.471 10.227 1 97.56 136 SER B CA 1
ATOM 2972 C C . SER B 1 136 ? 4.551 -0.646 9.406 1 97.56 136 SER B C 1
ATOM 2974 O O . SER B 1 136 ? 4.191 -1.028 8.289 1 97.56 136 SER B O 1
ATOM 2976 N N . ASN B 1 137 ? 4.078 0.437 10.008 1 97.88 137 ASN B N 1
ATOM 2977 C CA . ASN B 1 137 ? 3.189 1.35 9.297 1 97.88 137 ASN B CA 1
ATOM 2978 C C . ASN B 1 137 ? 3.973 2.434 8.562 1 97.88 137 ASN B C 1
ATOM 2980 O O . ASN B 1 137 ? 4.145 3.539 9.078 1 97.88 137 ASN B O 1
ATOM 2984 N N . THR B 1 138 ? 4.41 2.098 7.344 1 98.19 138 THR B N 1
ATOM 2985 C CA . THR B 1 138 ? 5.246 2.973 6.531 1 98.19 138 THR B CA 1
ATOM 2986 C C . THR B 1 138 ? 4.516 3.385 5.254 1 98.19 138 THR B C 1
ATOM 2988 O O . THR B 1 138 ? 3.672 2.643 4.75 1 98.19 138 THR B O 1
ATOM 2991 N N . SER B 1 139 ? 4.91 4.559 4.742 1 98.5 139 SER B N 1
ATOM 2992 C CA . SER B 1 139 ? 4.34 5.066 3.496 1 98.5 139 SER B CA 1
ATOM 2993 C C . SER B 1 139 ? 4.793 4.234 2.301 1 98.5 139 SER B C 1
ATOM 2995 O O . SER B 1 139 ? 4.23 4.34 1.211 1 98.5 139 SER B O 1
ATOM 2997 N N . GLY B 1 140 ? 5.809 3.426 2.459 1 98.56 140 GLY B N 1
ATOM 2998 C CA . GLY B 1 140 ? 6.426 2.725 1.344 1 98.56 140 GLY B CA 1
ATOM 2999 C C . GLY B 1 140 ? 5.688 1.461 0.95 1 98.56 140 GLY B C 1
ATOM 3000 O O . GLY B 1 140 ? 5.977 0.863 -0.088 1 98.56 140 GLY B O 1
ATOM 3001 N N . THR B 1 141 ? 4.676 1.039 1.773 1 98.56 141 THR B N 1
ATOM 3002 C CA . THR B 1 141 ? 4.012 -0.24 1.541 1 98.56 141 THR B CA 1
ATOM 3003 C C . THR B 1 141 ? 3.303 -0.243 0.19 1 98.56 141 THR B C 1
ATOM 3005 O O . THR B 1 141 ? 2.412 0.575 -0.051 1 98.56 141 THR B O 1
ATOM 3008 N N . GLY B 1 142 ? 3.764 -1.121 -0.704 1 98.62 142 GLY B N 1
ATOM 3009 C CA . GLY B 1 142 ? 3.1 -1.372 -1.973 1 98.62 142 GLY B CA 1
ATOM 3010 C C . GLY B 1 142 ? 3.512 -0.403 -3.064 1 98.62 142 GLY B C 1
ATOM 3011 O O . GLY B 1 142 ? 3.057 -0.513 -4.203 1 98.62 142 GLY B O 1
ATOM 3012 N N . VAL B 1 143 ? 4.43 0.514 -2.766 1 98.88 143 VAL B N 1
ATOM 3013 C CA . VAL B 1 143 ? 4.727 1.629 -3.66 1 98.88 143 VAL B CA 1
ATOM 3014 C C . VAL B 1 143 ? 5.43 1.113 -4.91 1 98.88 143 VAL B C 1
ATOM 3016 O O . VAL B 1 143 ? 4.988 1.377 -6.035 1 98.88 143 VAL B O 1
ATOM 3019 N N . TRP B 1 144 ? 6.504 0.369 -4.727 1 98.88 144 TRP B N 1
ATOM 3020 C CA . TRP B 1 144 ? 7.293 -0.059 -5.879 1 98.88 144 TRP B CA 1
ATOM 3021 C C . TRP B 1 144 ? 6.465 -0.944 -6.805 1 98.88 144 TRP B C 1
ATOM 3023 O O . TRP B 1 144 ? 6.555 -0.825 -8.031 1 98.88 144 TRP B O 1
ATOM 3033 N N . GLU B 1 145 ? 5.609 -1.845 -6.211 1 98.88 145 GLU B N 1
ATOM 3034 C CA . GLU B 1 145 ? 4.852 -2.756 -7.062 1 98.88 145 GLU B CA 1
ATOM 3035 C C . GLU B 1 145 ? 3.762 -2.016 -7.832 1 98.88 145 GLU B C 1
ATOM 3037 O O . GLU B 1 145 ? 3.449 -2.367 -8.969 1 98.88 145 GLU B O 1
ATOM 3042 N N . ASP B 1 146 ? 3.168 -0.965 -7.223 1 98.88 146 ASP B N 1
ATOM 3043 C CA . ASP B 1 146 ? 2.16 -0.189 -7.938 1 98.88 146 ASP B CA 1
ATOM 3044 C C . ASP B 1 146 ? 2.781 0.569 -9.109 1 98.88 146 ASP B C 1
ATOM 3046 O O . ASP B 1 146 ? 2.152 0.725 -10.156 1 98.88 146 ASP B O 1
ATOM 3050 N N . MET B 1 147 ? 3.992 0.973 -8.922 1 98.94 147 MET B N 1
ATOM 3051 C CA . MET B 1 147 ? 4.645 1.727 -9.992 1 98.94 147 MET B CA 1
ATOM 3052 C C . MET B 1 147 ? 5.102 0.798 -11.109 1 98.94 147 MET B C 1
ATOM 3054 O O . MET B 1 147 ? 4.684 0.95 -12.258 1 98.94 147 MET B O 1
ATOM 3058 N N . ILE B 1 148 ? 5.883 -0.208 -10.781 1 98.94 148 ILE B N 1
ATOM 3059 C CA . ILE B 1 148 ? 6.445 -1.063 -11.82 1 98.94 148 ILE B CA 1
ATOM 3060 C C . ILE B 1 148 ? 5.332 -1.886 -12.469 1 98.94 148 ILE B C 1
ATOM 3062 O O . ILE B 1 148 ? 5.41 -2.219 -13.656 1 98.94 148 ILE B O 1
ATOM 3066 N N . GLY B 1 149 ? 4.273 -2.164 -11.719 1 98.81 149 GLY B N 1
ATOM 3067 C CA . GLY B 1 149 ? 3.139 -2.893 -12.266 1 98.81 149 GLY B CA 1
ATOM 3068 C C . GLY B 1 149 ? 2.496 -2.195 -13.445 1 98.81 149 GLY B C 1
ATOM 3069 O O . GLY B 1 149 ? 1.915 -2.848 -14.32 1 98.81 149 GLY B O 1
ATOM 3070 N N . ARG B 1 150 ? 2.609 -0.916 -13.531 1 98.81 150 ARG B N 1
ATOM 3071 C CA . ARG B 1 150 ? 1.976 -0.141 -14.594 1 98.81 150 ARG B CA 1
ATOM 3072 C C . ARG B 1 150 ? 2.674 -0.372 -15.93 1 98.81 150 ARG B C 1
ATOM 3074 O O . ARG B 1 150 ? 2.162 0.024 -16.984 1 98.81 150 ARG B O 1
ATOM 3081 N N . THR B 1 151 ? 3.82 -1.021 -15.906 1 98.62 151 THR B N 1
ATOM 3082 C CA . THR B 1 151 ? 4.441 -1.434 -17.156 1 98.62 151 THR B CA 1
ATOM 3083 C C . THR B 1 151 ? 3.625 -2.537 -17.828 1 98.62 151 THR B C 1
ATOM 3085 O O . THR B 1 151 ? 3.797 -2.809 -19.016 1 98.62 151 THR B O 1
ATOM 3088 N N . GLN B 1 152 ? 2.855 -3.246 -17.094 1 98.44 152 GLN B N 1
ATOM 3089 C CA . GLN B 1 152 ? 1.996 -4.324 -17.562 1 98.44 152 GLN B CA 1
ATOM 3090 C C . GLN B 1 152 ? 2.811 -5.406 -18.266 1 98.44 152 GLN B C 1
ATOM 3092 O O . GLN B 1 152 ? 2.436 -5.867 -19.344 1 98.44 152 GLN B O 1
ATOM 3097 N N . ASP B 1 153 ? 3.875 -5.742 -17.641 1 98.44 153 ASP B N 1
ATOM 3098 C CA . ASP B 1 153 ? 4.785 -6.762 -18.156 1 98.44 153 ASP B CA 1
ATOM 3099 C C . ASP B 1 153 ? 5.383 -7.59 -17.016 1 98.44 153 ASP B C 1
ATOM 3101 O O . ASP B 1 153 ? 6.246 -7.113 -16.281 1 98.44 153 ASP B O 1
ATOM 3105 N N . ILE B 1 154 ? 4.973 -8.836 -16.938 1 98.56 154 ILE B N 1
ATOM 3106 C CA . ILE B 1 154 ? 5.309 -9.68 -15.789 1 98.56 154 ILE B CA 1
ATOM 3107 C C . ILE B 1 154 ? 6.82 -9.875 -15.719 1 98.56 154 ILE B C 1
ATOM 3109 O O . ILE B 1 154 ? 7.391 -9.969 -14.625 1 98.56 154 ILE B O 1
ATOM 3113 N N . LYS B 1 155 ? 7.504 -9.93 -16.812 1 98.31 155 LYS B N 1
ATOM 3114 C CA . LYS B 1 155 ? 8.953 -10.102 -16.812 1 98.31 155 LYS B CA 1
ATOM 3115 C C . LYS B 1 155 ? 9.648 -8.883 -16.219 1 98.31 155 LYS B C 1
ATOM 3117 O O . LYS B 1 155 ? 10.594 -9.023 -15.43 1 98.31 155 LYS B O 1
ATOM 3122 N N . THR B 1 156 ? 9.188 -7.707 -16.594 1 98.62 156 THR B N 1
ATOM 3123 C CA . THR B 1 156 ? 9.734 -6.48 -16.031 1 98.62 156 THR B CA 1
ATOM 3124 C C . THR B 1 156 ? 9.508 -6.43 -14.523 1 98.62 156 THR B C 1
ATOM 3126 O O . THR B 1 156 ? 10.406 -6.047 -13.773 1 98.62 156 THR B O 1
ATOM 3129 N N . ILE B 1 157 ? 8.344 -6.867 -14.086 1 98.75 157 ILE B N 1
ATOM 3130 C CA . ILE B 1 157 ? 8.016 -6.898 -12.664 1 98.75 157 ILE B CA 1
ATOM 3131 C C . ILE B 1 157 ? 8.945 -7.871 -11.938 1 98.75 157 ILE B C 1
ATOM 3133 O O . ILE B 1 157 ? 9.5 -7.543 -10.883 1 98.75 157 ILE B O 1
ATOM 3137 N N . GLN B 1 158 ? 9.125 -9.031 -12.531 1 98.62 158 GLN B N 1
ATOM 3138 C CA . GLN B 1 158 ? 10.016 -10.031 -11.961 1 98.62 158 GLN B CA 1
ATOM 3139 C C . GLN B 1 158 ? 11.453 -9.516 -11.875 1 98.62 158 GLN B C 1
ATOM 3141 O O . GLN B 1 158 ? 12.109 -9.664 -10.852 1 98.62 158 GLN B O 1
ATOM 3146 N N . ASN B 1 159 ? 11.93 -8.906 -12.977 1 98.75 159 ASN B N 1
ATOM 3147 C CA . ASN B 1 159 ? 13.281 -8.367 -13 1 98.75 159 ASN B CA 1
ATOM 3148 C C . ASN B 1 159 ? 13.492 -7.316 -11.906 1 98.75 159 ASN B C 1
ATOM 3150 O O . ASN B 1 159 ? 14.5 -7.336 -11.211 1 98.75 159 ASN B O 1
ATOM 3154 N N . PHE B 1 160 ? 12.578 -6.422 -11.805 1 98.88 160 PHE B N 1
ATOM 3155 C CA . PHE B 1 160 ? 12.648 -5.383 -10.781 1 98.88 160 PHE B CA 1
ATOM 3156 C C . PHE B 1 160 ? 12.719 -5.996 -9.391 1 98.88 160 PHE B C 1
ATOM 3158 O O . PHE B 1 160 ? 13.586 -5.641 -8.594 1 98.88 160 PHE B O 1
ATOM 3165 N N . ARG B 1 161 ? 11.82 -6.887 -9.109 1 98.75 161 ARG B N 1
ATOM 3166 C CA . ARG B 1 161 ? 11.781 -7.527 -7.801 1 98.75 161 ARG B CA 1
ATOM 3167 C C . ARG B 1 161 ? 13.102 -8.227 -7.488 1 98.75 161 ARG B C 1
ATOM 3169 O O . ARG B 1 161 ? 13.586 -8.164 -6.355 1 98.75 161 ARG B O 1
ATOM 3176 N N . ASN B 1 162 ? 13.617 -8.945 -8.492 1 98.31 162 ASN B N 1
ATOM 3177 C CA . ASN B 1 162 ? 14.859 -9.688 -8.312 1 98.31 162 ASN B CA 1
ATOM 3178 C C . ASN B 1 162 ? 16.016 -8.758 -7.965 1 98.31 162 ASN B C 1
ATOM 3180 O O . ASN B 1 162 ? 17.016 -9.188 -7.367 1 98.31 162 ASN B O 1
ATOM 3184 N N . ASN B 1 163 ? 15.883 -7.473 -8.352 1 98.81 163 ASN B N 1
ATOM 3185 C CA . ASN B 1 163 ? 16.938 -6.492 -8.094 1 98.81 163 ASN B CA 1
ATOM 3186 C C . ASN B 1 163 ? 16.797 -5.879 -6.703 1 98.81 163 ASN B C 1
ATOM 3188 O O . ASN B 1 163 ? 17.688 -5.16 -6.246 1 98.81 163 ASN B O 1
ATOM 3192 N N . ILE B 1 164 ? 15.711 -6.137 -5.984 1 98.81 164 ILE B N 1
ATOM 3193 C CA . ILE B 1 164 ? 15.547 -5.629 -4.629 1 98.81 164 ILE B CA 1
ATOM 3194 C C . ILE B 1 164 ? 16.391 -6.465 -3.662 1 98.81 164 ILE B C 1
ATOM 3196 O O . ILE B 1 164 ? 16.156 -7.664 -3.506 1 98.81 164 ILE B O 1
ATOM 3200 N N . VAL B 1 165 ? 17.281 -5.781 -2.994 1 98.69 165 VAL B N 1
ATOM 3201 C CA . VAL B 1 165 ? 18.203 -6.5 -2.123 1 98.69 165 VAL B CA 1
ATOM 3202 C C . VAL B 1 165 ? 17.75 -6.379 -0.671 1 98.69 165 VAL B C 1
ATOM 3204 O O . VAL B 1 165 ? 18.234 -7.105 0.201 1 98.69 165 VAL B O 1
ATOM 3207 N N . ALA B 1 166 ? 16.844 -5.41 -0.397 1 98.62 166 ALA B N 1
ATOM 3208 C CA . ALA B 1 166 ? 16.375 -5.242 0.974 1 98.62 166 ALA B CA 1
ATOM 3209 C C . ALA B 1 166 ? 14.977 -4.625 0.999 1 98.62 166 ALA B C 1
ATOM 3211 O O . ALA B 1 166 ? 14.734 -3.58 0.39 1 98.62 166 ALA B O 1
ATOM 3212 N N . PHE B 1 167 ? 14.055 -5.332 1.602 1 98.62 167 PHE B N 1
ATOM 3213 C CA . PHE B 1 167 ? 12.805 -4.781 2.117 1 98.62 167 PHE B CA 1
ATOM 3214 C C . PHE B 1 167 ? 12.969 -4.328 3.562 1 98.62 167 PHE B C 1
ATOM 3216 O O . PHE B 1 167 ? 13.273 -5.141 4.441 1 98.62 167 PHE B O 1
ATOM 3223 N N . VAL B 1 168 ? 12.773 -3.023 3.785 1 98.69 168 VAL B N 1
ATOM 3224 C CA . VAL B 1 168 ? 13.047 -2.516 5.125 1 98.69 168 VAL B CA 1
ATOM 3225 C C . VAL B 1 168 ? 11.805 -1.828 5.684 1 98.69 168 VAL B C 1
ATOM 3227 O O . VAL B 1 168 ? 10.961 -1.351 4.926 1 98.69 168 VAL B O 1
ATOM 3230 N N . PRO B 1 169 ? 11.695 -1.722 6.965 1 98.19 169 PRO B N 1
ATOM 3231 C CA . PRO B 1 169 ? 10.406 -1.397 7.586 1 98.19 169 PRO B CA 1
ATOM 3232 C C . PRO B 1 169 ? 10.023 0.072 7.422 1 98.19 169 PRO B C 1
ATOM 3234 O O . PRO B 1 169 ? 8.867 0.443 7.645 1 98.19 169 PRO B O 1
ATOM 3237 N N . ASN B 1 170 ? 10.961 0.926 7.07 1 98.12 170 ASN B N 1
ATOM 3238 C CA . ASN B 1 170 ? 10.664 2.352 6.953 1 98.12 170 ASN B CA 1
ATOM 3239 C C . ASN B 1 170 ? 11.766 3.09 6.195 1 98.12 170 ASN B C 1
ATOM 3241 O O . ASN B 1 170 ? 12.812 2.516 5.895 1 98.12 170 ASN B O 1
ATOM 3245 N N . SER B 1 171 ? 11.484 4.344 5.945 1 98.19 171 SER B N 1
ATOM 3246 C CA . SER B 1 171 ? 12.406 5.156 5.156 1 98.19 171 SER B CA 1
ATOM 3247 C C . SER B 1 171 ? 13.719 5.367 5.898 1 98.19 171 SER B C 1
ATOM 3249 O O . SER B 1 171 ? 14.789 5.434 5.277 1 98.19 171 SER B O 1
ATOM 3251 N N . GLY B 1 172 ? 13.68 5.543 7.23 1 97.38 172 GLY B N 1
ATOM 3252 C CA . GLY B 1 172 ? 14.906 5.691 7.996 1 97.38 172 GLY B CA 1
ATOM 3253 C C . GLY B 1 172 ? 15.859 4.52 7.828 1 97.38 172 GLY B C 1
ATOM 3254 O O . GLY B 1 172 ? 17.062 4.707 7.66 1 97.38 172 GLY B O 1
ATOM 3255 N N . SER B 1 173 ? 15.312 3.297 7.883 1 98.25 173 SER B N 1
ATOM 3256 C CA . SER B 1 173 ? 16.125 2.098 7.688 1 98.25 173 SER B CA 1
ATOM 3257 C C . SER B 1 173 ? 16.672 2.027 6.27 1 98.25 173 SER B C 1
ATOM 3259 O O . SER B 1 173 ? 17.812 1.607 6.066 1 98.25 173 SER B O 1
ATOM 3261 N N . ALA B 1 174 ? 15.875 2.398 5.301 1 98.69 174 ALA B N 1
ATOM 3262 C CA . ALA B 1 174 ? 16.344 2.43 3.916 1 98.69 174 ALA B CA 1
ATOM 3263 C C . ALA B 1 174 ? 17.469 3.432 3.742 1 98.69 174 ALA B C 1
ATOM 3265 O O . ALA B 1 174 ? 18.484 3.133 3.094 1 98.69 174 ALA B O 1
ATOM 3266 N N . ARG B 1 175 ? 17.281 4.605 4.305 1 98.19 175 ARG B N 1
ATOM 3267 C CA . ARG B 1 175 ? 18.312 5.645 4.25 1 98.19 175 ARG B CA 1
ATOM 3268 C C . ARG B 1 175 ? 19.641 5.137 4.789 1 98.19 175 ARG B C 1
ATOM 3270 O O . ARG B 1 175 ? 20.688 5.398 4.207 1 98.19 175 ARG B O 1
ATOM 3277 N N . LYS B 1 176 ? 19.531 4.469 5.922 1 98.06 176 LYS B N 1
ATOM 3278 C CA . LYS B 1 176 ? 20.75 3.945 6.551 1 98.06 176 LYS B CA 1
ATOM 3279 C C . LYS B 1 176 ? 21.484 2.994 5.617 1 98.06 176 LYS B C 1
ATOM 3281 O O . LYS B 1 176 ? 22.688 3.139 5.402 1 98.06 176 LYS B O 1
ATOM 3286 N N . LEU B 1 177 ? 20.812 2.012 5.008 1 98.56 177 LEU B N 1
ATOM 3287 C CA . LEU B 1 177 ? 21.422 1.056 4.094 1 98.56 177 LEU B CA 1
ATOM 3288 C C . LEU B 1 177 ? 22 1.766 2.871 1 98.56 177 LEU B C 1
ATOM 3290 O O . LEU B 1 177 ? 23.109 1.453 2.43 1 98.56 177 LEU B O 1
ATOM 3294 N N . PHE B 1 178 ? 21.266 2.703 2.391 1 98.75 178 PHE B N 1
ATOM 3295 C CA . PHE B 1 178 ? 21.672 3.469 1.219 1 98.75 178 PHE B CA 1
ATOM 3296 C C . PHE B 1 178 ? 22.938 4.273 1.512 1 98.75 178 PHE B C 1
ATOM 3298 O O . PHE B 1 178 ? 23.891 4.254 0.729 1 98.75 178 PHE B O 1
ATOM 3305 N N . ALA B 1 179 ? 22.953 4.934 2.623 1 97.69 179 ALA B N 1
ATOM 3306 C CA . ALA B 1 179 ? 24.078 5.766 3.012 1 97.69 179 ALA B CA 1
ATOM 3307 C C . ALA B 1 179 ? 25.344 4.922 3.238 1 97.69 179 ALA B C 1
ATOM 3309 O O . ALA B 1 179 ? 26.453 5.414 3.1 1 97.69 179 ALA B O 1
ATOM 3310 N N . GLN B 1 180 ? 25.141 3.674 3.555 1 98 180 GLN B N 1
ATOM 3311 C CA . GLN B 1 180 ? 26.25 2.762 3.809 1 98 180 GLN B CA 1
ATOM 3312 C C . GLN B 1 180 ? 26.672 2.031 2.535 1 98 180 GLN B C 1
ATOM 3314 O O . GLN B 1 180 ? 27.406 1.041 2.59 1 98 180 GLN B O 1
ATOM 3319 N N . ASP B 1 181 ? 26.141 2.426 1.455 1 97.81 181 ASP B N 1
ATOM 3320 C CA . ASP B 1 181 ? 26.469 1.882 0.141 1 97.81 181 ASP B CA 1
ATOM 3321 C C . ASP B 1 181 ? 26.078 0.411 0.04 1 97.81 181 ASP B C 1
ATOM 3323 O O . ASP B 1 181 ? 26.781 -0.391 -0.562 1 97.81 181 ASP B O 1
ATOM 3327 N N . GLN B 1 182 ? 25.031 0.117 0.712 1 98.62 182 GLN B N 1
ATOM 3328 C CA . GLN B 1 182 ? 24.5 -1.243 0.632 1 98.62 182 GLN B CA 1
ATOM 3329 C C . GLN B 1 182 ? 23.391 -1.347 -0.414 1 98.62 182 GLN B C 1
ATOM 3331 O O . GLN B 1 182 ? 22.812 -2.414 -0.597 1 98.62 182 GLN B O 1
ATOM 3336 N N . ALA B 1 183 ? 23.094 -0.321 -1.086 1 98.88 183 ALA B N 1
ATOM 3337 C CA . ALA B 1 183 ? 22.172 -0.252 -2.215 1 98.88 183 ALA B CA 1
ATOM 3338 C C . ALA B 1 183 ? 22.609 0.812 -3.217 1 98.88 183 ALA B C 1
ATOM 3340 O O . ALA B 1 183 ? 23.125 1.858 -2.832 1 98.88 183 ALA B O 1
ATOM 3341 N N . ASP B 1 184 ? 22.328 0.566 -4.492 1 98.88 184 ASP B N 1
ATOM 3342 C CA . ASP B 1 184 ? 22.625 1.509 -5.566 1 98.88 184 ASP B CA 1
ATOM 3343 C C . ASP B 1 184 ? 21.469 2.506 -5.746 1 98.88 184 ASP B C 1
ATOM 3345 O O . ASP B 1 184 ? 21.688 3.631 -6.203 1 98.88 184 ASP B O 1
ATOM 3349 N N . ALA B 1 185 ? 20.297 2.1 -5.449 1 98.94 185 ALA B N 1
ATOM 3350 C CA . ALA B 1 185 ? 19.078 2.908 -5.617 1 98.94 185 ALA B CA 1
ATOM 3351 C C . ALA B 1 185 ? 18.125 2.699 -4.457 1 98.94 185 ALA B C 1
ATOM 3353 O O . ALA B 1 185 ? 17.969 1.582 -3.959 1 98.94 185 ALA B O 1
ATOM 3354 N N . TRP B 1 186 ? 17.516 3.773 -4.016 1 98.94 186 TRP B N 1
ATOM 3355 C CA . TRP B 1 186 ? 16.5 3.814 -2.975 1 98.94 186 TRP B CA 1
ATOM 3356 C C . TRP B 1 186 ? 15.188 4.375 -3.518 1 98.94 186 TRP B C 1
ATOM 3358 O O . TRP B 1 186 ? 15.133 5.531 -3.947 1 98.94 186 TRP B O 1
ATOM 3368 N N . ILE B 1 187 ? 14.133 3.486 -3.602 1 98.94 187 ILE B N 1
ATOM 3369 C CA . ILE B 1 187 ? 12.805 4 -3.904 1 98.94 187 ILE B CA 1
ATOM 3370 C C . ILE B 1 187 ? 12.258 4.77 -2.703 1 98.94 187 ILE B C 1
ATOM 3372 O O . ILE B 1 187 ? 12.086 4.199 -1.622 1 98.94 187 ILE B O 1
ATOM 3376 N N . THR B 1 188 ? 11.992 6.031 -2.879 1 98.75 188 THR B N 1
ATOM 3377 C CA . THR B 1 188 ? 11.617 6.879 -1.757 1 98.75 188 THR B CA 1
ATOM 3378 C C . THR B 1 188 ? 10.789 8.07 -2.236 1 98.75 188 THR B C 1
ATOM 3380 O O . THR B 1 188 ? 10.133 8 -3.275 1 98.75 188 THR B O 1
ATOM 3383 N N . TRP B 1 189 ? 10.742 9.062 -1.401 1 98.88 189 TRP B N 1
ATOM 3384 C CA . TRP B 1 189 ? 9.922 10.234 -1.661 1 98.88 189 TRP B CA 1
ATOM 3385 C C . TRP B 1 189 ? 10.781 11.484 -1.807 1 98.88 189 TRP B C 1
ATOM 3387 O O . TRP B 1 189 ? 11.844 11.586 -1.196 1 98.88 189 TRP B O 1
ATOM 3397 N N . ILE B 1 190 ? 10.289 12.492 -2.512 1 98.81 190 ILE B N 1
ATOM 3398 C CA . ILE B 1 190 ? 11.031 13.703 -2.854 1 98.81 190 ILE B CA 1
ATOM 3399 C C . ILE B 1 190 ? 11.406 14.453 -1.577 1 98.81 190 ILE B C 1
ATOM 3401 O O . ILE B 1 190 ? 12.438 15.125 -1.528 1 98.81 190 ILE B O 1
ATOM 3405 N N . ASP B 1 191 ? 10.594 14.32 -0.521 1 98.62 191 ASP B N 1
ATOM 3406 C CA . ASP B 1 191 ? 10.883 15.07 0.7 1 98.62 191 ASP B CA 1
ATOM 3407 C C . ASP B 1 191 ? 12.172 14.578 1.354 1 98.62 191 ASP B C 1
ATOM 3409 O O . ASP B 1 191 ? 12.875 15.352 2.002 1 98.62 191 ASP B O 1
ATOM 3413 N N . TRP B 1 192 ? 12.523 13.359 1.181 1 98.38 192 TRP B N 1
ATOM 3414 C CA . TRP B 1 192 ? 13.789 12.859 1.716 1 98.38 192 TRP B CA 1
ATOM 3415 C C . TRP B 1 192 ? 14.977 13.477 0.984 1 98.38 192 TRP B C 1
ATOM 3417 O O . TRP B 1 192 ? 15.992 13.805 1.603 1 98.38 192 TRP B O 1
ATOM 3427 N N . SER B 1 193 ? 14.852 13.562 -0.33 1 98 193 SER B N 1
ATOM 3428 C CA . SER B 1 193 ? 15.906 14.203 -1.11 1 98 193 SER B CA 1
ATOM 3429 C C . SER B 1 193 ? 16.062 15.672 -0.734 1 98 193 SER B C 1
ATOM 3431 O O . SER B 1 193 ? 17.172 16.156 -0.536 1 98 193 SER B O 1
ATOM 3433 N N . LYS B 1 194 ? 14.953 16.391 -0.603 1 98.31 194 LYS B N 1
ATOM 3434 C CA . LYS B 1 194 ? 14.984 17.812 -0.291 1 98.31 194 LYS B CA 1
ATOM 3435 C C . LYS B 1 194 ? 15.508 18.062 1.121 1 98.31 194 LYS B C 1
ATOM 3437 O O . LYS B 1 194 ? 16.188 19.062 1.374 1 98.31 194 LYS B O 1
ATOM 3442 N N . SER B 1 195 ? 15.234 17.156 2.018 1 97.56 195 SER B N 1
ATOM 3443 C CA . SER B 1 195 ? 15.648 17.297 3.412 1 97.56 195 SER B CA 1
ATOM 3444 C C . SER B 1 195 ? 17.094 16.875 3.605 1 97.56 195 SER B C 1
ATOM 3446 O O . SER B 1 195 ? 17.719 17.219 4.613 1 97.56 195 SER B O 1
ATOM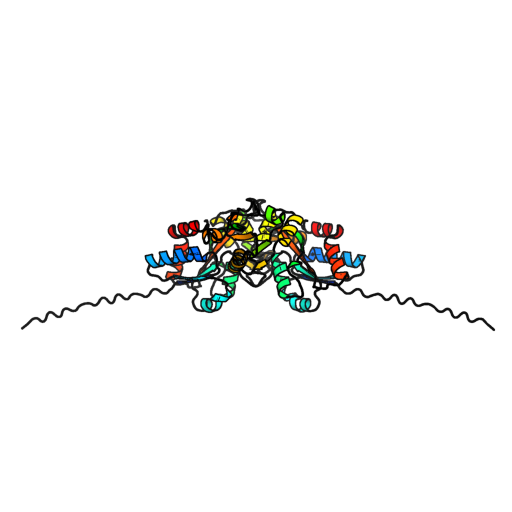 3448 N N . ASN B 1 196 ? 17.594 16.094 2.662 1 95.88 196 ASN B N 1
ATOM 3449 C CA . ASN B 1 196 ? 18.953 15.57 2.715 1 95.88 196 ASN B CA 1
ATOM 3450 C C . ASN B 1 196 ? 19.672 15.742 1.379 1 95.88 196 ASN B C 1
ATOM 3452 O O . ASN B 1 196 ? 20.031 14.758 0.73 1 95.88 196 ASN B O 1
ATOM 3456 N N . PRO B 1 197 ? 20.016 16.984 1.032 1 94.38 197 PRO B N 1
ATOM 3457 C CA . PRO B 1 197 ? 20.484 17.266 -0.329 1 94.38 197 PRO B CA 1
ATOM 3458 C C . PRO B 1 197 ? 21.812 16.578 -0.645 1 94.38 197 PRO B C 1
ATOM 3460 O O . PRO B 1 197 ? 22.156 16.375 -1.815 1 94.38 197 PRO B O 1
ATOM 3463 N N . ASP B 1 198 ? 22.578 16.109 0.328 1 95.31 198 ASP B N 1
ATOM 3464 C CA . ASP B 1 198 ? 23.906 15.57 0.073 1 95.31 198 ASP B CA 1
ATOM 3465 C C . ASP B 1 198 ? 23.891 14.039 0.082 1 95.31 198 ASP B C 1
ATOM 3467 O O . ASP B 1 198 ? 24.922 13.398 -0.117 1 95.31 198 ASP B O 1
ATOM 3471 N N . ILE B 1 199 ? 22.719 13.508 0.217 1 96 199 ILE B N 1
ATOM 3472 C CA . ILE B 1 199 ? 22.672 12.07 0.467 1 96 199 ILE B CA 1
ATOM 3473 C C . ILE B 1 199 ? 22.844 11.312 -0.846 1 96 199 ILE B C 1
ATOM 3475 O O . ILE B 1 199 ? 23.344 10.18 -0.854 1 96 199 ILE B O 1
ATOM 3479 N N . GLY B 1 200 ? 22.469 11.875 -1.926 1 98.25 200 GLY B N 1
ATOM 3480 C CA . GLY B 1 200 ? 22.5 11.219 -3.223 1 98.25 200 GLY B CA 1
ATOM 3481 C C . GLY B 1 200 ? 21.969 12.086 -4.344 1 98.25 200 GLY B C 1
ATOM 3482 O O . GLY B 1 200 ? 21.875 13.305 -4.199 1 98.25 200 GLY B O 1
ATOM 3483 N N . THR B 1 201 ? 21.734 11.445 -5.531 1 98.75 201 THR B N 1
ATOM 3484 C CA . THR B 1 201 ? 21.203 12.125 -6.703 1 98.75 201 THR B CA 1
ATOM 3485 C C . THR B 1 201 ? 19.781 11.648 -6.988 1 98.75 201 THR B C 1
ATOM 3487 O O . THR B 1 201 ? 19.531 10.453 -7.176 1 98.75 201 THR B O 1
ATOM 3490 N N . ALA B 1 202 ? 18.875 12.586 -6.992 1 98.81 202 ALA B N 1
ATOM 3491 C CA . ALA B 1 202 ? 17.469 12.258 -7.254 1 98.81 202 ALA B CA 1
ATOM 3492 C C . ALA B 1 202 ? 17.234 12.031 -8.742 1 98.81 202 ALA B C 1
ATOM 3494 O O . ALA B 1 202 ? 17.734 12.773 -9.586 1 98.81 202 ALA B O 1
ATOM 3495 N N . VAL B 1 203 ? 16.516 10.961 -9.062 1 98.88 203 VAL B N 1
ATOM 3496 C CA . VAL B 1 203 ? 16.062 10.648 -10.422 1 98.88 203 VAL B CA 1
ATOM 3497 C C . VAL B 1 203 ? 14.539 10.578 -10.453 1 98.88 203 VAL B C 1
ATOM 3499 O O . VAL B 1 203 ? 13.93 9.898 -9.625 1 98.88 203 VAL B O 1
ATOM 3502 N N . ALA B 1 204 ? 13.945 11.305 -11.406 1 98.81 204 ALA B N 1
ATOM 3503 C CA . ALA B 1 204 ? 12.492 11.266 -11.57 1 98.81 204 ALA B CA 1
ATOM 3504 C C . ALA B 1 204 ? 12.031 9.914 -12.086 1 98.81 204 ALA B C 1
ATOM 3506 O O . ALA B 1 204 ? 12.695 9.305 -12.938 1 98.81 204 ALA B O 1
ATOM 3507 N N . ILE B 1 205 ? 10.953 9.492 -11.562 1 98.88 205 ILE B N 1
ATOM 3508 C CA . ILE B 1 205 ? 10.297 8.305 -12.102 1 98.88 205 ILE B CA 1
ATOM 3509 C C . ILE B 1 205 ? 9.484 8.688 -13.336 1 98.88 205 ILE B C 1
ATOM 3511 O O . ILE B 1 205 ? 8.961 9.797 -13.422 1 98.88 205 ILE B O 1
ATOM 3515 N N . GLU B 1 206 ? 9.352 7.734 -14.273 1 98.81 206 GLU B N 1
ATOM 3516 C CA . GLU B 1 206 ? 8.602 7.988 -15.5 1 98.81 206 GLU B CA 1
ATOM 3517 C C . GLU B 1 206 ? 7.207 8.516 -15.195 1 98.81 206 GLU B C 1
ATOM 3519 O O . GLU B 1 206 ? 6.543 8.031 -14.273 1 98.81 206 GLU B O 1
ATOM 3524 N N . LYS B 1 207 ? 6.711 9.453 -16 1 98.31 207 LYS B N 1
ATOM 3525 C CA . LYS B 1 207 ? 5.441 10.133 -15.758 1 98.31 207 LYS B CA 1
ATOM 3526 C C . LYS B 1 207 ? 4.277 9.148 -15.766 1 98.31 207 LYS B C 1
ATOM 3528 O O . LYS B 1 207 ? 3.307 9.32 -15.023 1 98.31 207 LYS B O 1
ATOM 3533 N N . ASP B 1 208 ? 4.383 8.148 -16.531 1 98.19 208 ASP B N 1
ATOM 3534 C CA . ASP B 1 208 ? 3.268 7.219 -16.656 1 98.19 208 ASP B CA 1
ATOM 3535 C C . ASP B 1 208 ? 3.334 6.137 -15.578 1 98.19 208 ASP B C 1
ATOM 3537 O O . ASP B 1 208 ? 2.406 5.336 -15.438 1 98.19 208 ASP B O 1
ATOM 3541 N N . LEU B 1 209 ? 4.383 6.152 -14.711 1 98.88 209 LEU B N 1
ATOM 3542 C CA . LEU B 1 209 ? 4.551 5.082 -13.734 1 98.88 209 LEU B CA 1
ATOM 3543 C C . LEU B 1 209 ? 4.457 5.625 -12.312 1 98.88 209 LEU B C 1
ATOM 3545 O O . LEU B 1 209 ? 4.086 4.895 -11.383 1 98.88 209 LEU B O 1
ATOM 3549 N N . VAL B 1 210 ? 4.742 6.82 -12.078 1 98.94 210 VAL B N 1
ATOM 3550 C CA . VAL B 1 210 ? 4.98 7.418 -10.766 1 98.94 210 VAL B CA 1
ATOM 3551 C C . VAL B 1 210 ? 3.678 7.465 -9.977 1 98.94 210 VAL B C 1
ATOM 3553 O O . VAL B 1 210 ? 2.6 7.629 -10.555 1 98.94 210 VAL B O 1
ATOM 3556 N N . VAL B 1 211 ? 3.764 7.301 -8.641 1 98.88 211 VAL B N 1
ATOM 3557 C CA . VAL B 1 211 ? 2.623 7.48 -7.746 1 98.88 211 VAL B CA 1
ATOM 3558 C C . VAL B 1 211 ? 2.932 8.578 -6.727 1 98.88 211 VAL B C 1
ATOM 3560 O O . VAL B 1 211 ? 4.062 9.062 -6.652 1 98.88 211 VAL B O 1
ATOM 3563 N N . TYR B 1 212 ? 1.894 8.938 -6.012 1 98.88 212 TYR B N 1
ATOM 3564 C CA . TYR B 1 212 ? 1.919 10.008 -5.016 1 98.88 212 TYR B CA 1
ATOM 3565 C C . TYR B 1 212 ? 1.253 9.562 -3.721 1 98.88 212 TYR B C 1
ATOM 3567 O O . TYR B 1 212 ? 0.284 8.797 -3.744 1 98.88 212 TYR B O 1
ATOM 3575 N N . ARG B 1 213 ? 1.742 10.039 -2.594 1 98.81 213 ARG B N 1
ATOM 3576 C CA . ARG B 1 213 ? 1.074 9.766 -1.326 1 98.81 213 ARG B CA 1
ATOM 3577 C C . ARG B 1 213 ? 0.998 11.023 -0.467 1 98.81 213 ARG B C 1
ATOM 3579 O O . ARG B 1 213 ? 1.799 11.945 -0.633 1 98.81 213 ARG B O 1
ATOM 3586 N N . THR B 1 214 ? 0.109 11.023 0.477 1 98.94 214 THR B N 1
ATOM 3587 C CA . THR B 1 214 ? -0.306 12.234 1.176 1 98.94 214 THR B CA 1
ATOM 3588 C C . THR B 1 214 ? 0.371 12.328 2.541 1 98.94 214 THR B C 1
ATOM 3590 O O . THR B 1 214 ? 0.842 11.32 3.076 1 98.94 214 THR B O 1
ATOM 3593 N N . PHE B 1 215 ? 0.499 13.555 2.996 1 98.94 215 PHE B N 1
ATOM 3594 C CA . PHE B 1 215 ? 0.621 13.883 4.414 1 98.94 215 PHE B CA 1
ATOM 3595 C C . PHE B 1 215 ? -0.753 14.062 5.047 1 98.94 215 PHE B C 1
ATOM 3597 O O . PHE B 1 215 ? -1.561 14.867 4.574 1 98.94 215 PHE B O 1
ATOM 3604 N N . ASN B 1 216 ? -0.997 13.297 6.129 1 98.88 216 ASN B N 1
ATOM 3605 C CA . ASN B 1 216 ? -2.301 13.289 6.781 1 98.88 216 ASN B CA 1
ATOM 3606 C C . ASN B 1 216 ? -2.186 13.641 8.266 1 98.88 216 ASN B C 1
ATOM 3608 O O . ASN B 1 216 ? -1.199 13.289 8.914 1 98.88 216 ASN B O 1
ATOM 3612 N N . VAL B 1 217 ? -3.211 14.25 8.797 1 98.88 217 VAL B N 1
ATOM 3613 C CA . VAL B 1 217 ? -3.281 14.492 10.234 1 98.88 217 VAL B CA 1
ATOM 3614 C C . VAL B 1 217 ? -4.637 14.031 10.766 1 98.88 217 VAL B C 1
ATOM 3616 O O . VAL B 1 217 ? -5.621 13.984 10.023 1 98.88 217 VAL B O 1
ATOM 3619 N N . ILE B 1 218 ? -4.688 13.734 12.008 1 98.88 218 ILE B N 1
ATOM 3620 C CA . ILE B 1 218 ? -5.91 13.422 12.734 1 98.88 218 ILE B CA 1
ATOM 3621 C C . ILE B 1 218 ? -5.797 13.922 14.172 1 98.88 218 ILE B C 1
ATOM 3623 O O . ILE B 1 218 ? -4.824 13.625 14.867 1 98.88 218 ILE B O 1
ATOM 3627 N N . ALA B 1 219 ? -6.715 14.688 14.586 1 98.81 219 ALA B N 1
ATOM 3628 C CA . ALA B 1 219 ? -6.758 15.211 15.945 1 98.81 219 ALA B CA 1
ATOM 3629 C C . ALA B 1 219 ? -7.406 14.203 16.891 1 98.81 219 ALA B C 1
ATOM 3631 O O . ALA B 1 219 ? -8.312 13.461 16.5 1 98.81 219 ALA B O 1
ATOM 3632 N N . LYS B 1 220 ? -6.965 14.242 18.125 1 98.69 220 LYS B N 1
ATOM 3633 C CA . LYS B 1 220 ? -7.648 13.492 19.172 1 98.69 220 LYS B CA 1
ATOM 3634 C C . LYS B 1 220 ? -9.094 13.953 19.328 1 98.69 220 LYS B C 1
ATOM 3636 O O . LYS B 1 220 ? -9.391 15.141 19.172 1 98.69 220 LYS B O 1
ATOM 3641 N N . GLU B 1 221 ? -9.984 12.977 19.562 1 98.38 221 GLU B N 1
ATOM 3642 C CA . GLU B 1 221 ? -11.359 13.352 19.859 1 98.38 221 GLU B CA 1
ATOM 3643 C C . GLU B 1 221 ? -11.43 14.328 21.031 1 98.38 221 GLU B C 1
ATOM 3645 O O . GLU B 1 221 ? -10.75 14.141 22.047 1 98.38 221 GLU B O 1
ATOM 3650 N N . GLY B 1 222 ? -12.164 15.398 20.844 1 97.31 222 GLY B N 1
ATOM 3651 C CA . GLY B 1 222 ? -12.266 16.406 21.891 1 97.31 222 GLY B CA 1
ATOM 3652 C C . GLY B 1 222 ? -11.031 17.266 22 1 97.31 222 GLY B C 1
ATOM 3653 O O . GLY B 1 222 ? -10.766 17.859 23.062 1 97.31 222 GLY B O 1
ATOM 3654 N N . ALA B 1 223 ? -10.305 17.375 21 1 96.56 223 ALA B N 1
ATOM 3655 C CA . ALA B 1 223 ? -9.047 18.125 20.984 1 96.56 223 ALA B CA 1
ATOM 3656 C C . ALA B 1 223 ? -9.258 19.547 21.484 1 96.56 223 ALA B C 1
ATOM 3658 O O . ALA B 1 223 ? -10.312 20.141 21.234 1 96.56 223 ALA B O 1
ATOM 3659 N N . SER B 1 224 ? -8.234 20.125 22.109 1 96.75 224 SER B N 1
ATOM 3660 C CA . SER B 1 224 ? -8.242 21.484 22.625 1 96.75 224 SER B CA 1
ATOM 3661 C C . SER B 1 224 ? -8.305 22.5 21.484 1 96.75 224 SER B C 1
ATOM 3663 O O . SER B 1 224 ? -8.07 22.156 20.328 1 96.75 224 SER B O 1
ATOM 3665 N N . LYS B 1 225 ? -8.633 23.672 21.797 1 96.38 225 LYS B N 1
ATOM 3666 C CA . LYS B 1 225 ? -8.609 24.766 20.828 1 96.38 225 LYS B CA 1
ATOM 3667 C C . LYS B 1 225 ? -7.211 24.953 20.25 1 96.38 225 LYS B C 1
ATOM 3669 O O . LYS B 1 225 ? -7.055 25.219 19.062 1 96.38 225 LYS B O 1
ATOM 3674 N N . GLU B 1 226 ? -6.164 24.844 21.141 1 97.12 226 GLU B N 1
ATOM 3675 C CA . GLU B 1 226 ? -4.781 24.969 20.688 1 97.12 226 GLU B CA 1
ATOM 3676 C C . GLU B 1 226 ? -4.453 23.953 19.609 1 97.12 226 GLU B C 1
ATOM 3678 O O . GLU B 1 226 ? -3.799 24.281 18.609 1 97.12 226 GLU B O 1
ATOM 3683 N N . THR B 1 227 ? -4.895 22.719 19.812 1 97.88 227 THR B N 1
ATOM 3684 C CA . THR B 1 227 ? -4.68 21.641 18.844 1 97.88 227 THR B CA 1
ATOM 3685 C C . THR B 1 227 ? -5.375 21.969 17.531 1 97.88 227 THR B C 1
ATOM 3687 O O . THR B 1 227 ? -4.777 21.828 16.453 1 97.88 227 THR B O 1
ATOM 3690 N N . GLN B 1 228 ? -6.59 22.422 17.609 1 97.81 228 GLN B N 1
ATOM 3691 C CA . GLN B 1 228 ? -7.367 22.75 16.422 1 97.81 228 GLN B CA 1
ATOM 3692 C C . GLN B 1 228 ? -6.75 23.922 15.664 1 97.81 228 GLN B C 1
ATOM 3694 O O . GLN B 1 228 ? -6.699 23.922 14.43 1 97.81 228 GLN B O 1
ATOM 3699 N N . ASP B 1 229 ? -6.316 24.891 16.406 1 98.06 229 ASP B N 1
ATOM 3700 C CA . ASP B 1 229 ? -5.676 26.047 15.789 1 98.06 229 ASP B CA 1
ATOM 3701 C C . ASP B 1 229 ? -4.391 25.641 15.07 1 98.06 229 ASP B C 1
ATOM 3703 O O . ASP B 1 229 ? -4.09 26.156 13.992 1 98.06 229 ASP B O 1
ATOM 3707 N N . PHE B 1 230 ? -3.643 24.781 15.688 1 98.62 230 PHE B N 1
ATOM 3708 C CA . PHE B 1 230 ? -2.412 24.328 15.039 1 98.62 230 PHE B CA 1
ATOM 3709 C C . PHE B 1 230 ? -2.719 23.578 13.758 1 98.62 230 PHE B C 1
ATOM 3711 O O . PHE B 1 230 ? -2.045 23.766 12.742 1 98.62 230 PHE B O 1
ATOM 3718 N N . ILE B 1 231 ? -3.66 22.688 13.734 1 98.69 231 ILE B N 1
ATOM 3719 C CA . ILE B 1 231 ? -4.047 21.953 12.539 1 98.69 231 ILE B CA 1
ATOM 3720 C C . ILE B 1 231 ? -4.473 22.922 11.445 1 98.69 231 ILE B C 1
ATOM 3722 O O . ILE B 1 231 ? -4.121 22.766 10.273 1 98.69 231 ILE B O 1
ATOM 3726 N N . ALA B 1 232 ? -5.273 23.938 11.828 1 98.38 232 ALA B N 1
ATOM 3727 C CA . ALA B 1 232 ? -5.648 24.969 10.867 1 98.38 232 ALA B CA 1
ATOM 3728 C C . ALA B 1 232 ? -4.414 25.672 10.297 1 98.38 232 ALA B C 1
ATOM 3730 O O . ALA B 1 232 ? -4.355 25.953 9.102 1 98.38 232 ALA B O 1
ATOM 3731 N N . TYR B 1 233 ? -3.439 25.938 11.141 1 98.5 233 TYR B N 1
ATOM 3732 C CA . TYR B 1 233 ? -2.201 26.594 10.727 1 98.5 233 TYR B CA 1
ATOM 3733 C C . TYR B 1 233 ? -1.447 25.734 9.711 1 98.5 233 TYR B C 1
ATOM 3735 O O . TYR B 1 233 ? -0.78 26.266 8.82 1 98.5 233 TYR B O 1
ATOM 3743 N N . LEU B 1 234 ? -1.554 24.406 9.742 1 98.75 234 LEU B N 1
ATOM 3744 C CA . LEU B 1 234 ? -0.871 23.484 8.828 1 98.75 234 LEU B CA 1
ATOM 3745 C C . LEU B 1 234 ? -1.342 23.703 7.398 1 98.75 234 LEU B C 1
ATOM 3747 O O . LEU B 1 234 ? -0.702 23.234 6.453 1 98.75 234 LEU B O 1
ATOM 3751 N N . SER B 1 235 ? -2.422 24.406 7.188 1 97.56 235 SER B N 1
ATOM 3752 C CA . SER B 1 235 ? -2.926 24.672 5.848 1 97.56 235 SER B CA 1
ATOM 3753 C C . SER B 1 235 ? -2.793 26.156 5.496 1 97.56 235 SER B C 1
ATOM 3755 O O . SER B 1 235 ? -3.371 26.625 4.512 1 97.56 235 SER B O 1
ATOM 3757 N N . SER B 1 236 ? -2.154 26.922 6.316 1 97.94 236 SER B N 1
ATOM 3758 C CA . SER B 1 236 ? -1.94 28.344 6.074 1 97.94 236 SER B CA 1
ATOM 3759 C C . SER B 1 236 ? -0.973 28.562 4.914 1 97.94 236 SER B C 1
ATOM 3761 O O . SER B 1 236 ? -0.274 27.641 4.496 1 97.94 236 SER B O 1
ATOM 3763 N N . LYS B 1 237 ? -0.899 29.766 4.41 1 97.75 237 LYS B N 1
ATOM 3764 C CA . LYS B 1 237 ? 0.04 30.141 3.355 1 97.75 237 LYS B CA 1
ATOM 3765 C C . LYS B 1 237 ? 1.481 29.906 3.795 1 97.75 237 LYS B C 1
ATOM 3767 O O . LYS B 1 237 ? 2.303 29.422 3.008 1 97.75 237 LYS B O 1
ATOM 3772 N N . GLU B 1 238 ? 1.75 30.234 5.016 1 97.62 238 GLU B N 1
ATOM 3773 C CA . GLU B 1 238 ? 3.094 30.047 5.555 1 97.62 238 GLU B CA 1
ATOM 3774 C C . GLU B 1 238 ? 3.48 28.562 5.582 1 97.62 238 GLU B C 1
ATOM 3776 O O . GLU B 1 238 ? 4.594 28.203 5.199 1 97.62 238 GLU B O 1
ATOM 3781 N N . ALA B 1 239 ? 2.623 27.734 6.078 1 98.25 239 ALA B N 1
ATOM 3782 C CA . ALA B 1 239 ? 2.887 26.297 6.125 1 98.25 239 ALA B CA 1
ATOM 3783 C C . ALA B 1 239 ? 3.074 25.734 4.719 1 98.25 239 ALA B C 1
ATOM 3785 O O . ALA B 1 239 ? 3.953 24.906 4.492 1 98.25 239 ALA B O 1
ATOM 3786 N N . LYS B 1 240 ? 2.258 26.203 3.824 1 98.31 240 LYS B N 1
ATOM 3787 C CA . LYS B 1 240 ? 2.342 25.75 2.436 1 98.31 240 LYS B CA 1
ATOM 3788 C C . LYS B 1 240 ? 3.723 26.031 1.852 1 98.31 240 LYS B C 1
ATOM 3790 O O . LYS B 1 240 ? 4.285 25.188 1.15 1 98.31 240 LYS B O 1
ATOM 3795 N N . GLU B 1 241 ? 4.227 27.156 2.1 1 98.31 241 GLU B N 1
ATOM 3796 C CA . GLU B 1 241 ? 5.547 27.531 1.591 1 98.31 241 GLU B CA 1
ATOM 3797 C C . GLU B 1 241 ? 6.633 26.625 2.17 1 98.31 241 GLU B C 1
ATOM 3799 O O . GLU B 1 241 ? 7.57 26.234 1.468 1 98.31 241 GLU B O 1
ATOM 3804 N N . ILE B 1 242 ? 6.5 26.312 3.416 1 98.44 242 ILE B N 1
ATOM 3805 C CA . ILE B 1 242 ? 7.477 25.438 4.055 1 98.44 242 ILE B CA 1
ATOM 3806 C C . ILE B 1 242 ? 7.379 24.031 3.455 1 98.44 242 ILE B C 1
ATOM 3808 O O . ILE B 1 242 ? 8.398 23.422 3.1 1 98.44 242 ILE B O 1
ATOM 3812 N N . PHE B 1 243 ? 6.141 23.484 3.369 1 98.69 243 PHE B N 1
ATOM 3813 C CA . PHE B 1 243 ? 5.949 22.172 2.77 1 98.69 243 PHE B CA 1
ATOM 3814 C C . PHE B 1 243 ? 6.508 22.141 1.354 1 98.69 243 PHE B C 1
ATOM 3816 O O . PHE B 1 243 ? 7.152 21.156 0.958 1 98.69 243 PHE B O 1
ATOM 3823 N N . LYS B 1 244 ? 6.316 23.188 0.607 1 98.5 244 LYS B N 1
ATOM 3824 C CA . LYS B 1 244 ? 6.809 23.281 -0.764 1 98.5 244 LYS B CA 1
ATOM 3825 C C . LYS B 1 244 ? 8.328 23.172 -0.811 1 98.5 244 LYS B C 1
ATOM 3827 O O . LYS B 1 244 ? 8.883 22.531 -1.715 1 98.5 244 LYS B O 1
ATOM 3832 N N . LYS B 1 245 ? 8.984 23.797 0.142 1 98.19 245 LYS B N 1
ATOM 3833 C CA . LYS B 1 245 ? 10.438 23.75 0.225 1 98.19 245 LYS B CA 1
ATOM 3834 C C . LYS B 1 245 ? 10.938 22.312 0.305 1 98.19 245 LYS B C 1
ATOM 3836 O O . LYS B 1 245 ? 12.023 21.984 -0.185 1 98.19 245 LYS B O 1
ATOM 3841 N N . TYR B 1 246 ? 10.094 21.438 0.844 1 98.44 246 TYR B N 1
ATOM 3842 C CA . TYR B 1 246 ? 10.5 20.047 1.039 1 98.44 246 TYR B CA 1
ATOM 3843 C C . TYR B 1 246 ? 9.875 19.141 -0.014 1 98.44 246 TYR B C 1
ATOM 3845 O O . TYR B 1 246 ? 9.922 17.922 0.103 1 98.44 246 TYR B O 1
ATOM 3853 N N . GLY B 1 247 ? 9.219 19.719 -0.986 1 98.44 247 GLY B N 1
ATOM 3854 C CA . GLY B 1 247 ? 8.773 18.953 -2.137 1 98.44 247 GLY B CA 1
ATOM 3855 C C . GLY B 1 247 ? 7.316 18.531 -2.055 1 98.44 247 GLY B C 1
ATOM 3856 O O . GLY B 1 247 ? 6.812 17.844 -2.936 1 98.44 247 GLY B O 1
ATOM 3857 N N . TRP B 1 248 ? 6.672 19 -0.992 1 98.62 248 TRP B N 1
ATOM 3858 C CA . TRP B 1 248 ? 5.246 18.703 -0.862 1 98.62 248 TRP B CA 1
ATOM 3859 C C . TRP B 1 248 ? 4.422 19.688 -1.696 1 98.62 248 TRP B C 1
ATOM 3861 O O . TRP B 1 248 ? 4.828 20.828 -1.911 1 98.62 248 TRP B O 1
ATOM 3871 N N . ARG B 1 249 ? 3.238 19.141 -2.148 1 97.62 249 ARG B N 1
ATOM 3872 C CA . ARG B 1 249 ? 2.332 19.922 -2.988 1 97.62 249 ARG B CA 1
ATOM 3873 C C . ARG B 1 249 ? 0.912 19.891 -2.436 1 97.62 249 ARG B C 1
ATOM 3875 O O . ARG B 1 249 ? 0.591 19.062 -1.574 1 97.62 249 ARG B O 1
ATOM 3882 N N . GLU B 1 250 ? 0.108 20.844 -2.967 1 94.38 250 GLU B N 1
ATOM 3883 C CA . GLU B 1 250 ? -1.319 20.859 -2.662 1 94.38 250 GLU B CA 1
ATOM 3884 C C . GLU B 1 250 ? -2.152 20.562 -3.904 1 94.38 250 GLU B C 1
ATOM 3886 O O . GLU B 1 250 ? -1.718 20.828 -5.027 1 94.38 250 GLU B O 1
#

InterPro domains:
  IPR005669 Thiosulphate/Sulfate-binding protein [PTHR30368] (98-249)

Radius of gyration: 27.7 Å; Cα contacts (8 Å, |Δi|>4): 1066; chains: 2; bounding box: 55×153×81 Å

Solvent-accessible surface area (backbone atoms only — not comparable to full-atom values): 26280 Å² total; per-residue (Å²): 134,84,80,77,77,79,77,77,74,79,76,76,75,75,71,71,72,75,63,71,69,36,30,35,40,31,43,62,65,58,45,64,46,49,48,55,46,30,54,52,49,22,73,74,68,68,40,48,54,46,81,43,64,32,63,61,84,79,45,48,75,61,40,74,73,55,48,39,29,43,38,15,55,10,62,53,19,27,47,17,57,36,56,75,54,47,82,49,28,55,68,88,60,54,38,68,68,32,33,33,43,46,28,36,35,23,43,69,83,32,85,82,66,66,72,32,60,66,45,46,26,74,44,97,44,37,29,28,35,23,32,15,49,67,75,35,74,27,59,36,40,46,47,67,53,38,24,52,34,54,67,67,40,47,67,55,43,43,37,31,55,70,23,46,74,40,78,27,49,26,64,70,57,35,49,51,39,41,74,65,66,70,27,49,31,36,58,45,46,42,35,53,48,55,73,37,68,82,70,35,32,82,32,62,42,48,84,89,33,50,41,26,43,24,36,24,39,32,58,29,65,86,54,52,69,68,48,53,51,50,59,55,45,62,70,32,73,68,34,46,54,47,35,40,70,30,51,34,41,92,133,83,81,76,78,76,77,78,75,78,75,75,75,73,73,70,72,76,64,70,70,37,30,35,39,32,42,63,65,59,45,64,47,47,48,56,45,32,52,53,48,23,71,72,67,69,40,49,53,44,81,43,64,32,64,60,86,81,45,48,72,61,40,74,74,57,48,40,30,42,38,16,55,11,62,54,19,28,46,17,55,36,58,75,53,46,80,48,28,56,69,89,60,54,39,67,66,32,31,35,45,46,27,36,34,24,43,70,81,31,86,82,67,65,71,32,60,67,44,47,27,74,44,96,46,36,27,29,34,22,31,16,47,66,75,33,74,28,61,35,40,45,46,67,52,38,25,51,32,53,68,68,39,48,65,54,43,43,37,31,55,71,23,47,74,41,79,25,51,27,64,69,57,35,49,53,42,40,73,66,66,71,26,50,32,34,56,43,46,43,37,54,48,54,73,36,68,84,70,35,32,82,31,62,43,48,86,88,33,50,41,26,42,24,37,24,41,32,57,28,66,85,54,51,68,68,50,52,51,50,58,54,45,62,71,31,73,68,35,47,54,49,34,41,70,31,50,35,42,92

Organism: Campylobacter jejuni subsp. jejuni serotype O:2 (strain ATCC 700819 / NCTC 11168) (NCBI:txid192222)

Nearest PDB structures (foldseek):
  3fj7-assembly1_B  TM=1.000E+00  e=3.224E-53  Campylobacter jejuni
  2hxw-assembly1_A  TM=9.832E-01  e=3.117E-49  Campylobacter jejuni
  3fir-assembly1_B  TM=9.798E-01  e=9.175E-49  Campylobacter jejuni
  4jb7-assembly1_A-2  TM=9.835E-01  e=8.362E-38  Vibrio cholerae O1 biovar El Tor str. N16961
  7t50-assembly2_B  TM=7.649E-01  e=7.814E-14  Pseudomonas aeruginosa PA1

Sequence (500 aa):
MKKIITLFGACALAFSMANADVNLYGPGGPHTALKDIANKYSEKTGVKVNVNFGPQATWFEKAKKDADILFGASDQSALAIASDFGKDFNVSKIKPLYFREAIILTQKGNPLKIKGLKDLANKKVRIVVPEGAGKSNTSGTGVWEDMIGRTQDIKTIQNFRNNIVAFVPNSGSARKLFAQDQADAWITWIDWSKSNPDIGTAVAIEKDLVVYRTFNVIAKEGASKETQDFIAYLSSKEAKEIFKKYGWREMKKIITLFGACALAFSMANADVNLYGPGGPHTALKDIANKYSEKTGVKVNVNFGPQATWFEKAKKDADILFGASDQSALAIASDFGKDFNVSKIKPLYFREAIILTQKGNPLKIKGLKDLANKKVRIVVPEGAGKSNTSGTGVWEDMIGRTQDIKTIQNFRNNIVAFVPNSGSARKLFAQDQADAWITWIDWSKSNPDIGTAVAIEKDLVVYRTFNVIAKEGASKETQDFIAYLSSKEAKEIFKKYGWRE